Protein AF-A0AB36JAT1-F1 (afdb_monomer)

Secondary structure (DSSP, 8-state):
-HHHHHHHHHHHHHHHHHHHHHHHHHHHHHHTGGG-SHHHHHHHHHHHHHHHHHHHHHHHHHHHHHHTTT---TTHHHHTTS--S--S---THHHHHHHHHHHHHHHHHHHHHHHHT--S-HHHHHHHHHHHHHHHHHHHHHHHHHHSHHHHHHHHHHHHHHHHHHHHHHHHHHTTSS--TTSEEE-S-TTT-SSSEEE-GGGS-HHHHHHHHHHHHHHHHHHHHHHHH-TTSSSSTTT----PPP------------------STTSHHHHHHHHHHHTTHHHHHHHHHHTT-HHHHHHHHHHHHHHHHH-GGGHHHHHHHHHHHHHHHHHHHHHHHHTTT---HHHHHHHHHHHHHHHHHHHHHHHHHHHH--HHHHHHHHHHHHHHHHHHHHHHHHHHHHHHHSPPHHHHHHHTT-----

pLDDT: mean 73.52, std 20.2, range [22.67, 94.38]

Mean predicted aligned error: 13.23 Å

Sequence (423 aa):
MWRFKKDRSLESSIAYICGALVIAAGVGACLLRGLFFTEEMYPFLTLWFVLCCACSLYYLVGVGAWRKSGGGVGAGAVRGITGVNGVSEVSGENRALRILLSVPLIILSLYVIHWLRGPLSSQGTMNEMLRWGLYASFAILVCFCAVNRVGRRIVNVTWSMVGMFLSMSALLAVCGVVKLPFAVAYSNSAEVSATGVRLAGLMEYPNAFGAVMAVFLLERLFAVAVYYGDPKKSVNMLGARSVGLGMECTEAERRSKGAGGVEAEHGKAGSTTAALLRLLPLFPYTAALLLSESRGAWLTAACACAAALLLKRQLIAPLLAAGAAPVAAAALLYRQLARAGLAVEPVPGLLLLAGLWVGALLAGLWLCRRQRSAAGTARAAMLALAVAGWTAAGIAVLLHVRERITGPSSTVSARCSTATPGG

Radius of gyration: 26.4 Å; Cα contacts (8 Å, |Δi|>4): 409; chains: 1; bounding box: 92×69×61 Å

Foldseek 3Di:
DVVVVVVVVVLVVLLVLLLVLLLLVLVLCLQVLNCPDPVSVVVSLVVSVVSLVVSVVVVVVVVVVVVVVPDDDVVCVVCVVVVPPDPDDDDCVVVVLCCQLVVLVVVLVVLVVCCVVDHPDPVVSVVSNSVSVVSNSNSVSLVSLCVDPNSVVSNVVSLLVSLCCQLVQQLLVLLVNDVDPLQKDAAPDCQVPLLRIAGSGSNSQLQVSLLSLLVVLLVLLVVQLVLLLDLPALVCVVPPDDPDDDDDDDDDDDDDDDDDDDDDDPSVPVSVVVNLSSLLSNQSSLLNNLRSVHPVSVVVSVVVVVVVCVVPVSSPLLSLLSNLLSLLLSLVLVLVCSVVVSPHHNVVSVVSSVVSSVRSSVSSVVLSVQCSVDDDPSVVVSSVVSVVSVVVSVVSSCVSSVCNVPPDDVVVVVVVVVPDDDD

Structure (mmCIF, N/CA/C/O backbone):
data_AF-A0AB36JAT1-F1
#
_entry.id   AF-A0AB36JAT1-F1
#
loop_
_atom_site.group_PDB
_atom_site.id
_atom_site.type_symbol
_atom_site.label_atom_id
_atom_site.label_alt_id
_atom_site.label_comp_id
_atom_site.label_asym_id
_atom_site.label_entity_id
_atom_site.label_seq_id
_atom_site.pdbx_PDB_ins_code
_atom_site.Cartn_x
_atom_site.Cartn_y
_atom_site.Cartn_z
_atom_site.occupancy
_atom_site.B_iso_or_equiv
_atom_site.auth_seq_id
_atom_site.auth_comp_id
_atom_site.auth_asym_id
_atom_site.auth_atom_id
_atom_site.pdbx_PDB_model_num
ATOM 1 N N . MET A 1 1 ? 41.140 12.463 -15.738 1.00 40.47 1 MET A N 1
ATOM 2 C CA . MET A 1 1 ? 40.661 11.345 -14.887 1.00 40.47 1 MET A CA 1
ATOM 3 C C . MET A 1 1 ? 40.064 11.783 -13.536 1.00 40.47 1 MET A C 1
ATOM 5 O O . MET A 1 1 ? 39.068 11.206 -13.123 1.00 40.47 1 MET A O 1
ATOM 9 N N . TRP A 1 2 ? 40.592 12.816 -12.860 1.00 37.41 2 TRP A N 1
ATOM 10 C CA . TRP A 1 2 ? 40.088 13.290 -11.550 1.00 37.41 2 TRP A CA 1
ATOM 11 C C . TRP A 1 2 ? 38.694 13.967 -11.566 1.00 37.41 2 TRP A C 1
ATOM 13 O O . TRP A 1 2 ? 37.914 13.769 -10.639 1.00 37.41 2 TRP A O 1
ATOM 23 N N . ARG A 1 3 ? 38.333 14.707 -12.631 1.00 40.22 3 ARG A N 1
ATOM 24 C CA . ARG A 1 3 ? 37.031 15.414 -12.747 1.00 40.22 3 ARG A CA 1
ATOM 25 C C . ARG A 1 3 ? 35.820 14.464 -12.777 1.00 40.22 3 ARG A C 1
ATOM 27 O O . ARG A 1 3 ? 34.910 14.621 -11.975 1.00 40.22 3 ARG A O 1
ATOM 34 N N . PHE A 1 4 ? 35.888 13.387 -13.565 1.00 38.56 4 PHE A N 1
ATOM 35 C CA . PHE A 1 4 ? 34.826 12.367 -13.663 1.00 38.56 4 PHE A CA 1
ATOM 36 C C . PHE A 1 4 ? 34.534 11.617 -12.350 1.00 38.56 4 PHE A C 1
ATOM 38 O O . PHE A 1 4 ? 33.435 11.091 -12.160 1.00 38.56 4 PHE A O 1
ATOM 45 N N . LYS A 1 5 ? 35.519 11.515 -11.447 1.00 45.38 5 LYS A N 1
ATOM 46 C CA . LYS A 1 5 ? 35.345 10.853 -10.144 1.00 45.38 5 LYS A CA 1
ATOM 47 C C . LYS A 1 5 ? 34.576 11.751 -9.164 1.00 45.38 5 LYS A C 1
ATOM 49 O O . LYS A 1 5 ? 33.805 11.237 -8.359 1.00 45.38 5 LYS A O 1
ATOM 54 N N . LYS A 1 6 ? 34.735 13.077 -9.279 1.00 51.34 6 LYS A N 1
ATOM 55 C CA . LYS A 1 6 ? 34.056 14.082 -8.447 1.00 51.34 6 LYS A CA 1
ATOM 56 C C . LYS A 1 6 ? 32.581 14.255 -8.837 1.00 51.34 6 LYS A C 1
ATOM 58 O O . LYS A 1 6 ? 31.738 14.306 -7.947 1.00 51.34 6 LYS A O 1
ATOM 63 N N . ASP A 1 7 ? 32.268 14.216 -10.135 1.00 52.88 7 ASP A N 1
ATOM 64 C CA . ASP A 1 7 ? 30.889 14.322 -10.648 1.00 52.88 7 ASP A CA 1
ATOM 65 C C . ASP A 1 7 ? 30.003 13.153 -10.172 1.00 52.88 7 ASP A C 1
ATOM 67 O O . ASP A 1 7 ? 28.936 13.364 -9.596 1.00 52.88 7 ASP A O 1
ATOM 71 N N . ARG A 1 8 ? 30.497 11.907 -10.280 1.00 59.53 8 ARG A N 1
ATOM 72 C CA . ARG A 1 8 ? 29.795 10.722 -9.744 1.00 59.53 8 ARG A CA 1
ATOM 73 C C . ARG A 1 8 ? 29.617 10.758 -8.227 1.00 59.53 8 ARG A C 1
ATOM 75 O O . ARG A 1 8 ? 28.657 10.180 -7.718 1.00 59.53 8 ARG A O 1
ATOM 82 N N . SER A 1 9 ? 30.540 11.395 -7.507 1.00 64.62 9 SER A N 1
ATOM 83 C CA . SER A 1 9 ? 30.480 11.493 -6.048 1.00 64.62 9 SER A CA 1
ATOM 84 C C . SER A 1 9 ? 29.351 12.418 -5.600 1.00 64.62 9 SER A C 1
ATOM 86 O O . SER A 1 9 ? 28.622 12.060 -4.684 1.00 64.62 9 SER A O 1
ATOM 88 N N . LEU A 1 10 ? 29.178 13.574 -6.247 1.00 69.00 10 LEU A N 1
ATOM 89 C CA . LEU A 1 10 ? 28.195 14.582 -5.839 1.00 69.00 10 LEU A CA 1
ATOM 90 C C . LEU A 1 10 ? 26.758 14.124 -6.147 1.00 69.00 10 LEU A C 1
ATOM 92 O O . LEU A 1 10 ? 25.895 14.176 -5.272 1.00 69.00 10 LEU A O 1
ATOM 96 N N . GLU A 1 11 ? 26.516 13.567 -7.339 1.00 69.19 11 GLU A N 1
ATOM 97 C CA . GLU A 1 11 ? 25.210 12.988 -7.701 1.00 69.19 11 GLU A CA 1
ATOM 98 C C . GLU A 1 11 ? 24.819 11.801 -6.809 1.00 69.19 11 GLU A C 1
ATOM 100 O O . GLU A 1 11 ? 23.646 11.624 -6.470 1.00 69.19 11 GLU A O 1
ATOM 105 N N . SER A 1 12 ? 25.800 10.986 -6.409 1.00 73.94 12 SER A N 1
ATOM 106 C CA . SER A 1 12 ? 25.566 9.885 -5.472 1.00 73.94 12 SER A CA 1
ATOM 107 C C . SER A 1 12 ? 25.237 10.414 -4.077 1.00 73.94 12 SER A C 1
ATOM 109 O O . SER A 1 12 ? 24.268 9.951 -3.481 1.00 73.94 12 SER A O 1
ATOM 111 N N . SER A 1 13 ? 25.972 11.414 -3.578 1.00 79.12 13 SER A N 1
ATOM 112 C CA . SER A 1 13 ? 25.702 12.043 -2.278 1.00 79.12 13 SER A CA 1
ATOM 113 C C . SER A 1 13 ? 24.309 12.668 -2.210 1.00 79.12 13 SER A C 1
ATOM 115 O O . SER A 1 13 ? 23.594 12.436 -1.239 1.00 79.12 13 SER A O 1
ATOM 117 N N . ILE A 1 14 ? 23.874 13.386 -3.252 1.00 80.75 14 ILE A N 1
ATOM 118 C CA . ILE A 1 14 ? 22.512 13.944 -3.313 1.00 80.75 14 ILE A CA 1
ATOM 119 C C . ILE A 1 14 ? 21.469 12.825 -3.264 1.00 80.75 14 ILE A C 1
ATOM 121 O O . ILE A 1 14 ? 20.507 12.920 -2.509 1.00 80.75 14 ILE A O 1
ATOM 125 N N . ALA A 1 15 ? 21.665 11.737 -4.015 1.00 81.75 15 ALA A N 1
ATOM 126 C CA . ALA A 1 15 ? 20.732 10.613 -3.995 1.00 81.75 15 ALA A CA 1
ATOM 127 C C . ALA A 1 15 ? 20.638 9.939 -2.615 1.00 81.75 15 ALA A C 1
ATOM 129 O O . ALA A 1 15 ? 19.550 9.513 -2.229 1.00 81.75 15 ALA A O 1
ATOM 130 N N . TYR A 1 16 ? 21.740 9.867 -1.859 1.00 87.44 16 TYR A N 1
ATOM 131 C CA . TYR A 1 16 ? 21.716 9.385 -0.475 1.00 87.44 16 TYR A CA 1
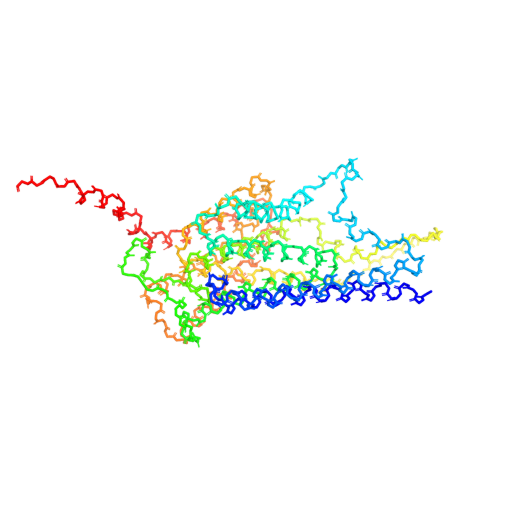ATOM 132 C C . TYR A 1 16 ? 20.976 10.344 0.457 1.00 87.44 16 TYR A C 1
ATOM 134 O O . TYR A 1 16 ? 20.167 9.885 1.256 1.00 87.44 16 TYR A O 1
ATOM 142 N N . ILE A 1 17 ? 21.198 11.655 0.331 1.00 88.50 17 ILE A N 1
ATOM 143 C CA . ILE A 1 17 ? 20.514 12.667 1.147 1.00 88.50 17 ILE A CA 1
ATOM 144 C C . ILE A 1 17 ? 19.006 12.661 0.861 1.00 88.50 17 ILE A C 1
ATOM 146 O O . ILE A 1 17 ? 18.204 12.539 1.785 1.00 88.50 17 ILE A O 1
ATOM 150 N N . CYS A 1 18 ? 18.600 12.710 -0.412 1.00 87.75 18 CYS A N 1
ATOM 151 C CA . CYS A 1 18 ? 17.190 12.608 -0.794 1.00 87.75 18 CYS A CA 1
ATOM 152 C C . CYS A 1 18 ? 16.582 11.274 -0.336 1.00 87.75 18 CYS A C 1
ATOM 154 O O . CYS A 1 18 ? 15.466 11.254 0.176 1.00 87.75 18 CYS A O 1
ATOM 156 N N . GLY A 1 19 ? 17.322 10.168 -0.468 1.00 88.81 19 GLY A N 1
ATOM 157 C CA . GLY A 1 19 ? 16.896 8.858 0.017 1.00 88.81 19 GLY A CA 1
ATOM 158 C C . GLY A 1 19 ? 16.691 8.824 1.534 1.00 88.81 19 GLY A C 1
ATOM 159 O O . GLY A 1 19 ? 15.693 8.277 1.997 1.00 88.81 19 GLY A O 1
ATOM 160 N N . ALA A 1 20 ? 17.585 9.452 2.302 1.00 90.69 20 ALA A N 1
ATOM 161 C CA . ALA A 1 20 ? 17.470 9.579 3.752 1.00 90.69 20 ALA A CA 1
ATOM 162 C C . ALA A 1 20 ? 16.241 10.404 4.156 1.00 90.69 20 ALA A C 1
ATOM 164 O O . ALA A 1 20 ? 15.519 10.004 5.066 1.00 90.69 20 ALA A O 1
ATOM 165 N N . LEU A 1 21 ? 15.941 11.494 3.439 1.00 92.12 21 LEU A N 1
ATOM 166 C CA . LEU A 1 21 ? 14.707 12.255 3.654 1.00 92.12 21 LEU A CA 1
ATOM 167 C C . LEU A 1 21 ? 13.464 11.415 3.353 1.00 92.12 21 LEU A C 1
ATOM 169 O O . LEU A 1 21 ? 12.543 11.382 4.160 1.00 92.12 21 LEU A O 1
ATOM 173 N N . VAL A 1 22 ? 13.440 10.664 2.250 1.00 91.31 22 VAL A N 1
ATOM 174 C CA . VAL A 1 22 ? 12.311 9.766 1.945 1.00 91.31 22 VAL A CA 1
ATOM 175 C C . VAL A 1 22 ? 12.127 8.703 3.036 1.00 91.31 22 VAL A C 1
ATOM 177 O O . VAL A 1 22 ? 10.993 8.407 3.410 1.00 91.31 22 VAL A O 1
ATOM 180 N N . ILE A 1 23 ? 13.219 8.157 3.586 1.00 92.56 23 ILE A N 1
ATOM 181 C CA . ILE A 1 23 ? 13.163 7.250 4.743 1.00 92.56 23 ILE A CA 1
ATOM 182 C C . ILE A 1 23 ? 12.571 7.965 5.959 1.00 92.56 23 ILE A C 1
ATOM 184 O O . ILE A 1 23 ? 11.650 7.430 6.571 1.00 92.56 23 ILE A O 1
ATOM 188 N N . ALA A 1 24 ? 13.046 9.169 6.285 1.00 91.00 24 ALA A N 1
ATOM 189 C CA . ALA A 1 24 ? 12.544 9.950 7.412 1.00 91.00 24 ALA A CA 1
ATOM 190 C C . ALA A 1 24 ? 11.042 10.255 7.281 1.00 91.00 24 ALA A C 1
ATOM 192 O O . ALA A 1 24 ? 10.313 10.125 8.260 1.00 91.00 24 ALA A O 1
ATOM 193 N N . ALA A 1 25 ? 10.556 10.570 6.074 1.00 90.38 25 ALA A N 1
ATOM 194 C CA . ALA A 1 25 ? 9.124 10.710 5.808 1.00 90.38 25 ALA A CA 1
ATOM 195 C C . ALA A 1 25 ? 8.353 9.404 5.998 1.00 90.38 25 ALA A C 1
ATOM 197 O O . ALA A 1 25 ? 7.293 9.415 6.616 1.00 90.38 25 ALA A O 1
ATOM 198 N N . GLY A 1 26 ? 8.880 8.279 5.508 1.00 88.44 26 GLY A N 1
ATOM 199 C CA . GLY A 1 26 ? 8.260 6.969 5.710 1.00 88.44 26 GLY A CA 1
ATOM 200 C C . GLY A 1 26 ? 8.153 6.598 7.191 1.00 88.44 26 GLY A C 1
ATOM 201 O O . GLY A 1 26 ? 7.095 6.164 7.641 1.00 88.44 26 GLY A O 1
ATOM 202 N N . VAL A 1 27 ? 9.221 6.823 7.960 1.00 89.19 27 VAL A N 1
ATOM 203 C CA . VAL A 1 27 ? 9.252 6.594 9.413 1.00 89.19 27 VAL A CA 1
ATOM 204 C C . VAL A 1 27 ? 8.290 7.539 10.133 1.00 89.19 27 VAL A C 1
ATOM 206 O O . VAL A 1 27 ? 7.479 7.076 10.931 1.00 89.19 27 VAL A O 1
ATOM 209 N N . GLY A 1 28 ? 8.321 8.835 9.809 1.00 86.75 28 GLY A N 1
ATOM 210 C CA . GLY A 1 28 ? 7.407 9.832 10.368 1.00 86.75 28 GLY A CA 1
ATOM 211 C C . GLY A 1 28 ? 5.945 9.472 10.117 1.00 86.75 28 GLY A C 1
ATOM 212 O O . GLY A 1 28 ? 5.152 9.459 11.050 1.00 86.75 28 GLY A O 1
ATOM 213 N N . ALA A 1 29 ? 5.598 9.063 8.894 1.00 86.00 29 ALA A N 1
ATOM 214 C CA . ALA A 1 29 ? 4.247 8.615 8.561 1.00 86.00 29 ALA A CA 1
ATOM 215 C C . ALA A 1 29 ? 3.807 7.379 9.365 1.00 86.00 29 ALA A C 1
ATOM 217 O O . ALA A 1 29 ? 2.633 7.262 9.706 1.00 86.00 29 ALA A O 1
ATOM 218 N N . CYS A 1 30 ? 4.727 6.465 9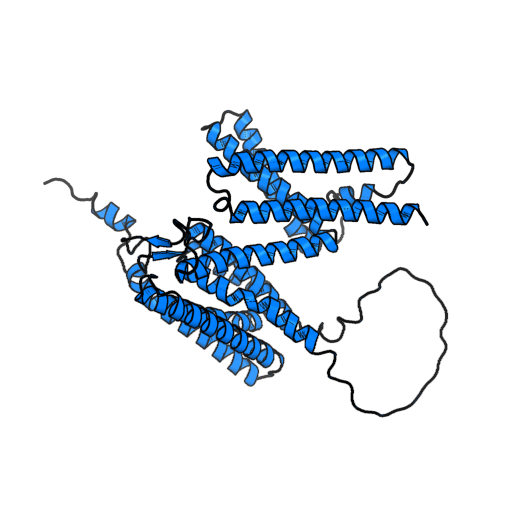.689 1.00 85.88 30 CYS A N 1
ATOM 219 C CA . CYS A 1 30 ? 4.406 5.281 10.487 1.00 85.88 30 CYS A CA 1
ATOM 220 C C . CYS A 1 30 ? 4.245 5.586 11.981 1.00 85.88 30 CYS A C 1
ATOM 222 O O . CYS A 1 30 ? 3.412 4.961 12.627 1.00 85.88 30 CYS A O 1
ATOM 224 N N . LEU A 1 31 ? 5.057 6.493 12.532 1.00 85.31 31 LEU A N 1
ATOM 225 C CA . LEU A 1 31 ? 5.087 6.776 13.972 1.00 85.31 31 LEU A CA 1
ATOM 226 C C . LEU A 1 31 ? 4.102 7.871 14.396 1.00 85.31 31 LEU A C 1
ATOM 228 O O . LEU A 1 31 ? 3.630 7.845 15.525 1.00 85.31 31 LEU A O 1
ATOM 232 N N . LEU A 1 32 ? 3.780 8.808 13.503 1.00 84.31 32 LEU A N 1
ATOM 233 C CA . LEU A 1 32 ? 2.934 9.975 13.780 1.00 84.31 32 LEU A CA 1
ATOM 234 C C . LEU A 1 32 ? 1.516 9.789 13.225 1.00 84.31 32 LEU A C 1
ATOM 236 O O . LEU A 1 32 ? 0.998 10.654 12.519 1.00 84.31 32 LEU A O 1
ATOM 240 N N . ARG A 1 33 ? 0.929 8.601 13.429 1.00 81.69 33 ARG A N 1
ATOM 241 C CA . ARG A 1 33 ? -0.466 8.266 13.067 1.00 81.69 33 ARG A CA 1
ATOM 242 C C . ARG A 1 33 ? -0.848 8.628 11.623 1.00 81.69 33 ARG A C 1
ATOM 244 O O . ARG A 1 33 ? -1.947 9.108 11.345 1.00 81.69 33 ARG A O 1
ATOM 251 N N . GLY A 1 34 ? 0.071 8.450 10.672 1.00 71.75 34 GLY A N 1
ATOM 252 C CA . GLY A 1 34 ? -0.156 8.822 9.271 1.00 71.75 34 GLY A CA 1
ATOM 253 C C . GLY A 1 34 ? -0.147 10.329 8.989 1.00 71.75 34 GLY A C 1
ATOM 254 O O . GLY A 1 34 ? -0.646 10.738 7.943 1.00 71.75 34 GLY A O 1
ATOM 255 N N . LEU A 1 35 ? 0.404 11.147 9.894 1.00 76.25 35 LEU A N 1
ATOM 256 C CA . LEU A 1 35 ? 0.429 12.616 9.850 1.00 76.25 35 LEU A CA 1
ATOM 257 C C . LEU A 1 35 ? -0.976 13.239 9.773 1.00 76.25 35 LEU A C 1
ATOM 259 O O . LEU A 1 35 ? -1.168 14.314 9.200 1.00 76.25 35 LEU A O 1
ATOM 263 N N . PHE A 1 36 ? -1.975 12.551 10.331 1.00 72.12 36 PHE A N 1
ATOM 264 C CA . PHE A 1 36 ? -3.362 13.004 10.291 1.00 72.12 36 PHE A CA 1
ATOM 265 C C . PHE A 1 36 ? -3.616 14.157 11.269 1.00 72.12 36 PHE A C 1
ATOM 267 O O . PHE A 1 36 ? -4.281 15.136 10.920 1.00 72.12 36 PHE A O 1
ATOM 274 N N . PHE A 1 37 ? -3.052 14.062 12.474 1.00 79.38 37 PHE A N 1
ATOM 275 C CA . PHE A 1 37 ? -3.252 15.032 13.546 1.00 79.38 37 PHE A CA 1
ATOM 276 C C . PHE A 1 37 ? -2.274 16.198 13.436 1.00 79.38 37 PHE A C 1
ATOM 278 O O . PHE A 1 37 ? -1.066 16.014 13.294 1.00 79.38 37 PHE A O 1
ATOM 285 N N . THR A 1 38 ? -2.798 17.418 13.529 1.00 79.12 38 THR A N 1
ATOM 286 C CA . THR A 1 38 ? -2.022 18.653 13.348 1.00 79.12 38 THR A CA 1
ATOM 287 C C . THR A 1 38 ? -0.944 18.841 14.411 1.00 79.12 38 THR A C 1
ATOM 289 O O . THR A 1 38 ? 0.125 19.355 14.094 1.00 79.12 38 THR A O 1
ATOM 292 N N . GLU A 1 39 ? -1.197 18.385 15.642 1.00 81.06 39 GLU A N 1
ATOM 293 C CA . GLU A 1 39 ? -0.252 18.471 16.765 1.00 81.06 39 GLU A CA 1
ATOM 294 C C . GLU A 1 39 ? 1.063 17.740 16.470 1.00 81.06 39 GLU A C 1
ATOM 296 O O . GLU A 1 39 ? 2.143 18.281 16.693 1.00 81.06 39 GLU A O 1
ATOM 301 N N . GLU A 1 40 ? 0.974 16.541 15.894 1.00 82.19 40 GLU A N 1
ATOM 302 C CA . GLU A 1 40 ? 2.132 15.727 15.515 1.00 82.19 40 GLU A CA 1
ATOM 303 C C . GLU A 1 40 ? 2.718 16.160 14.156 1.00 82.19 40 GLU A C 1
ATOM 305 O O . GLU A 1 40 ? 3.920 16.040 13.905 1.00 82.19 40 GLU A O 1
ATOM 310 N N . MET A 1 41 ? 1.878 16.709 13.273 1.00 85.06 41 MET A N 1
ATOM 311 C CA . MET A 1 41 ? 2.249 17.113 11.917 1.00 85.06 41 MET A CA 1
ATOM 312 C C . MET A 1 41 ? 3.166 18.348 11.892 1.00 85.06 41 MET A C 1
ATOM 314 O O . MET A 1 41 ? 4.136 18.368 11.134 1.00 85.06 41 MET A O 1
ATOM 318 N N . TYR A 1 42 ? 2.899 19.380 12.698 1.00 87.44 42 TYR A N 1
ATOM 319 C CA . TYR A 1 42 ? 3.675 20.630 12.680 1.00 87.44 42 TYR A CA 1
ATOM 320 C C . TYR A 1 42 ? 5.168 20.496 13.024 1.00 87.44 42 TYR A C 1
ATOM 322 O O . TYR A 1 42 ? 5.985 21.033 12.262 1.00 87.44 42 TYR A O 1
ATOM 330 N N . PRO A 1 43 ? 5.582 19.809 14.111 1.00 88.50 43 PRO A N 1
ATOM 331 C CA . PRO A 1 43 ? 7.005 19.662 14.413 1.00 88.50 43 PRO A CA 1
ATOM 332 C C . PRO A 1 43 ? 7.727 18.881 13.309 1.00 88.50 43 PRO A C 1
ATOM 334 O O . PRO A 1 43 ? 8.821 19.267 12.889 1.00 88.50 43 PRO A O 1
ATOM 337 N N . PHE A 1 44 ? 7.080 17.845 12.764 1.00 91.06 44 PHE A N 1
ATOM 338 C CA . PHE A 1 44 ? 7.610 17.079 11.640 1.00 91.06 44 PHE A CA 1
ATOM 339 C C . PHE A 1 44 ? 7.780 17.943 10.383 1.00 91.06 44 PHE A C 1
ATOM 341 O O . PHE A 1 44 ? 8.855 17.950 9.786 1.00 91.06 44 PHE A O 1
ATOM 348 N N . LEU A 1 45 ? 6.755 18.709 9.998 1.00 90.25 45 LEU A N 1
ATOM 349 C CA . LEU A 1 45 ? 6.794 19.599 8.833 1.00 90.25 45 LEU A CA 1
ATOM 350 C C . LEU A 1 45 ? 7.874 20.673 8.956 1.00 90.25 45 LEU A C 1
ATOM 352 O O . LEU A 1 45 ? 8.549 20.980 7.977 1.00 90.25 45 LEU A O 1
ATOM 356 N N . THR A 1 46 ? 8.052 21.234 10.152 1.00 89.19 46 THR A N 1
ATOM 357 C CA . THR A 1 46 ? 9.073 22.258 10.394 1.00 89.19 46 THR A CA 1
ATOM 358 C C . THR A 1 46 ? 10.460 21.696 10.102 1.00 89.19 46 THR A C 1
ATOM 360 O O . THR A 1 46 ? 11.204 22.258 9.297 1.00 89.19 46 THR A O 1
ATOM 363 N N . LEU A 1 47 ? 10.783 20.534 10.679 1.00 91.56 47 LEU A N 1
ATOM 364 C CA . LEU A 1 47 ? 12.043 19.845 10.409 1.00 91.56 47 LEU A CA 1
ATOM 365 C C . LEU A 1 47 ? 12.163 19.453 8.929 1.00 91.56 47 LEU A C 1
ATOM 367 O O . LEU A 1 47 ? 13.212 19.652 8.317 1.00 91.56 47 LEU A O 1
ATOM 371 N N . TRP A 1 48 ? 11.084 18.941 8.336 1.00 93.50 48 TRP A N 1
ATOM 372 C CA . TRP A 1 48 ? 11.029 18.534 6.935 1.00 93.50 48 TRP A CA 1
ATOM 373 C C . TRP A 1 48 ? 11.390 19.673 5.981 1.00 93.50 48 TRP A C 1
ATOM 375 O O . TRP A 1 48 ? 12.272 19.514 5.134 1.00 93.50 48 TRP A O 1
ATOM 385 N N . PHE A 1 49 ? 10.743 20.832 6.119 1.00 92.50 49 PHE A N 1
ATOM 386 C CA . PHE A 1 49 ? 10.992 21.972 5.243 1.00 92.50 49 PHE A CA 1
ATOM 387 C C . PHE A 1 49 ? 12.376 22.578 5.475 1.00 92.50 49 PHE A C 1
ATOM 389 O O . PHE A 1 49 ? 13.043 22.907 4.498 1.00 92.50 49 PHE A O 1
ATOM 396 N N . VAL A 1 50 ? 12.862 22.643 6.722 1.00 92.31 50 VAL A N 1
ATOM 397 C CA . VAL A 1 50 ? 14.241 23.076 7.015 1.00 92.31 50 VAL A CA 1
ATOM 398 C C . VAL A 1 50 ? 15.255 22.171 6.314 1.00 92.31 50 VAL A C 1
ATOM 400 O O . VAL A 1 50 ? 16.160 22.664 5.637 1.00 92.31 50 VAL A O 1
ATOM 403 N N . LEU A 1 51 ? 15.079 20.850 6.400 1.00 90.50 51 LEU A N 1
ATOM 404 C CA . LEU A 1 51 ? 15.951 19.890 5.728 1.00 90.50 51 LEU A CA 1
ATOM 405 C C . LEU A 1 51 ? 15.855 19.992 4.199 1.00 90.50 51 LEU A C 1
ATOM 407 O O . LEU A 1 51 ? 16.883 19.971 3.522 1.00 90.50 51 LEU A O 1
ATOM 411 N N . CYS A 1 52 ? 14.653 20.159 3.641 1.00 90.06 52 CYS A N 1
ATOM 412 C CA . CYS A 1 52 ? 14.462 20.365 2.202 1.00 90.06 52 CYS A CA 1
ATOM 413 C C . CYS A 1 52 ? 15.138 21.656 1.713 1.00 90.06 52 CYS A C 1
ATOM 415 O O . CYS A 1 52 ? 15.786 21.653 0.662 1.00 90.06 52 CYS A O 1
ATOM 417 N N . CYS A 1 53 ? 15.035 22.743 2.481 1.00 88.12 53 CYS A N 1
ATOM 418 C CA . CYS A 1 53 ? 15.704 24.011 2.202 1.00 88.12 53 CYS A CA 1
ATOM 419 C C . CYS A 1 53 ? 17.226 23.861 2.259 1.00 88.12 53 CYS A C 1
ATOM 421 O O . CYS A 1 53 ? 17.909 24.279 1.325 1.00 88.12 53 CYS A O 1
ATOM 423 N N . ALA A 1 54 ? 17.763 23.200 3.289 1.00 88.25 54 ALA A N 1
ATOM 424 C CA . ALA A 1 54 ? 19.194 22.926 3.407 1.00 88.25 54 ALA A CA 1
ATOM 425 C C . ALA A 1 54 ? 19.716 22.081 2.231 1.00 88.25 54 ALA A C 1
ATOM 427 O O . ALA A 1 54 ? 20.758 22.393 1.655 1.00 88.25 54 ALA A O 1
ATOM 428 N N . CYS A 1 55 ? 18.963 21.059 1.812 1.00 85.94 55 CYS A N 1
ATOM 429 C CA . CYS A 1 55 ? 19.304 20.235 0.649 1.00 85.94 55 CYS A CA 1
ATOM 430 C C . CYS A 1 55 ? 19.270 21.033 -0.659 1.00 85.94 55 CYS A C 1
ATOM 432 O O . CYS A 1 55 ? 20.166 20.898 -1.493 1.00 85.94 55 CYS A O 1
ATOM 434 N N . SER A 1 56 ? 18.262 21.889 -0.829 1.00 83.31 56 SER A N 1
ATOM 435 C CA . SER A 1 56 ? 18.133 22.758 -2.003 1.00 83.31 56 SER A CA 1
ATOM 436 C C . SER A 1 56 ? 19.265 23.786 -2.059 1.00 83.31 56 SER A C 1
ATOM 438 O O . SER A 1 56 ? 19.846 24.008 -3.118 1.00 83.31 56 SER A O 1
ATOM 440 N N . LEU A 1 57 ? 19.643 24.364 -0.915 1.00 84.75 57 LEU A N 1
ATOM 441 C CA . LEU A 1 57 ? 20.772 25.285 -0.807 1.00 84.75 57 LEU A CA 1
ATOM 442 C C . LEU A 1 57 ? 22.101 24.580 -1.103 1.00 84.75 57 LEU A C 1
ATOM 444 O O . LEU A 1 57 ? 22.899 25.095 -1.882 1.00 84.75 57 LEU A O 1
ATOM 448 N N . TYR A 1 58 ? 22.318 23.381 -0.553 1.00 82.88 58 TYR A N 1
ATOM 449 C CA . TYR A 1 58 ? 23.488 22.554 -0.859 1.00 82.88 58 TYR A CA 1
ATOM 450 C C . TYR A 1 58 ? 23.598 22.269 -2.363 1.00 82.88 58 TYR A C 1
ATOM 452 O O . TYR A 1 58 ? 24.676 22.403 -2.945 1.00 82.88 58 TYR A O 1
ATOM 460 N N . TYR A 1 59 ? 22.473 21.948 -3.009 1.00 78.88 59 TYR A N 1
ATOM 461 C CA . TYR A 1 59 ? 22.411 21.756 -4.454 1.00 78.88 59 TYR A CA 1
ATOM 462 C C . TYR A 1 59 ? 22.782 23.034 -5.220 1.00 78.88 59 TYR A C 1
ATOM 464 O O . TYR A 1 59 ? 23.652 23.002 -6.089 1.00 78.88 59 TYR A O 1
ATOM 472 N N . LEU A 1 60 ? 22.176 24.174 -4.873 1.00 78.81 60 LEU A N 1
ATOM 473 C CA . LEU A 1 60 ? 22.424 25.456 -5.537 1.00 78.81 60 LEU A CA 1
ATOM 474 C C . LEU A 1 60 ? 23.874 25.932 -5.372 1.00 78.81 60 LEU A C 1
ATOM 476 O O . LEU A 1 60 ? 24.482 26.372 -6.347 1.00 78.81 60 LEU A O 1
ATOM 480 N N . VAL A 1 61 ? 24.454 25.806 -4.176 1.00 78.69 61 VAL A N 1
ATOM 481 C CA . VAL A 1 61 ? 25.857 26.165 -3.906 1.00 78.69 61 VAL A CA 1
ATOM 482 C C . VAL A 1 61 ? 26.810 25.212 -4.629 1.00 78.69 61 VAL A C 1
ATOM 484 O O . VAL A 1 61 ? 27.777 25.665 -5.245 1.00 78.69 61 VAL A O 1
ATOM 487 N N . GLY A 1 62 ? 26.516 23.907 -4.631 1.00 67.19 62 GLY A N 1
ATOM 488 C CA . GLY A 1 62 ? 27.290 22.906 -5.368 1.00 67.19 62 GLY A CA 1
ATOM 489 C C . GLY A 1 62 ? 27.309 23.168 -6.878 1.00 67.19 62 GLY A C 1
ATOM 490 O O . GLY A 1 62 ? 28.369 23.124 -7.503 1.00 67.19 62 GLY A O 1
ATOM 491 N N . VAL A 1 63 ? 26.158 23.526 -7.458 1.00 63.16 63 VAL A N 1
ATOM 492 C CA . VAL A 1 63 ? 26.027 23.895 -8.878 1.00 63.16 63 VAL A CA 1
ATOM 493 C C . VAL A 1 63 ? 26.663 25.261 -9.171 1.00 63.16 63 VAL A C 1
ATOM 495 O O . VAL A 1 63 ? 27.318 25.424 -10.201 1.00 63.16 63 VAL A O 1
ATOM 498 N N . GLY A 1 64 ? 26.530 26.240 -8.272 1.00 57.47 64 GLY A N 1
ATOM 499 C CA . GLY A 1 64 ? 27.115 27.578 -8.410 1.00 57.47 64 GLY A CA 1
ATOM 500 C C . GLY A 1 64 ? 28.647 27.577 -8.382 1.00 57.47 64 GLY A C 1
ATOM 501 O O . GLY A 1 64 ? 29.284 28.236 -9.207 1.00 57.47 64 GLY A O 1
ATOM 502 N N . ALA A 1 65 ? 29.250 26.773 -7.502 1.00 56.22 65 ALA A N 1
ATOM 503 C CA . ALA A 1 65 ? 30.695 26.548 -7.467 1.00 56.22 65 ALA A CA 1
ATOM 504 C C . ALA A 1 65 ? 31.194 25.819 -8.729 1.00 56.22 65 ALA A C 1
ATOM 506 O O . ALA A 1 65 ? 32.272 26.115 -9.245 1.00 56.22 65 ALA A O 1
ATOM 507 N N . TRP A 1 66 ? 30.385 24.905 -9.269 1.00 48.97 66 TRP A N 1
ATOM 508 C CA . TRP A 1 66 ? 30.690 24.161 -10.489 1.00 48.97 66 TRP A CA 1
ATOM 509 C C . TRP A 1 66 ? 30.585 25.033 -11.758 1.00 48.97 66 TRP A C 1
ATOM 511 O O . TRP A 1 66 ? 31.460 24.955 -12.624 1.00 48.97 66 TRP A O 1
ATOM 521 N N . ARG A 1 67 ? 29.613 25.959 -11.830 1.00 49.41 67 ARG A N 1
ATOM 522 C CA . ARG A 1 67 ? 29.470 26.934 -12.933 1.00 49.41 67 ARG A CA 1
ATOM 523 C C . ARG A 1 67 ? 30.649 27.913 -13.010 1.00 49.41 67 ARG A C 1
ATOM 525 O O . ARG A 1 67 ? 31.055 28.281 -14.107 1.00 49.41 67 ARG A O 1
ATOM 532 N N . LYS A 1 68 ? 31.250 28.277 -11.868 1.00 51.25 68 LYS A N 1
ATOM 533 C CA . LYS A 1 68 ? 32.501 29.063 -11.810 1.00 51.25 68 LYS A CA 1
ATOM 534 C C . LYS A 1 68 ? 33.743 28.287 -12.278 1.00 51.25 68 LYS A C 1
ATOM 536 O O . LYS A 1 68 ? 34.745 28.909 -12.600 1.00 51.25 68 LYS A O 1
ATOM 541 N N . SER A 1 69 ? 33.689 26.953 -12.350 1.00 47.31 69 SER A N 1
ATOM 542 C CA . SER A 1 69 ? 34.827 26.089 -12.711 1.00 47.31 69 SER A CA 1
ATOM 543 C C . SER A 1 69 ? 34.814 25.623 -14.184 1.00 47.31 69 SER A C 1
ATOM 545 O O . SER A 1 69 ? 35.527 24.691 -14.556 1.00 47.31 69 SER A O 1
ATOM 547 N N . GLY A 1 70 ? 34.013 26.259 -15.051 1.00 43.22 70 GLY A N 1
ATOM 548 C CA . GLY A 1 70 ? 34.088 26.074 -16.510 1.00 43.22 70 GLY A CA 1
ATOM 549 C C . GLY A 1 70 ? 33.634 24.704 -17.041 1.00 43.22 70 GLY A C 1
ATOM 550 O O . GLY A 1 70 ? 33.988 24.326 -18.155 1.00 43.22 70 GLY A O 1
ATOM 551 N N . GLY A 1 71 ? 32.873 23.921 -16.271 1.00 43.62 71 GLY A N 1
ATOM 552 C CA . GLY A 1 71 ? 32.188 22.722 -16.771 1.00 43.62 71 GLY A CA 1
ATOM 553 C C . GLY A 1 71 ? 30.787 23.084 -17.259 1.00 43.62 71 GLY A C 1
ATOM 554 O O . GLY A 1 71 ? 30.038 23.701 -16.519 1.00 43.62 71 GLY A O 1
ATOM 555 N N . GLY A 1 72 ? 30.422 22.728 -18.492 1.00 42.09 72 GLY A N 1
ATOM 556 C CA . GLY A 1 72 ? 29.158 23.114 -19.142 1.00 42.09 72 GLY A CA 1
ATOM 557 C C . GLY A 1 72 ? 28.174 21.966 -19.418 1.00 42.09 72 GLY A C 1
ATOM 558 O O . GLY A 1 72 ? 27.457 22.029 -20.405 1.00 42.09 72 GLY A O 1
ATOM 559 N N . VAL A 1 73 ? 28.134 20.908 -18.595 1.00 44.22 73 VAL A N 1
ATOM 560 C CA . VAL A 1 73 ? 27.267 19.719 -18.797 1.00 44.22 73 VAL A CA 1
ATOM 561 C C . VAL A 1 73 ? 26.206 19.449 -17.690 1.00 44.22 73 VAL A C 1
ATOM 563 O O . VAL A 1 73 ? 25.172 18.846 -17.952 1.00 44.22 73 VAL A O 1
ATOM 566 N N . GLY A 1 74 ? 26.365 19.956 -16.465 1.00 39.28 74 GLY A N 1
ATOM 567 C CA . GLY A 1 74 ? 25.473 19.780 -15.300 1.00 39.28 74 GLY A CA 1
ATOM 568 C C . GLY A 1 74 ? 24.105 20.478 -15.351 1.00 39.28 74 GLY A C 1
ATOM 569 O O . GLY A 1 74 ? 23.268 20.253 -14.480 1.00 39.28 74 GLY A O 1
ATOM 570 N N . ALA A 1 75 ? 23.817 21.257 -16.398 1.00 39.12 75 ALA A N 1
ATOM 571 C CA . ALA A 1 75 ? 22.464 21.756 -16.663 1.00 39.12 75 ALA A CA 1
ATOM 572 C C . ALA A 1 75 ? 21.484 20.634 -17.079 1.00 39.12 75 ALA A C 1
ATOM 574 O O . ALA A 1 75 ? 20.291 20.887 -17.191 1.00 39.12 75 ALA A O 1
ATOM 575 N N . GLY A 1 76 ? 21.952 19.398 -17.301 1.00 38.44 76 GLY A N 1
ATOM 576 C CA . GLY A 1 76 ? 21.117 18.265 -17.713 1.00 38.44 76 GLY A CA 1
ATOM 577 C C . GLY A 1 76 ? 20.164 17.729 -16.637 1.00 38.44 76 GLY A C 1
ATOM 578 O O . GLY A 1 76 ? 19.060 17.313 -16.972 1.00 38.44 76 GLY A O 1
ATOM 579 N N . ALA A 1 77 ? 20.528 17.784 -15.350 1.00 41.28 77 ALA A N 1
ATOM 580 C CA . ALA A 1 77 ? 19.698 17.215 -14.279 1.00 41.28 77 ALA A CA 1
ATOM 581 C C . ALA A 1 77 ? 18.440 18.056 -13.986 1.00 41.28 77 ALA A C 1
ATOM 583 O O . ALA A 1 77 ? 17.371 17.500 -13.751 1.00 41.28 77 ALA A O 1
ATOM 584 N N . VAL A 1 78 ? 18.543 19.389 -14.075 1.00 39.62 78 VAL A N 1
ATOM 585 C CA . VAL A 1 78 ? 17.389 20.304 -13.962 1.00 39.62 78 VAL A CA 1
ATOM 586 C C . VAL A 1 78 ? 16.620 20.383 -15.285 1.00 39.62 78 VAL A C 1
ATOM 588 O O . VAL A 1 78 ? 15.393 20.364 -15.284 1.00 39.62 78 VAL A O 1
ATOM 591 N N . ARG A 1 79 ? 17.317 20.392 -16.432 1.00 37.12 79 ARG A N 1
ATOM 592 C CA . ARG A 1 79 ? 16.688 20.447 -17.766 1.00 37.12 79 ARG A CA 1
ATOM 593 C C . ARG A 1 79 ? 15.976 19.145 -18.151 1.00 37.12 79 ARG A C 1
ATOM 595 O O . ARG A 1 79 ? 15.052 19.185 -18.954 1.00 37.12 79 ARG A O 1
ATOM 602 N N . GLY A 1 80 ? 16.339 18.013 -17.543 1.00 39.75 80 GLY A N 1
ATOM 603 C CA . GLY A 1 80 ? 15.592 16.754 -17.641 1.00 39.75 80 GLY A CA 1
ATOM 604 C C . GLY A 1 80 ? 14.238 16.781 -16.920 1.00 39.75 80 GLY A C 1
ATOM 605 O O . GLY A 1 80 ? 13.347 16.018 -17.278 1.00 39.75 80 GLY A O 1
ATOM 606 N N . ILE A 1 81 ? 14.057 17.686 -15.951 1.00 46.06 81 ILE A N 1
ATOM 607 C CA . ILE A 1 81 ? 12.793 17.883 -15.222 1.00 46.06 81 ILE A CA 1
ATOM 608 C C . ILE A 1 81 ? 11.898 18.908 -15.952 1.00 46.06 81 ILE A C 1
ATOM 610 O O . ILE A 1 81 ? 10.675 18.820 -15.875 1.00 46.06 81 ILE A O 1
ATOM 614 N N . THR A 1 82 ? 12.486 19.837 -16.720 1.00 37.25 82 THR A N 1
ATOM 615 C CA . THR A 1 82 ? 11.788 20.935 -17.424 1.00 37.25 82 THR A CA 1
ATOM 616 C C . THR A 1 82 ? 11.858 20.874 -18.957 1.00 37.25 82 THR A C 1
ATOM 618 O O . THR A 1 82 ? 11.662 21.892 -19.619 1.00 37.25 82 THR A O 1
ATOM 621 N N . GLY A 1 83 ? 12.117 19.707 -19.557 1.00 34.72 83 GLY A N 1
ATOM 622 C CA . GLY A 1 83 ? 12.194 19.523 -21.014 1.00 34.72 83 GLY A CA 1
ATOM 623 C C . GLY A 1 83 ? 10.870 19.800 -21.741 1.00 34.72 83 GLY A C 1
ATOM 624 O O . GLY A 1 83 ? 10.147 18.873 -22.091 1.00 34.72 83 GLY A O 1
ATOM 625 N N . VAL A 1 84 ? 10.558 21.080 -21.967 1.00 38.00 84 VAL A N 1
ATOM 626 C CA . VAL A 1 84 ? 9.414 21.575 -22.754 1.00 38.00 84 VAL A CA 1
ATOM 627 C C . VAL A 1 84 ? 9.751 21.716 -24.242 1.00 38.00 84 VAL A C 1
ATOM 629 O O . VAL A 1 84 ? 8.843 21.817 -25.054 1.00 38.00 84 VAL A O 1
ATOM 632 N N . ASN A 1 85 ? 11.014 21.608 -24.660 1.00 32.75 85 ASN A N 1
ATOM 633 C CA . ASN A 1 85 ? 11.362 21.751 -26.078 1.00 32.75 85 ASN A CA 1
ATOM 634 C C . ASN A 1 85 ? 11.880 20.433 -26.654 1.00 32.75 85 ASN A C 1
ATOM 636 O O . ASN A 1 85 ? 13.067 20.128 -26.576 1.00 32.75 85 ASN A O 1
ATOM 640 N N . GLY A 1 86 ? 10.952 19.660 -27.214 1.00 29.47 86 GLY A N 1
ATOM 641 C CA . GLY A 1 86 ? 11.220 18.411 -27.917 1.00 29.47 86 GLY A CA 1
ATOM 642 C C . GLY A 1 86 ? 9.923 17.674 -28.220 1.00 29.47 86 GLY A C 1
ATOM 643 O O . GLY A 1 86 ? 9.588 16.697 -27.557 1.00 29.47 86 GLY A O 1
ATOM 644 N N . VAL A 1 87 ? 9.165 18.173 -29.197 1.00 42.53 87 VAL A N 1
ATOM 645 C CA . VAL A 1 87 ? 8.115 17.394 -29.860 1.00 42.53 87 VAL A CA 1
ATOM 646 C C . VAL A 1 87 ? 8.800 16.201 -30.528 1.00 42.53 87 VAL A C 1
ATOM 648 O O . VAL A 1 87 ? 9.454 16.378 -31.547 1.00 42.53 87 VAL A O 1
ATOM 651 N N . SER A 1 88 ? 8.725 15.024 -29.903 1.00 33.31 88 SER A N 1
ATOM 652 C CA . SER A 1 88 ? 8.593 13.725 -30.578 1.00 33.31 88 SER A CA 1
ATOM 653 C C . SER A 1 88 ? 8.516 12.581 -29.561 1.00 33.31 88 SER A C 1
ATOM 655 O O . SER A 1 88 ? 9.389 12.416 -28.715 1.00 33.31 88 SER A O 1
ATOM 657 N N . GLU A 1 89 ? 7.417 11.830 -29.662 1.00 36.81 89 GLU A N 1
ATOM 658 C CA . GLU A 1 89 ? 7.135 10.509 -29.074 1.00 36.81 89 GLU A CA 1
ATOM 659 C C . GLU A 1 89 ? 7.269 10.349 -27.549 1.00 36.81 89 GLU A C 1
ATOM 661 O O . GLU A 1 89 ? 8.186 9.740 -26.998 1.00 36.81 89 GLU A O 1
ATOM 666 N N . VAL A 1 90 ? 6.255 10.835 -26.829 1.00 37.16 90 VAL A N 1
ATOM 667 C CA . VAL A 1 90 ? 6.144 10.653 -25.379 1.00 37.16 90 VAL A CA 1
ATOM 668 C C . VAL A 1 90 ? 5.490 9.307 -25.044 1.00 37.16 90 VAL A C 1
ATOM 670 O O . VAL A 1 90 ? 4.267 9.173 -25.041 1.00 37.16 90 VAL A O 1
ATOM 673 N N . SER A 1 91 ? 6.329 8.335 -24.678 1.00 45.62 91 SER A N 1
ATOM 674 C CA . SER A 1 91 ? 5.959 7.131 -23.920 1.00 45.62 91 SER A CA 1
ATOM 675 C C . SER A 1 91 ? 5.074 7.484 -22.710 1.00 45.62 91 SER A C 1
ATOM 677 O O . SER A 1 91 ? 5.375 8.416 -21.958 1.00 45.62 91 SER A O 1
ATOM 679 N N . GLY A 1 92 ? 3.978 6.743 -22.501 1.00 50.81 92 GLY A N 1
ATOM 680 C CA . GLY A 1 92 ? 2.937 7.034 -21.500 1.00 50.81 92 GLY A CA 1
ATOM 681 C C . GLY A 1 92 ? 3.422 7.201 -20.049 1.00 50.81 92 GLY A C 1
ATOM 682 O O . GLY A 1 92 ? 2.744 7.854 -19.254 1.00 50.81 92 GLY A O 1
ATOM 683 N N . GLU A 1 93 ? 4.614 6.702 -19.712 1.00 57.41 93 GLU A N 1
ATOM 684 C CA . GLU A 1 93 ? 5.254 6.864 -18.395 1.00 57.41 93 GLU A CA 1
ATOM 685 C C . GLU A 1 93 ? 5.551 8.338 -18.054 1.00 57.41 93 GLU A C 1
ATOM 687 O O . GLU A 1 93 ? 5.340 8.776 -16.921 1.00 57.41 93 GLU A O 1
ATOM 692 N N . ASN A 1 94 ? 5.913 9.153 -19.048 1.00 66.56 94 ASN A N 1
ATOM 693 C CA . ASN A 1 94 ? 6.199 10.579 -18.853 1.00 66.56 94 ASN A CA 1
ATOM 694 C C . ASN A 1 94 ? 4.927 11.411 -18.610 1.00 66.56 94 ASN A C 1
ATOM 696 O O . ASN A 1 94 ? 4.989 12.512 -18.060 1.00 66.56 94 ASN A O 1
ATOM 700 N N . ARG A 1 95 ? 3.746 10.919 -19.012 1.00 72.38 95 ARG A N 1
ATOM 701 C CA . ARG A 1 95 ? 2.469 11.609 -18.755 1.00 72.38 95 ARG A CA 1
ATOM 702 C C . ARG A 1 95 ? 2.039 11.444 -17.300 1.00 72.38 95 ARG A C 1
ATOM 704 O O . ARG A 1 95 ? 1.678 12.435 -16.676 1.00 72.38 95 ARG A O 1
ATOM 711 N N . ALA A 1 96 ? 2.132 10.229 -16.760 1.00 73.69 96 ALA A N 1
ATOM 712 C CA . ALA A 1 96 ? 1.794 9.950 -15.365 1.00 73.69 96 ALA A CA 1
ATOM 713 C C . ALA A 1 96 ? 2.712 10.704 -14.392 1.00 73.69 96 ALA A C 1
ATOM 715 O O . ALA A 1 96 ? 2.225 11.318 -13.448 1.00 73.69 96 ALA A O 1
ATOM 716 N N . LEU A 1 97 ? 4.021 10.732 -14.671 1.00 78.81 97 LEU A N 1
ATOM 717 C CA . LEU A 1 97 ? 4.993 11.477 -13.868 1.00 78.81 97 LEU A CA 1
ATOM 718 C C . LEU A 1 97 ? 4.693 12.983 -13.842 1.00 78.81 97 LEU A C 1
ATOM 720 O O . LEU A 1 97 ? 4.706 13.596 -12.777 1.00 78.81 97 LEU A O 1
ATOM 724 N N . ARG A 1 98 ? 4.378 13.573 -15.005 1.00 79.75 98 ARG A N 1
ATOM 725 C CA . ARG A 1 98 ? 4.014 14.994 -15.096 1.00 79.75 98 ARG A CA 1
ATOM 726 C C . ARG A 1 98 ? 2.758 15.309 -14.294 1.00 79.75 98 ARG A C 1
ATOM 728 O O . ARG A 1 98 ? 2.776 16.280 -13.552 1.00 79.75 98 ARG A O 1
ATOM 735 N N . ILE A 1 99 ? 1.723 14.472 -14.393 1.00 83.44 99 ILE A N 1
ATOM 736 C CA . ILE A 1 99 ? 0.485 14.635 -13.617 1.00 83.44 99 ILE A CA 1
ATOM 737 C C . ILE A 1 99 ? 0.775 14.536 -12.113 1.00 83.44 99 ILE A C 1
ATOM 739 O O . ILE A 1 99 ? 0.330 15.386 -11.347 1.00 83.44 99 ILE A O 1
ATOM 743 N N . LEU A 1 100 ? 1.554 13.534 -11.693 1.00 82.88 100 LEU A N 1
ATOM 744 C CA . LEU A 1 100 ? 1.893 13.314 -10.286 1.00 82.88 100 LEU A CA 1
ATOM 745 C C . LEU A 1 100 ? 2.629 14.511 -9.670 1.00 82.88 100 LEU A C 1
ATOM 747 O O . LEU A 1 100 ? 2.379 14.846 -8.518 1.00 82.88 100 LEU A O 1
ATOM 751 N N . LEU A 1 101 ? 3.517 15.157 -10.430 1.00 85.88 101 LEU A N 1
ATOM 752 C CA . LEU A 1 101 ? 4.263 16.323 -9.963 1.00 85.88 101 LEU A CA 1
ATOM 753 C C . LEU A 1 101 ? 3.433 17.612 -10.035 1.00 85.88 101 LEU A C 1
ATOM 755 O O . LEU A 1 101 ? 3.515 18.454 -9.144 1.00 85.88 101 LEU A O 1
ATOM 759 N N . SER A 1 102 ? 2.627 17.774 -11.089 1.00 86.69 102 SER A N 1
ATOM 760 C CA . SER A 1 102 ? 1.865 19.000 -11.317 1.00 86.69 102 SER A CA 1
ATOM 761 C C . SER A 1 102 ? 0.676 19.133 -10.376 1.00 86.69 102 SER A C 1
ATOM 763 O O . SER A 1 102 ? 0.391 20.235 -9.927 1.00 86.69 102 SER A O 1
ATOM 765 N N . VAL A 1 103 ? -0.028 18.040 -10.067 1.00 91.00 103 VAL A N 1
ATOM 766 C CA . VAL A 1 103 ? -1.274 18.099 -9.285 1.00 91.00 103 VAL A CA 1
ATOM 767 C C . VAL A 1 103 ? -1.052 18.674 -7.878 1.00 91.00 103 VAL A C 1
ATOM 769 O O . VAL A 1 103 ? -1.735 19.646 -7.550 1.00 91.00 103 VAL A O 1
ATOM 772 N N . PRO A 1 104 ? -0.089 18.190 -7.066 1.00 91.44 104 PRO A N 1
ATOM 773 C CA . PRO A 1 104 ? 0.168 18.771 -5.750 1.00 91.44 104 PRO A CA 1
ATOM 774 C C . PRO A 1 104 ? 0.573 20.247 -5.816 1.00 91.44 104 PRO A C 1
ATOM 776 O O . PRO A 1 104 ? 0.147 21.034 -4.978 1.00 91.44 104 PRO A O 1
ATOM 779 N N . LEU A 1 105 ? 1.349 20.641 -6.834 1.00 90.25 105 LEU A N 1
ATOM 780 C CA . LEU A 1 105 ? 1.775 22.030 -7.029 1.00 90.25 105 LEU A CA 1
ATOM 781 C C . LEU A 1 105 ? 0.617 22.948 -7.435 1.00 90.25 105 LEU A C 1
ATOM 783 O O . LEU A 1 105 ? 0.536 24.081 -6.960 1.00 90.25 105 LEU A O 1
ATOM 787 N N . ILE A 1 106 ? -0.286 22.465 -8.291 1.00 92.62 106 ILE A N 1
ATOM 788 C CA . ILE A 1 106 ? -1.492 23.195 -8.694 1.00 92.62 106 ILE A CA 1
ATOM 789 C C . ILE A 1 106 ? -2.391 23.397 -7.477 1.00 92.62 106 ILE A C 1
ATOM 791 O O . ILE A 1 106 ? -2.802 24.522 -7.216 1.00 92.62 106 ILE A O 1
ATOM 795 N N . ILE A 1 107 ? -2.654 22.343 -6.700 1.00 92.62 107 ILE A N 1
ATOM 796 C CA . ILE A 1 107 ? -3.510 22.442 -5.511 1.00 92.62 107 ILE A CA 1
ATOM 797 C C . ILE A 1 107 ? -2.883 23.369 -4.463 1.00 92.62 107 ILE A C 1
ATOM 799 O O . ILE A 1 107 ? -3.568 24.245 -3.940 1.00 92.62 107 ILE A O 1
ATOM 803 N N . LEU A 1 108 ? -1.572 23.263 -4.223 1.00 92.69 108 LEU A N 1
ATOM 804 C CA . LEU A 1 108 ? -0.848 24.197 -3.359 1.00 92.69 108 LEU A CA 1
ATOM 805 C C . LEU A 1 108 ? -1.013 25.651 -3.830 1.00 92.69 108 LEU A C 1
ATOM 807 O O . LEU A 1 108 ? -1.311 26.530 -3.025 1.00 92.69 108 LEU A O 1
ATOM 811 N N . SER A 1 109 ? -0.870 25.897 -5.134 1.00 90.69 109 SER A N 1
ATOM 812 C CA . SER A 1 109 ? -1.037 27.230 -5.726 1.00 90.69 109 SER A CA 1
ATOM 813 C C . SER A 1 109 ? -2.463 27.757 -5.547 1.00 90.69 109 SER A C 1
ATOM 815 O O . SER A 1 109 ? -2.647 28.932 -5.240 1.00 90.69 109 SER A O 1
ATOM 817 N N . LEU A 1 110 ? -3.476 26.893 -5.678 1.00 92.81 110 LEU A N 1
ATOM 818 C CA . LEU A 1 110 ? -4.874 27.253 -5.425 1.00 92.81 110 LEU A CA 1
ATOM 819 C C . LEU A 1 110 ? -5.096 27.669 -3.968 1.00 92.81 110 LEU A C 1
ATOM 821 O O . LEU A 1 110 ? -5.761 28.674 -3.731 1.00 92.81 110 LEU A O 1
ATOM 825 N N . TYR A 1 111 ? -4.504 26.960 -3.004 1.00 91.00 111 TYR A N 1
ATOM 826 C CA . TYR A 1 111 ? -4.593 27.345 -1.594 1.00 91.00 111 TYR A CA 1
ATOM 827 C C . TYR A 1 111 ? -3.840 28.644 -1.280 1.00 91.00 111 TYR A C 1
ATOM 829 O O . TYR A 1 111 ? -4.343 29.451 -0.503 1.00 91.00 111 TYR A O 1
ATOM 837 N N . VAL A 1 112 ? -2.698 28.904 -1.927 1.00 90.75 112 VAL A N 1
ATOM 838 C CA . VAL A 1 112 ? -1.999 30.200 -1.826 1.00 90.75 112 VAL A CA 1
ATOM 839 C C . VAL A 1 112 ? -2.881 31.332 -2.359 1.00 90.75 112 VAL A C 1
ATOM 841 O O . VAL A 1 112 ? -3.036 32.359 -1.704 1.00 90.75 112 VAL A O 1
ATOM 844 N N . ILE A 1 113 ? -3.511 31.146 -3.522 1.00 91.25 113 ILE A N 1
ATOM 845 C CA . ILE A 1 113 ? -4.439 32.136 -4.088 1.00 91.25 113 ILE A CA 1
ATOM 846 C C . ILE A 1 113 ? -5.650 32.329 -3.165 1.00 91.25 113 ILE A C 1
ATOM 848 O O . ILE A 1 113 ? -6.084 33.461 -2.961 1.00 91.25 113 ILE A O 1
ATOM 852 N N . HIS A 1 114 ? -6.187 31.249 -2.589 1.00 90.62 114 HIS A N 1
ATOM 853 C CA . HIS A 1 114 ? -7.308 31.314 -1.650 1.00 90.62 114 HIS A CA 1
ATOM 854 C C . HIS A 1 114 ? -6.942 32.079 -0.371 1.00 90.62 114 HIS A C 1
ATOM 856 O O . HIS A 1 114 ? -7.715 32.923 0.073 1.00 90.62 114 HIS A O 1
ATOM 862 N N . TRP A 1 115 ? -5.738 31.861 0.166 1.00 89.38 115 TRP A N 1
ATOM 863 C CA . TRP A 1 115 ? -5.203 32.617 1.298 1.00 89.38 115 TRP A CA 1
ATOM 864 C C . TRP A 1 115 ? -5.132 34.122 1.007 1.00 89.38 115 TRP A C 1
ATOM 866 O O . TRP A 1 115 ? -5.540 34.936 1.830 1.00 89.38 115 TRP A O 1
ATOM 876 N N . LEU A 1 116 ? -4.667 34.500 -0.188 1.00 89.81 116 LEU A N 1
ATOM 877 C CA . LEU A 1 116 ? -4.554 35.903 -0.603 1.00 89.81 116 LEU A CA 1
ATOM 878 C C . LEU A 1 116 ? -5.912 36.576 -0.869 1.00 89.81 116 LEU A C 1
ATOM 880 O O . LEU A 1 116 ? -6.000 37.799 -0.818 1.00 89.81 116 LEU A O 1
ATOM 884 N N . ARG A 1 117 ? -6.966 35.803 -1.163 1.00 90.19 117 ARG A N 1
ATOM 885 C CA . ARG A 1 117 ? -8.317 36.310 -1.473 1.00 90.19 117 ARG A CA 1
ATOM 886 C C . ARG A 1 117 ? -9.254 36.397 -0.264 1.00 90.19 117 ARG A C 1
ATOM 888 O O . ARG A 1 117 ? -10.402 36.795 -0.438 1.00 90.19 117 ARG A O 1
ATOM 895 N N . GLY A 1 118 ? -8.775 36.053 0.931 1.00 84.44 118 GLY A N 1
ATOM 896 C CA . GLY A 1 118 ? -9.584 36.001 2.149 1.00 84.44 118 GLY A CA 1
ATOM 897 C C . GLY A 1 118 ? -10.146 34.594 2.393 1.00 84.44 118 GLY A C 1
ATOM 898 O O . GLY A 1 118 ? -11.176 34.242 1.815 1.00 84.44 118 GLY A O 1
ATOM 899 N N . PRO A 1 119 ? -9.487 33.769 3.227 1.00 87.25 119 PRO A N 1
ATOM 900 C CA . PRO A 1 119 ? -9.928 32.407 3.500 1.00 87.25 119 PRO A CA 1
ATOM 901 C C . PRO A 1 119 ? -11.107 32.364 4.482 1.00 87.25 119 PRO A C 1
ATOM 903 O O . PRO A 1 119 ? -11.190 33.170 5.405 1.00 87.25 119 PRO A O 1
ATOM 906 N N . LEU A 1 120 ? -11.964 31.346 4.345 1.00 83.94 120 LEU A N 1
ATOM 907 C CA . LEU A 1 120 ? -13.055 31.065 5.297 1.00 83.94 120 LEU A CA 1
ATOM 908 C C . LEU A 1 120 ? -12.530 30.703 6.697 1.00 83.94 120 LEU A C 1
ATOM 910 O O . LEU A 1 120 ? -13.135 31.033 7.710 1.00 83.94 120 LEU A O 1
ATOM 914 N N . SER A 1 121 ? -11.389 30.014 6.744 1.00 89.00 121 SER A N 1
ATOM 915 C CA . SER A 1 121 ? -10.628 29.742 7.960 1.00 89.00 121 SER A CA 1
ATOM 916 C C . SER A 1 121 ? -9.147 29.859 7.632 1.00 89.00 121 SER A C 1
ATOM 918 O O . SER A 1 121 ? -8.630 29.115 6.790 1.00 89.00 121 SER A O 1
ATOM 920 N N . SER A 1 122 ? -8.458 30.785 8.299 1.00 86.25 122 SER A N 1
ATOM 921 C CA . SER A 1 122 ? -7.007 30.927 8.184 1.00 86.25 122 SER A CA 1
ATOM 922 C C . SER A 1 122 ? -6.321 29.631 8.630 1.00 86.25 122 SER A C 1
ATOM 924 O O . SER A 1 122 ? -5.607 29.003 7.856 1.00 86.25 122 SER A O 1
ATOM 926 N N . GLN A 1 123 ? -6.628 29.122 9.820 1.00 86.31 123 GLN A N 1
ATOM 927 C CA . GLN A 1 123 ? -6.009 27.891 10.318 1.00 86.31 123 GLN A CA 1
ATOM 928 C C . GLN A 1 123 ? -6.244 26.679 9.393 1.00 86.31 123 GLN A C 1
ATOM 930 O O . GLN A 1 123 ? -5.306 25.933 9.111 1.00 86.31 123 GLN A O 1
ATOM 935 N N . GLY A 1 124 ? -7.461 26.506 8.863 1.00 85.81 124 GLY A N 1
ATOM 936 C CA . GLY A 1 124 ? -7.769 25.424 7.921 1.00 85.81 124 GLY A CA 1
ATOM 937 C C . GLY A 1 124 ? -7.000 25.539 6.601 1.00 85.81 124 GLY A C 1
ATOM 938 O O . GLY A 1 124 ? -6.427 24.561 6.127 1.00 85.81 124 GLY A O 1
ATOM 939 N N . THR A 1 125 ? -6.920 26.748 6.040 1.00 88.44 125 THR A N 1
ATOM 940 C CA . THR A 1 125 ? -6.192 27.003 4.785 1.00 88.44 125 THR A CA 1
ATOM 941 C C . THR A 1 125 ? -4.692 26.772 4.956 1.00 88.44 125 THR A C 1
ATOM 943 O O . THR A 1 125 ? -4.071 26.133 4.110 1.00 88.44 125 THR A O 1
ATOM 946 N N . MET A 1 126 ? -4.115 27.218 6.077 1.00 87.94 126 MET A N 1
ATOM 947 C CA . MET A 1 126 ? -2.701 26.998 6.394 1.00 87.94 126 MET A CA 1
ATOM 948 C C . MET A 1 126 ? -2.369 25.503 6.509 1.00 87.94 126 MET A C 1
ATOM 950 O O . MET A 1 126 ? -1.372 25.046 5.952 1.00 87.94 126 MET A O 1
ATOM 954 N N . ASN A 1 127 ? -3.223 24.722 7.178 1.00 89.38 127 ASN A N 1
ATOM 955 C CA . ASN A 1 127 ? -3.044 23.274 7.301 1.00 89.38 127 ASN A CA 1
ATOM 956 C C . ASN A 1 127 ? -2.987 22.571 5.946 1.00 89.38 127 ASN A C 1
ATOM 958 O O . ASN A 1 127 ? -2.103 21.746 5.708 1.00 89.38 127 ASN A O 1
ATOM 962 N N . GLU A 1 128 ? -3.901 22.918 5.045 1.00 90.31 128 GLU A N 1
ATOM 963 C CA . GLU A 1 128 ? -3.922 22.328 3.712 1.00 90.31 128 GLU A CA 1
ATOM 964 C C . GLU A 1 128 ? -2.723 22.788 2.871 1.00 90.31 128 GLU A C 1
ATOM 966 O O . GLU A 1 128 ? -2.082 21.957 2.229 1.00 90.31 128 GLU A O 1
ATOM 971 N N . MET A 1 129 ? -2.318 24.061 2.947 1.00 90.50 129 MET A N 1
ATOM 972 C CA . MET A 1 129 ? -1.083 24.536 2.301 1.00 90.50 129 MET A CA 1
ATOM 973 C C . MET A 1 129 ? 0.142 23.727 2.741 1.00 90.50 129 MET A C 1
ATOM 975 O O . MET A 1 129 ? 0.940 23.301 1.906 1.00 90.50 129 MET A O 1
ATOM 979 N N . LEU A 1 130 ? 0.281 23.471 4.042 1.00 90.44 130 LEU A N 1
ATOM 980 C CA . LEU A 1 130 ? 1.394 22.696 4.582 1.00 90.44 130 LEU A CA 1
ATOM 981 C C . LEU A 1 130 ? 1.369 21.233 4.112 1.00 90.44 130 LEU A C 1
ATOM 983 O O . LEU A 1 130 ? 2.410 20.701 3.720 1.00 90.44 130 LEU A O 1
ATOM 987 N N . ARG A 1 131 ? 0.192 20.595 4.084 1.00 90.31 131 ARG A N 1
ATOM 988 C CA . ARG A 1 131 ? 0.020 19.215 3.591 1.00 90.31 131 ARG A CA 1
ATOM 989 C C . ARG A 1 131 ? 0.350 19.092 2.108 1.00 90.31 131 ARG A C 1
ATOM 991 O O . ARG A 1 131 ? 1.147 18.238 1.723 1.00 90.31 131 ARG A O 1
ATOM 998 N N . TRP A 1 132 ? -0.194 19.974 1.273 1.00 92.31 132 TRP A N 1
ATOM 999 C CA . TRP A 1 132 ? 0.090 19.967 -0.164 1.00 92.31 132 TRP A CA 1
ATOM 1000 C C . TRP A 1 132 ? 1.543 20.352 -0.470 1.00 92.31 132 TRP A C 1
ATOM 1002 O O . TRP A 1 132 ? 2.139 19.790 -1.392 1.00 92.31 132 TRP A O 1
ATOM 1012 N N . GLY A 1 133 ? 2.157 21.215 0.346 1.00 91.75 133 GLY A N 1
ATOM 1013 C CA . GLY A 1 133 ? 3.593 21.503 0.307 1.00 91.75 133 GLY A CA 1
ATOM 1014 C C . GLY A 1 133 ? 4.458 20.285 0.649 1.00 91.75 133 GLY A C 1
ATOM 1015 O O . GLY A 1 133 ? 5.445 20.008 -0.042 1.00 91.75 133 GLY A O 1
ATOM 1016 N N . LEU A 1 134 ? 4.069 19.504 1.661 1.00 91.56 134 LEU A N 1
ATOM 1017 C CA . LEU A 1 134 ? 4.705 18.226 1.987 1.00 91.56 134 LEU A CA 1
ATOM 1018 C C . LEU A 1 134 ? 4.580 17.237 0.824 1.00 91.56 134 LEU A C 1
ATOM 1020 O O . LEU A 1 134 ? 5.584 16.669 0.403 1.00 91.56 134 LEU A O 1
ATOM 1024 N N . TYR A 1 135 ? 3.385 17.065 0.254 1.00 91.56 135 TYR A N 1
ATOM 1025 C CA . TYR A 1 135 ? 3.173 16.144 -0.868 1.00 91.56 135 TYR A CA 1
ATOM 1026 C C . TYR A 1 135 ? 3.978 16.544 -2.108 1.00 91.56 135 TYR A C 1
ATOM 1028 O O . TYR A 1 135 ? 4.599 15.686 -2.737 1.00 91.56 135 TYR A O 1
ATOM 1036 N N . ALA A 1 136 ? 4.026 17.838 -2.435 1.00 91.25 136 ALA A N 1
ATOM 1037 C CA . ALA A 1 136 ? 4.810 18.350 -3.554 1.00 91.25 136 ALA A CA 1
ATOM 1038 C C . ALA A 1 136 ? 6.319 18.137 -3.346 1.00 91.25 136 ALA A C 1
ATOM 1040 O O . ALA A 1 136 ? 6.992 17.580 -4.214 1.00 91.25 136 ALA A O 1
ATOM 1041 N N . SER A 1 137 ? 6.852 18.531 -2.185 1.00 92.00 137 SER A N 1
ATOM 1042 C CA . SER A 1 137 ? 8.277 18.359 -1.865 1.00 92.00 137 SER A CA 1
ATOM 1043 C C . SER A 1 137 ? 8.681 16.882 -1.789 1.00 92.00 137 SER A C 1
ATOM 1045 O O . SER A 1 137 ? 9.716 16.500 -2.337 1.00 92.00 137 SER A O 1
ATOM 1047 N N . PHE A 1 138 ? 7.837 16.024 -1.212 1.00 91.81 138 PHE A N 1
ATOM 1048 C CA . PHE A 1 138 ? 8.033 14.575 -1.204 1.00 91.81 138 PHE A CA 1
ATOM 1049 C C . PHE A 1 138 ? 8.058 13.991 -2.623 1.00 91.81 138 PHE A C 1
ATOM 1051 O O . PHE A 1 138 ? 8.978 13.245 -2.961 1.00 91.81 138 PHE A O 1
ATOM 1058 N N . ALA A 1 139 ? 7.104 14.366 -3.484 1.00 90.06 139 ALA A N 1
ATOM 1059 C CA . ALA A 1 139 ? 7.067 13.912 -4.873 1.00 90.06 139 ALA A CA 1
ATOM 1060 C C . ALA A 1 139 ? 8.335 14.319 -5.640 1.00 90.06 139 ALA A C 1
ATOM 1062 O O . ALA A 1 139 ? 8.915 13.493 -6.349 1.00 90.06 139 ALA A O 1
ATOM 1063 N N . ILE A 1 140 ? 8.814 15.554 -5.450 1.00 87.62 140 ILE A N 1
ATOM 1064 C CA . ILE A 1 140 ? 10.069 16.048 -6.035 1.00 87.62 140 ILE A CA 1
ATOM 1065 C C . ILE A 1 140 ? 11.262 15.197 -5.569 1.00 87.62 140 ILE A C 1
ATOM 1067 O O . ILE A 1 140 ? 12.042 14.727 -6.400 1.00 87.62 140 ILE A O 1
ATOM 1071 N N . LEU A 1 141 ? 11.395 14.941 -4.262 1.00 89.25 141 LEU A N 1
ATOM 1072 C CA . LEU A 1 141 ? 12.486 14.127 -3.709 1.00 89.25 141 LEU A CA 1
ATOM 1073 C C . LEU A 1 141 ? 12.466 12.686 -4.232 1.00 89.25 141 LEU A C 1
ATOM 1075 O O . LEU A 1 141 ? 13.516 12.139 -4.583 1.00 89.25 141 LEU A O 1
ATOM 1079 N N . VAL A 1 142 ? 11.283 12.074 -4.334 1.00 89.06 142 VAL A N 1
ATOM 1080 C CA . VAL A 1 142 ? 11.123 10.736 -4.919 1.00 89.06 142 VAL A CA 1
ATOM 1081 C C . VAL A 1 142 ? 11.502 10.740 -6.400 1.00 89.06 142 VAL A C 1
ATOM 1083 O O . VAL A 1 142 ? 12.183 9.816 -6.844 1.00 89.06 142 VAL A O 1
ATOM 1086 N N . CYS A 1 143 ? 11.145 11.783 -7.157 1.00 84.75 143 CYS A N 1
ATOM 1087 C CA . CYS A 1 143 ? 11.563 11.930 -8.553 1.00 84.75 143 CYS A CA 1
ATOM 1088 C C . CYS A 1 143 ? 13.091 11.998 -8.677 1.00 84.75 143 CYS A C 1
ATOM 1090 O O . CYS A 1 143 ? 13.669 11.251 -9.468 1.00 84.75 143 CYS A O 1
ATOM 1092 N N . PHE A 1 144 ? 13.762 12.808 -7.850 1.00 83.06 144 PHE A N 1
ATOM 1093 C CA . PHE A 1 144 ? 15.229 12.852 -7.805 1.00 83.06 144 PHE A CA 1
ATOM 1094 C C . PHE A 1 144 ? 15.837 11.485 -7.470 1.00 83.06 144 PHE A C 1
ATOM 1096 O O . PHE A 1 144 ? 16.791 11.046 -8.119 1.00 83.06 144 PHE A O 1
ATOM 1103 N N . CYS A 1 145 ? 15.252 10.764 -6.511 1.00 84.38 145 CYS A N 1
ATOM 1104 C CA . CYS A 1 145 ? 15.682 9.408 -6.186 1.00 84.38 145 CYS A CA 1
ATOM 1105 C C . CYS A 1 145 ? 15.474 8.439 -7.358 1.00 84.38 145 CYS A C 1
ATOM 1107 O O . CYS A 1 145 ? 16.336 7.601 -7.605 1.00 84.38 145 CYS A O 1
ATOM 1109 N N . ALA A 1 146 ? 14.367 8.548 -8.096 1.00 82.62 146 ALA A N 1
ATOM 1110 C CA . ALA A 1 146 ? 14.019 7.643 -9.190 1.00 82.62 146 ALA A CA 1
ATOM 1111 C C . ALA A 1 146 ? 14.973 7.751 -10.394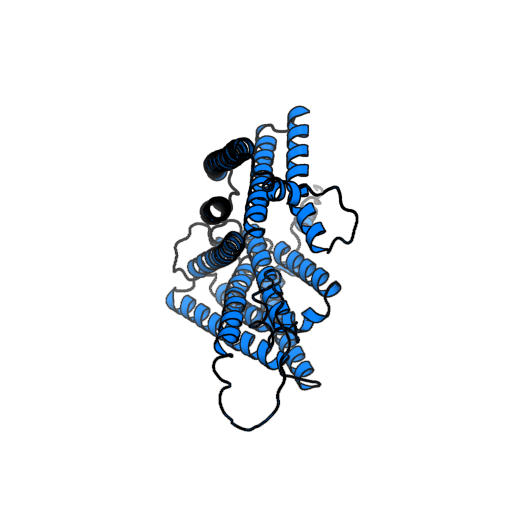 1.00 82.62 146 ALA A C 1
ATOM 1113 O O . ALA A 1 146 ? 15.204 6.744 -11.083 1.00 82.62 146 ALA A O 1
ATOM 1114 N N . VAL A 1 147 ? 15.552 8.937 -10.621 1.00 80.50 147 VAL A N 1
ATOM 1115 C CA . VAL A 1 147 ? 16.564 9.182 -11.663 1.00 80.50 147 VAL A CA 1
ATOM 1116 C C . VAL A 1 147 ? 17.860 8.419 -11.363 1.00 80.50 147 VAL A C 1
ATOM 1118 O O . VAL A 1 147 ? 18.462 7.846 -12.271 1.00 80.50 147 VAL A O 1
ATOM 1121 N N . ASN A 1 148 ? 18.266 8.322 -10.093 1.00 79.56 148 ASN A N 1
ATOM 1122 C CA . ASN A 1 148 ? 19.476 7.602 -9.697 1.00 79.56 148 ASN A CA 1
ATOM 1123 C C . ASN A 1 148 ? 19.188 6.113 -9.404 1.00 79.56 148 ASN A C 1
ATOM 1125 O O . ASN A 1 148 ? 18.206 5.750 -8.761 1.00 79.56 148 ASN A O 1
ATOM 1129 N N . ARG A 1 149 ? 20.083 5.207 -9.821 1.00 83.56 149 ARG A N 1
ATOM 1130 C CA . ARG A 1 149 ? 19.963 3.767 -9.515 1.00 83.56 149 ARG A CA 1
ATOM 1131 C C . ARG A 1 149 ? 19.983 3.479 -8.013 1.00 83.56 149 ARG A C 1
ATOM 1133 O O . ARG A 1 149 ? 19.275 2.575 -7.573 1.00 83.56 149 ARG A O 1
ATOM 1140 N N . VAL A 1 150 ? 20.801 4.206 -7.250 1.00 85.06 150 VAL A N 1
ATOM 1141 C CA . VAL A 1 150 ? 20.901 4.044 -5.792 1.00 85.06 150 VAL A CA 1
ATOM 1142 C C . VAL A 1 150 ? 19.633 4.566 -5.123 1.00 85.06 150 VAL A C 1
ATOM 1144 O O . VAL A 1 150 ? 18.990 3.820 -4.390 1.00 85.06 150 VAL A O 1
ATOM 1147 N N . GLY A 1 151 ? 19.216 5.791 -5.461 1.00 82.31 151 GLY A N 1
ATOM 1148 C CA . GLY A 1 151 ? 17.984 6.395 -4.949 1.00 82.31 151 GLY A CA 1
ATOM 1149 C C . GLY A 1 151 ? 16.753 5.530 -5.227 1.00 82.31 151 GLY A C 1
ATOM 1150 O O . GLY A 1 151 ? 15.970 5.263 -4.322 1.00 82.31 151 GLY A O 1
ATOM 1151 N N . ARG A 1 152 ? 16.627 4.976 -6.438 1.00 86.81 152 ARG A N 1
ATOM 1152 C CA . ARG A 1 152 ? 15.531 4.065 -6.796 1.00 86.81 152 ARG A CA 1
ATOM 1153 C C . ARG A 1 152 ? 15.506 2.809 -5.930 1.00 86.81 152 ARG A C 1
ATOM 1155 O O . ARG A 1 152 ? 14.432 2.360 -5.541 1.00 86.81 152 ARG A O 1
ATOM 1162 N N . ARG A 1 153 ? 16.672 2.223 -5.627 1.00 88.25 153 ARG A N 1
ATOM 1163 C CA . ARG A 1 153 ? 16.743 1.077 -4.707 1.00 88.25 153 ARG A CA 1
ATOM 1164 C C . ARG A 1 153 ? 16.307 1.474 -3.307 1.00 88.25 153 ARG A C 1
ATOM 1166 O O . ARG A 1 153 ? 15.519 0.738 -2.727 1.00 88.25 153 ARG A O 1
ATOM 1173 N N . ILE A 1 154 ? 16.784 2.615 -2.807 1.00 89.56 154 ILE A N 1
ATOM 1174 C CA . ILE A 1 154 ? 16.392 3.135 -1.494 1.00 89.56 154 ILE A CA 1
ATOM 1175 C C . ILE A 1 154 ? 14.873 3.288 -1.442 1.00 89.56 154 ILE A C 1
ATOM 1177 O O . ILE A 1 154 ? 14.246 2.648 -0.612 1.00 89.56 154 ILE A O 1
ATOM 1181 N N . VAL A 1 155 ? 14.266 4.015 -2.384 1.00 90.44 155 VAL A N 1
ATOM 1182 C CA . VAL A 1 155 ? 12.807 4.213 -2.439 1.00 90.44 155 VAL A CA 1
ATOM 1183 C C . VAL A 1 155 ? 12.056 2.882 -2.484 1.00 90.44 155 VAL A C 1
ATOM 1185 O O . VAL A 1 155 ? 11.127 2.688 -1.709 1.00 90.44 155 VAL A O 1
ATOM 1188 N N . ASN A 1 156 ? 12.469 1.936 -3.333 1.00 88.94 156 ASN A N 1
ATOM 1189 C CA . ASN A 1 156 ? 11.796 0.639 -3.444 1.00 88.94 156 ASN A CA 1
ATOM 1190 C C . ASN A 1 156 ? 11.877 -0.185 -2.151 1.00 88.94 156 ASN A C 1
ATOM 1192 O O . ASN A 1 156 ? 10.896 -0.827 -1.764 1.00 88.94 156 ASN A O 1
ATOM 1196 N N . VAL A 1 157 ? 13.040 -0.192 -1.495 1.00 89.56 157 VAL A N 1
ATOM 1197 C CA . VAL A 1 157 ? 13.235 -0.890 -0.219 1.00 89.56 157 VAL A CA 1
ATOM 1198 C C . VAL A 1 157 ? 12.412 -0.205 0.862 1.00 89.56 157 VAL A C 1
ATOM 1200 O O . VAL A 1 157 ? 11.588 -0.866 1.484 1.00 89.56 157 VAL A O 1
ATOM 1203 N N . THR A 1 158 ? 12.550 1.112 1.018 1.00 91.19 158 THR A N 1
ATOM 1204 C CA . THR A 1 158 ? 11.806 1.915 1.994 1.00 91.19 158 THR A CA 1
ATOM 1205 C C . THR A 1 158 ? 10.302 1.736 1.837 1.00 91.19 158 THR A C 1
ATOM 1207 O O . THR A 1 158 ? 9.626 1.438 2.813 1.00 91.19 158 THR A O 1
ATOM 1210 N N . TRP A 1 159 ? 9.772 1.831 0.615 1.00 91.25 159 TRP A N 1
ATOM 1211 C CA . TRP A 1 159 ? 8.345 1.649 0.344 1.00 91.25 159 TRP A CA 1
ATOM 1212 C C . TRP A 1 159 ? 7.854 0.259 0.764 1.00 91.25 159 TRP A C 1
ATOM 1214 O O . TRP A 1 159 ? 6.847 0.128 1.454 1.00 91.25 159 TRP A O 1
ATOM 1224 N N . SER A 1 160 ? 8.611 -0.788 0.419 1.00 90.88 160 SER A N 1
ATOM 1225 C CA . SER A 1 160 ? 8.284 -2.166 0.810 1.00 90.88 160 SER A CA 1
ATOM 1226 C C . SER A 1 160 ? 8.337 -2.360 2.332 1.00 90.88 160 SER A C 1
ATOM 1228 O O . SER A 1 160 ? 7.476 -3.030 2.902 1.00 90.88 160 SER A O 1
ATOM 1230 N N . MET A 1 161 ? 9.336 -1.761 2.987 1.00 91.12 161 MET A N 1
ATOM 1231 C CA . MET A 1 161 ? 9.515 -1.812 4.439 1.00 91.12 161 MET A CA 1
ATOM 1232 C C . MET A 1 161 ? 8.382 -1.092 5.169 1.00 91.12 161 MET A C 1
ATOM 1234 O O . MET A 1 161 ? 7.855 -1.647 6.125 1.00 91.12 161 MET A O 1
ATOM 1238 N N . VAL A 1 162 ? 7.955 0.083 4.694 1.00 93.00 162 VAL A N 1
ATOM 1239 C CA . VAL A 1 162 ? 6.828 0.842 5.263 1.00 93.00 162 VAL A CA 1
ATOM 1240 C C . VAL A 1 162 ? 5.541 0.018 5.222 1.00 93.00 162 VAL A C 1
ATOM 1242 O O . VAL A 1 162 ? 4.895 -0.155 6.252 1.00 93.00 162 VAL A O 1
ATOM 1245 N N . GLY A 1 163 ? 5.191 -0.563 4.069 1.00 91.94 163 GLY A N 1
ATOM 1246 C CA . GLY A 1 163 ? 3.986 -1.391 3.961 1.00 91.94 163 GLY A CA 1
ATOM 1247 C C . GLY A 1 163 ? 4.035 -2.625 4.870 1.00 91.94 163 GLY A C 1
ATOM 1248 O O . GLY A 1 163 ? 3.063 -2.945 5.559 1.00 91.94 163 GLY A O 1
ATOM 1249 N N . MET A 1 164 ? 5.180 -3.320 4.911 1.00 92.62 164 MET A N 1
ATOM 1250 C CA . MET A 1 164 ? 5.370 -4.471 5.804 1.00 92.62 164 MET A CA 1
ATOM 1251 C C . MET A 1 164 ? 5.298 -4.079 7.278 1.00 92.62 164 MET A C 1
ATOM 1253 O O . MET A 1 164 ? 4.650 -4.776 8.050 1.00 92.62 164 MET A O 1
ATOM 1257 N N . PHE A 1 165 ? 5.910 -2.962 7.663 1.00 93.19 165 PHE A N 1
ATOM 1258 C CA . PHE A 1 165 ? 5.879 -2.469 9.033 1.00 93.19 165 PHE A CA 1
ATOM 1259 C C . PHE A 1 165 ? 4.451 -2.142 9.476 1.00 93.19 165 PHE A C 1
ATOM 1261 O O . PHE A 1 165 ? 4.012 -2.656 10.499 1.00 93.19 165 PHE A O 1
ATOM 1268 N N . LEU A 1 166 ? 3.702 -1.381 8.669 1.00 92.50 166 LEU A N 1
ATOM 1269 C CA . LEU A 1 166 ? 2.316 -0.999 8.965 1.00 92.50 166 LEU A CA 1
ATOM 1270 C C . LEU A 1 166 ? 1.369 -2.202 9.077 1.00 92.50 166 LEU A C 1
ATOM 1272 O O . LEU A 1 166 ? 0.504 -2.232 9.949 1.00 92.50 166 LEU A O 1
ATOM 1276 N N . SER A 1 167 ? 1.507 -3.191 8.191 1.00 93.19 167 SER A N 1
ATOM 1277 C CA . SER A 1 167 ? 0.654 -4.388 8.219 1.00 93.19 167 SER A CA 1
ATOM 1278 C C . SER A 1 167 ? 1.015 -5.333 9.364 1.00 93.19 167 SER A C 1
ATOM 1280 O O . SER A 1 167 ? 0.126 -5.801 10.073 1.00 93.19 167 SER A O 1
ATOM 1282 N N . MET A 1 168 ? 2.307 -5.590 9.589 1.00 91.94 168 MET A N 1
ATOM 1283 C CA . MET A 1 168 ? 2.756 -6.479 10.660 1.00 91.94 168 MET A CA 1
ATOM 1284 C C . MET A 1 168 ? 2.509 -5.886 12.041 1.00 91.94 168 MET A C 1
ATOM 1286 O O . MET A 1 168 ? 2.078 -6.621 12.923 1.00 91.94 168 MET A O 1
ATOM 1290 N N . SER A 1 169 ? 2.721 -4.582 12.242 1.00 90.88 169 SER A N 1
ATOM 1291 C CA . SER A 1 169 ? 2.423 -3.942 13.528 1.00 90.88 169 SER A CA 1
ATOM 1292 C C . SER A 1 169 ? 0.942 -4.082 13.890 1.00 90.88 169 SER A C 1
ATOM 1294 O O . SER A 1 169 ? 0.613 -4.377 15.036 1.00 90.88 169 SER A O 1
ATOM 1296 N N . ALA A 1 170 ? 0.052 -3.950 12.903 1.00 89.38 170 ALA A N 1
ATOM 1297 C CA . ALA A 1 170 ? -1.383 -4.091 13.087 1.00 89.38 170 ALA A CA 1
ATOM 1298 C C . ALA A 1 170 ? -1.790 -5.549 13.380 1.00 89.38 170 ALA A C 1
ATOM 1300 O O . ALA A 1 170 ? -2.531 -5.804 14.326 1.00 89.38 170 ALA A O 1
ATOM 1301 N N . LEU A 1 171 ? -1.272 -6.519 12.618 1.00 88.88 171 LEU A N 1
ATOM 1302 C CA . LEU A 1 171 ? -1.571 -7.943 12.827 1.00 88.88 171 LEU A CA 1
ATOM 1303 C C . LEU A 1 171 ? -1.015 -8.465 14.159 1.00 88.88 171 LEU A C 1
ATOM 1305 O O . LEU A 1 171 ? -1.699 -9.205 14.860 1.00 88.88 171 LEU A O 1
ATOM 1309 N N . LEU A 1 172 ? 0.192 -8.048 14.546 1.00 87.81 172 LEU A N 1
ATOM 1310 C CA . LEU A 1 172 ? 0.778 -8.401 15.841 1.00 87.81 172 LEU A CA 1
ATOM 1311 C C . LEU A 1 172 ? 0.019 -7.769 17.014 1.00 87.81 172 LEU A C 1
ATOM 1313 O O . LEU A 1 172 ? -0.071 -8.390 18.073 1.00 87.81 172 LEU A O 1
ATOM 1317 N N . ALA A 1 173 ? -0.543 -6.570 16.834 1.00 86.19 173 ALA A N 1
ATOM 1318 C CA . ALA A 1 173 ? -1.402 -5.954 17.841 1.00 86.19 173 ALA A CA 1
ATOM 1319 C C . ALA A 1 173 ? -2.712 -6.729 18.032 1.00 86.19 173 ALA A C 1
ATOM 1321 O O . ALA A 1 173 ? -3.135 -6.955 19.162 1.00 86.19 173 ALA A O 1
ATOM 1322 N N . VAL A 1 174 ? -3.307 -7.214 16.940 1.00 82.94 174 VAL A N 1
ATOM 1323 C CA . VAL A 1 174 ? -4.492 -8.087 16.977 1.00 82.94 174 VAL A CA 1
ATOM 1324 C C . VAL A 1 174 ? -4.206 -9.428 17.647 1.00 82.94 174 VAL A C 1
ATOM 1326 O O . VAL A 1 174 ? -5.039 -9.938 18.387 1.00 82.94 174 VAL A O 1
ATOM 1329 N N . CYS A 1 175 ? -3.026 -10.003 17.421 1.00 80.75 175 CYS A N 1
ATOM 1330 C CA . CYS A 1 175 ? -2.598 -11.215 18.115 1.00 80.75 175 CYS A CA 1
ATOM 1331 C C . CYS A 1 175 ? -2.132 -10.946 19.560 1.00 80.75 175 CYS A C 1
ATOM 1333 O O . CYS A 1 175 ? -1.491 -11.807 20.143 1.00 80.75 175 CYS A O 1
ATOM 1335 N N . GLY A 1 176 ? -2.355 -9.759 20.136 1.00 76.88 176 GLY A N 1
ATOM 1336 C CA . GLY A 1 176 ? -1.999 -9.461 21.529 1.00 76.88 176 GLY A CA 1
ATOM 1337 C C . GLY A 1 176 ? -0.494 -9.419 21.835 1.00 76.88 176 GLY A C 1
ATOM 1338 O O . GLY A 1 176 ? -0.112 -9.355 23.001 1.00 76.88 176 GLY A O 1
ATOM 1339 N N . VAL A 1 177 ? 0.371 -9.441 20.815 1.00 82.81 177 VAL A N 1
ATOM 1340 C CA . VAL A 1 177 ? 1.838 -9.440 20.974 1.00 82.81 177 VAL A CA 1
ATOM 1341 C C . VAL A 1 177 ? 2.354 -8.036 21.256 1.00 82.81 177 VAL A C 1
ATOM 1343 O O . VAL A 1 177 ? 3.229 -7.843 22.097 1.00 82.81 177 VAL A O 1
ATOM 1346 N N . VAL A 1 178 ? 1.814 -7.045 20.544 1.00 83.12 178 VAL A N 1
ATOM 1347 C CA . VAL A 1 178 ? 2.200 -5.639 20.687 1.00 83.12 178 VAL A CA 1
ATOM 1348 C C . VAL A 1 178 ? 1.022 -4.862 21.254 1.00 83.12 178 VAL A C 1
ATOM 1350 O O . VAL A 1 178 ? -0.056 -4.828 20.668 1.00 83.12 178 VAL A O 1
ATOM 1353 N N . LYS A 1 179 ? 1.234 -4.189 22.384 1.00 80.00 179 LYS A N 1
ATOM 1354 C CA . LYS A 1 179 ? 0.230 -3.299 22.971 1.00 80.00 179 LYS A CA 1
ATOM 1355 C C . LYS A 1 179 ? 0.266 -1.954 22.249 1.00 80.00 179 LYS A C 1
ATOM 1357 O O . LYS A 1 179 ? 1.030 -1.072 22.625 1.00 80.00 179 LYS A O 1
ATOM 1362 N N . LEU A 1 180 ? -0.538 -1.819 21.196 1.00 78.62 180 LEU A N 1
ATOM 1363 C CA . LEU A 1 180 ? -0.770 -0.541 20.524 1.00 78.62 180 LEU A CA 1
ATOM 1364 C C . LEU A 1 180 ? -2.125 0.032 20.966 1.00 78.62 180 LEU A C 1
ATOM 1366 O O . LEU A 1 180 ? -3.156 -0.583 20.674 1.00 78.62 180 LEU A O 1
ATOM 1370 N N . PRO A 1 181 ? -2.155 1.184 21.662 1.00 75.81 181 PRO A N 1
ATOM 1371 C CA . PRO A 1 181 ? -3.413 1.840 21.996 1.00 75.81 181 PRO A CA 1
ATOM 1372 C C . PRO A 1 181 ? -4.130 2.255 20.704 1.00 75.81 181 PRO A C 1
ATOM 1374 O O . PRO A 1 181 ? -3.484 2.617 19.726 1.00 75.81 181 PRO A O 1
ATOM 1377 N N . PHE A 1 182 ? -5.461 2.150 20.677 1.00 79.12 182 PHE A N 1
ATOM 1378 C CA . PHE A 1 182 ? -6.314 2.530 19.534 1.00 79.12 182 PHE A CA 1
ATOM 1379 C C . PHE A 1 182 ? -6.051 1.799 18.200 1.00 79.12 182 PHE A C 1
ATOM 1381 O O . PHE A 1 182 ? -6.718 2.081 17.206 1.00 79.12 182 PHE A O 1
ATOM 1388 N N . ALA A 1 183 ? -5.155 0.804 18.162 1.00 79.56 183 ALA A N 1
ATOM 1389 C CA . ALA A 1 183 ? -4.929 -0.004 16.961 1.00 79.56 183 ALA A CA 1
ATOM 1390 C C . ALA A 1 183 ? -6.151 -0.846 16.571 1.00 79.56 183 ALA A C 1
ATOM 1392 O O . ALA A 1 183 ? -6.293 -1.231 15.408 1.00 79.56 183 ALA A O 1
ATOM 1393 N N . VAL A 1 184 ? -7.026 -1.119 17.537 1.00 82.19 184 VAL A N 1
ATOM 1394 C CA . VAL A 1 184 ? -8.279 -1.845 17.366 1.00 82.19 184 VAL A CA 1
ATOM 1395 C C . VAL A 1 184 ? -9.424 -0.922 17.774 1.00 82.19 184 VAL A C 1
ATOM 1397 O O . VAL A 1 184 ? -9.513 -0.501 18.926 1.00 82.19 184 VAL A O 1
ATOM 1400 N N . ALA A 1 185 ? -10.286 -0.591 16.816 1.00 80.88 185 ALA A N 1
ATOM 1401 C CA . ALA A 1 185 ? -11.454 0.251 17.024 1.00 80.88 185 ALA A CA 1
ATOM 1402 C C . ALA A 1 185 ? -12.691 -0.624 17.255 1.00 80.88 185 ALA A C 1
ATOM 1404 O O . ALA A 1 185 ? -13.091 -1.379 16.368 1.00 80.88 185 ALA A O 1
ATOM 1405 N N . TYR A 1 186 ? -13.303 -0.501 18.430 1.00 79.50 186 TYR A N 1
ATOM 1406 C CA . TYR A 1 186 ? -14.527 -1.214 18.795 1.00 79.50 186 TYR A CA 1
ATOM 1407 C C . TYR A 1 186 ? -15.754 -0.351 18.493 1.00 79.50 186 TYR A C 1
ATOM 1409 O O . TYR A 1 186 ? -15.746 0.860 18.711 1.00 79.50 186 TYR A O 1
ATOM 1417 N N . SER A 1 187 ? -16.809 -0.961 17.965 1.00 76.06 187 SER A N 1
ATOM 1418 C CA . SER A 1 187 ? -18.056 -0.286 17.623 1.00 76.06 187 SER A CA 1
ATOM 1419 C C . SER A 1 187 ? -19.237 -1.225 17.817 1.00 76.06 187 SER A C 1
ATOM 1421 O O . SER A 1 187 ? -19.255 -2.323 17.276 1.00 76.06 187 SER A O 1
ATOM 1423 N N . ASN A 1 188 ? -20.252 -0.767 18.547 1.00 66.69 188 ASN A N 1
ATOM 1424 C CA . ASN A 1 188 ? -21.467 -1.548 18.799 1.00 66.69 188 ASN A CA 1
ATOM 1425 C C . ASN A 1 188 ? -22.512 -1.400 17.680 1.00 66.69 188 ASN A C 1
ATOM 1427 O O . ASN A 1 188 ? -23.560 -2.038 17.727 1.00 66.69 188 ASN A O 1
ATOM 1431 N N . SER A 1 189 ? -22.261 -0.544 16.684 1.00 66.44 189 SER A N 1
ATOM 1432 C CA . SER A 1 189 ? -23.167 -0.329 15.562 1.00 66.44 189 SER A CA 1
ATOM 1433 C C . SER A 1 189 ? -22.748 -1.170 14.359 1.00 66.44 189 SER A C 1
ATOM 1435 O O . SER A 1 189 ? -21.707 -0.935 13.737 1.00 66.44 189 SER A O 1
ATOM 1437 N N . ALA A 1 190 ? -23.622 -2.109 13.981 1.00 63.41 190 ALA A N 1
ATOM 1438 C CA . ALA A 1 190 ? -23.430 -2.971 12.816 1.00 63.41 190 ALA A CA 1
ATOM 1439 C C . ALA A 1 190 ? -23.163 -2.157 11.536 1.00 63.41 190 ALA A C 1
ATOM 1441 O O . ALA A 1 190 ? -22.372 -2.564 10.692 1.00 63.41 190 ALA A O 1
ATOM 1442 N N . GLU A 1 191 ? -23.741 -0.955 11.410 1.00 62.66 191 GLU A N 1
ATOM 1443 C CA . GLU A 1 191 ? -23.515 -0.050 10.276 1.00 62.66 191 GLU A CA 1
ATOM 1444 C C . GLU A 1 191 ? -22.046 0.358 10.091 1.00 62.66 191 GLU A C 1
ATOM 1446 O O . GLU A 1 191 ? -21.557 0.483 8.958 1.00 62.66 191 GLU A O 1
ATOM 1451 N N . VAL A 1 192 ? -21.317 0.547 11.190 1.00 66.00 192 VAL A N 1
ATOM 1452 C CA . VAL A 1 192 ? -19.932 1.029 11.182 1.00 66.00 192 VAL A CA 1
ATOM 1453 C C . VAL A 1 192 ? -18.948 -0.136 11.111 1.00 66.00 192 VAL A C 1
ATOM 1455 O O . VAL A 1 192 ? -17.956 -0.027 10.383 1.00 66.00 192 VAL A O 1
ATOM 1458 N N . SER A 1 193 ? -19.244 -1.248 11.790 1.00 69.19 193 SER A N 1
ATOM 1459 C CA . SER A 1 193 ? -18.429 -2.466 11.809 1.00 69.19 193 SER A CA 1
ATOM 1460 C C . SER A 1 193 ? -19.305 -3.717 11.751 1.00 69.19 193 SER A C 1
ATOM 1462 O O . SER A 1 193 ? -20.194 -3.875 12.578 1.00 69.19 193 SER A O 1
ATOM 1464 N N . ALA A 1 194 ? -19.043 -4.622 10.805 1.00 63.19 194 ALA A N 1
ATOM 1465 C CA . ALA A 1 194 ? -19.772 -5.887 10.681 1.00 63.19 194 ALA A CA 1
ATOM 1466 C C . ALA A 1 194 ? -19.430 -6.859 11.818 1.00 63.19 194 ALA A C 1
ATOM 1468 O O . ALA A 1 194 ? -20.281 -7.611 12.273 1.00 63.19 194 ALA A O 1
ATOM 1469 N N . THR A 1 195 ? -18.184 -6.830 12.286 1.00 65.81 195 THR A N 1
ATOM 1470 C CA . THR A 1 195 ? -17.695 -7.691 13.376 1.00 65.81 195 THR A CA 1
ATOM 1471 C C . THR A 1 195 ? -17.690 -6.991 14.730 1.00 65.81 195 THR A C 1
ATOM 1473 O O . THR A 1 195 ? -17.233 -7.551 15.721 1.00 65.81 195 THR A O 1
ATOM 1476 N N . GLY A 1 196 ? -18.143 -5.736 14.775 1.00 68.44 196 GLY A N 1
ATOM 1477 C CA . GLY A 1 196 ? -18.034 -4.874 15.947 1.00 68.44 196 GLY A CA 1
ATOM 1478 C C . GLY A 1 196 ? -16.609 -4.392 16.239 1.00 68.44 196 GLY A C 1
ATOM 1479 O O . GLY A 1 196 ? -16.399 -3.599 17.152 1.00 68.44 196 GLY A O 1
ATOM 1480 N N . VAL A 1 197 ? -15.614 -4.807 15.445 1.00 75.44 197 VAL A N 1
ATOM 1481 C CA . VAL A 1 197 ? -14.204 -4.500 15.692 1.00 75.44 197 VAL A CA 1
ATOM 1482 C C . VAL A 1 197 ? -13.453 -4.256 14.381 1.00 75.44 197 VAL A C 1
ATOM 1484 O O . VAL A 1 197 ? -13.632 -4.977 13.409 1.00 75.44 197 VAL A O 1
ATOM 1487 N N . ARG A 1 198 ? -12.613 -3.220 14.320 1.00 85.06 198 ARG A N 1
ATOM 1488 C CA . ARG A 1 198 ? -11.924 -2.809 13.088 1.00 85.06 198 ARG A CA 1
ATOM 1489 C C . ARG A 1 198 ? -10.455 -2.543 13.332 1.00 85.06 198 ARG A C 1
ATOM 1491 O O . ARG A 1 198 ? -10.083 -1.874 14.293 1.00 85.06 198 ARG A O 1
ATOM 1498 N N . LEU A 1 199 ? -9.621 -3.011 12.412 1.00 86.50 199 LEU A N 1
ATOM 1499 C CA . LEU A 1 199 ? -8.184 -2.799 12.480 1.00 86.50 199 LEU A CA 1
ATOM 1500 C C . LEU A 1 199 ? -7.803 -1.419 11.941 1.00 86.50 199 LEU A C 1
ATOM 1502 O O . LEU A 1 199 ? -8.066 -1.093 10.783 1.00 86.50 199 LEU A O 1
ATOM 1506 N N . ALA A 1 200 ? -7.155 -0.631 12.789 1.00 85.75 200 ALA A N 1
ATOM 1507 C CA . ALA A 1 200 ? -6.601 0.677 12.468 1.00 85.75 200 ALA A CA 1
ATOM 1508 C C . ALA A 1 200 ? -5.066 0.688 12.436 1.00 85.75 200 ALA A C 1
ATOM 1510 O O . ALA A 1 200 ? -4.460 1.515 11.749 1.00 85.75 200 ALA A O 1
ATOM 1511 N N . GLY A 1 201 ? -4.435 -0.233 13.171 1.00 87.50 201 GLY A N 1
ATOM 1512 C CA . GLY A 1 201 ? -2.982 -0.293 13.295 1.00 87.50 201 GLY A CA 1
ATOM 1513 C C . GLY A 1 201 ? -2.399 1.014 13.836 1.00 87.50 201 GLY A C 1
ATOM 1514 O O . GLY A 1 201 ? -3.044 1.730 14.596 1.00 87.50 201 GLY A O 1
ATOM 1515 N N . LEU A 1 202 ? -1.187 1.352 13.396 1.00 87.88 202 LEU A N 1
ATOM 1516 C CA . LEU A 1 202 ? -0.494 2.582 13.806 1.00 87.88 202 LEU A CA 1
ATOM 1517 C C . LEU A 1 202 ? -1.176 3.873 13.332 1.00 87.88 202 LEU A C 1
ATOM 1519 O O . LEU A 1 202 ? -0.839 4.945 13.815 1.00 87.88 202 LEU A O 1
ATOM 1523 N N . MET A 1 203 ? -2.102 3.795 12.372 1.00 85.50 203 MET A N 1
ATOM 1524 C CA . MET A 1 203 ? -2.778 4.979 11.839 1.00 85.50 203 MET A CA 1
ATOM 1525 C C . MET A 1 203 ? -3.991 5.400 12.672 1.00 85.50 203 MET A C 1
ATOM 1527 O O . MET A 1 203 ? -4.549 6.454 12.388 1.00 85.50 203 MET A O 1
ATOM 1531 N N . GLU A 1 204 ? -4.443 4.573 13.626 1.00 87.88 204 GLU A N 1
ATOM 1532 C CA . GLU A 1 204 ? -5.608 4.799 14.512 1.00 87.88 204 GLU A CA 1
ATOM 1533 C C . GLU A 1 204 ? -6.963 5.030 13.808 1.00 87.88 204 GLU A C 1
ATOM 1535 O O . GLU A 1 204 ? -8.021 4.979 14.431 1.00 87.88 204 GLU A O 1
ATOM 1540 N N . TYR A 1 205 ? -6.965 5.169 12.480 1.00 86.81 205 TYR A N 1
ATOM 1541 C CA . TYR A 1 205 ? -8.146 5.357 11.656 1.00 86.81 205 TYR A CA 1
ATOM 1542 C C . TYR A 1 205 ? -8.339 4.189 10.668 1.00 86.81 205 TYR A C 1
ATOM 1544 O O . TYR A 1 205 ? -7.657 4.132 9.635 1.00 86.81 205 TYR A O 1
ATOM 1552 N N . PRO A 1 206 ? -9.302 3.271 10.910 1.00 87.50 206 PRO A N 1
ATOM 1553 C CA . PRO A 1 206 ? -9.482 2.058 10.105 1.00 87.50 206 PRO A CA 1
ATOM 1554 C C . PRO A 1 206 ? -9.670 2.302 8.603 1.00 87.50 206 PRO A C 1
ATOM 1556 O O . PRO A 1 206 ? -9.153 1.556 7.775 1.00 87.50 206 PRO A O 1
ATOM 1559 N N . ASN A 1 207 ? -10.391 3.360 8.216 1.00 88.50 207 ASN A N 1
ATOM 1560 C CA . ASN A 1 207 ? -10.634 3.647 6.798 1.00 88.50 207 ASN A CA 1
ATOM 1561 C C . ASN A 1 207 ? -9.353 4.075 6.066 1.00 88.50 207 ASN A C 1
ATOM 1563 O O . ASN A 1 207 ? -9.128 3.619 4.943 1.00 88.50 207 ASN A O 1
ATOM 1567 N N . ALA A 1 208 ? -8.526 4.924 6.691 1.00 88.00 208 ALA A N 1
ATOM 1568 C CA . ALA A 1 208 ? -7.257 5.375 6.114 1.00 88.00 208 ALA A CA 1
ATOM 1569 C C . ALA A 1 208 ? -6.248 4.230 6.077 1.00 88.00 208 ALA A C 1
ATOM 1571 O O . ALA A 1 208 ? -5.620 4.006 5.045 1.00 88.00 208 ALA A O 1
ATOM 1572 N N . PHE A 1 209 ? -6.171 3.451 7.158 1.00 90.62 209 PHE A N 1
ATOM 1573 C CA . PHE A 1 209 ? -5.364 2.240 7.201 1.00 90.62 209 PHE A CA 1
ATOM 1574 C C . PHE A 1 209 ? -5.731 1.277 6.065 1.00 90.62 209 PHE A C 1
ATOM 1576 O O . PHE A 1 209 ? -4.862 0.864 5.299 1.00 90.62 209 PHE A O 1
ATOM 1583 N N . GLY A 1 210 ? -7.026 1.005 5.874 1.00 90.19 210 GLY A N 1
ATOM 1584 C CA . GLY A 1 210 ? -7.515 0.205 4.753 1.00 90.19 210 GLY A CA 1
ATOM 1585 C C . GLY A 1 210 ? -7.124 0.784 3.389 1.00 90.19 210 GLY A C 1
ATOM 1586 O O . GLY A 1 210 ? -6.650 0.050 2.528 1.00 90.19 210 GLY A O 1
ATOM 1587 N N . ALA A 1 211 ? -7.248 2.098 3.182 1.00 92.00 211 ALA A N 1
ATOM 1588 C CA . ALA A 1 211 ? -6.844 2.732 1.923 1.00 92.00 211 ALA A CA 1
ATOM 1589 C C . ALA A 1 211 ? -5.341 2.555 1.638 1.00 92.00 211 ALA A C 1
ATOM 1591 O O . ALA A 1 211 ? -4.958 2.203 0.522 1.00 92.00 211 ALA A O 1
ATOM 1592 N N . VAL A 1 212 ? -4.491 2.723 2.653 1.00 92.44 212 VAL A N 1
ATOM 1593 C CA . VAL A 1 212 ? -3.041 2.515 2.538 1.00 92.44 212 VAL A CA 1
ATOM 1594 C C . VAL A 1 212 ? -2.718 1.046 2.244 1.00 92.44 212 VAL A C 1
ATOM 1596 O O . VAL A 1 212 ? -1.945 0.761 1.327 1.00 92.44 212 VAL A O 1
ATOM 1599 N N . MET A 1 213 ? -3.354 0.100 2.944 1.00 94.38 213 MET A N 1
ATOM 1600 C CA . MET A 1 213 ? -3.182 -1.336 2.686 1.00 94.38 213 MET A CA 1
ATOM 1601 C C . MET A 1 213 ? -3.635 -1.734 1.277 1.00 94.38 213 MET A C 1
ATOM 1603 O O . MET A 1 213 ? -2.978 -2.555 0.640 1.00 94.38 213 MET A O 1
ATOM 1607 N N . ALA A 1 214 ? -4.699 -1.122 0.750 1.00 93.19 214 ALA A N 1
ATOM 1608 C CA . ALA A 1 214 ? -5.145 -1.344 -0.622 1.00 93.19 214 ALA A CA 1
ATOM 1609 C C . ALA A 1 214 ? -4.099 -0.891 -1.653 1.00 93.19 214 ALA 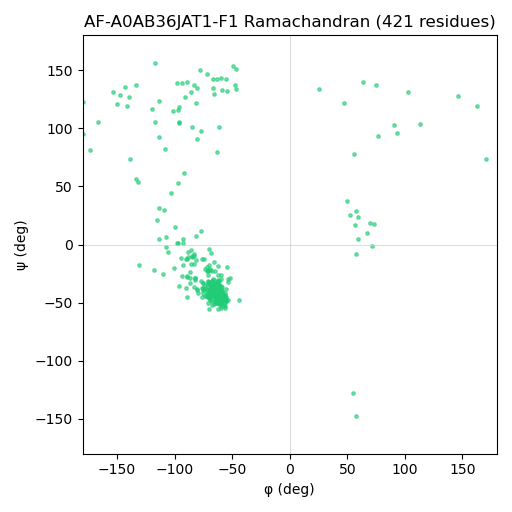A C 1
ATOM 1611 O O . ALA A 1 214 ? -3.816 -1.633 -2.592 1.00 93.19 214 ALA A O 1
ATOM 1612 N N . VAL A 1 215 ? -3.476 0.279 -1.468 1.00 93.81 215 VAL A N 1
ATOM 1613 C CA . VAL A 1 215 ? -2.404 0.760 -2.360 1.00 93.81 215 VAL A CA 1
ATOM 1614 C C . VAL A 1 215 ? -1.216 -0.205 -2.357 1.00 93.81 215 VAL A C 1
ATOM 1616 O O . VAL A 1 215 ? -0.742 -0.597 -3.425 1.00 93.81 215 VAL A O 1
ATOM 1619 N N . PHE A 1 216 ? -0.766 -0.637 -1.175 1.00 94.31 216 PHE A N 1
ATOM 1620 C CA . PHE A 1 216 ? 0.328 -1.602 -1.049 1.00 94.31 216 PHE A CA 1
ATOM 1621 C C . PHE A 1 216 ? -0.021 -2.971 -1.648 1.00 94.31 216 PHE A C 1
ATOM 1623 O O . PHE A 1 216 ? 0.803 -3.567 -2.347 1.00 94.31 216 PHE A O 1
ATOM 1630 N N . LEU A 1 217 ? -1.245 -3.458 -1.425 1.00 93.00 217 LEU A N 1
ATOM 1631 C CA . LEU A 1 217 ? -1.734 -4.708 -2.002 1.00 93.00 217 LEU A CA 1
ATOM 1632 C C . LEU A 1 217 ? -1.738 -4.649 -3.530 1.00 93.00 217 LEU A C 1
ATOM 1634 O O . LEU A 1 217 ? -1.186 -5.542 -4.167 1.00 93.00 217 LEU A O 1
ATOM 1638 N N . LEU A 1 218 ? -2.322 -3.602 -4.117 1.00 91.69 218 LEU A N 1
ATOM 1639 C CA . LEU A 1 218 ? -2.389 -3.429 -5.568 1.00 91.69 218 LEU A CA 1
ATOM 1640 C C . LEU A 1 218 ? -0.997 -3.344 -6.185 1.00 91.69 218 LEU A C 1
ATOM 1642 O O . LEU A 1 218 ? -0.722 -4.033 -7.164 1.00 91.69 218 LEU A O 1
ATOM 1646 N N . GLU A 1 219 ? -0.107 -2.537 -5.605 1.00 91.88 219 GLU A N 1
ATOM 1647 C CA . GLU A 1 219 ? 1.262 -2.388 -6.100 1.00 91.88 219 GLU A CA 1
ATOM 1648 C C . GLU A 1 219 ? 1.985 -3.740 -6.135 1.00 91.88 219 GLU A C 1
ATOM 1650 O O . GLU A 1 219 ? 2.523 -4.123 -7.178 1.00 91.88 219 GLU A O 1
ATOM 1655 N N . ARG A 1 220 ? 1.905 -4.524 -5.050 1.00 91.56 220 ARG A N 1
ATOM 1656 C CA . ARG A 1 220 ? 2.497 -5.870 -5.011 1.00 91.56 220 ARG A CA 1
ATOM 1657 C C . ARG A 1 220 ? 1.819 -6.841 -5.967 1.00 91.56 220 ARG A C 1
ATOM 1659 O O . ARG A 1 220 ? 2.512 -7.595 -6.650 1.00 91.56 220 ARG A O 1
ATOM 1666 N N . LEU A 1 221 ? 0.492 -6.823 -6.048 1.00 89.94 221 LEU A N 1
ATOM 1667 C CA . LEU A 1 221 ? -0.279 -7.708 -6.917 1.00 89.94 221 LEU A CA 1
ATOM 1668 C C . LEU A 1 221 ? 0.077 -7.469 -8.390 1.00 89.94 221 LEU A C 1
ATOM 1670 O O . LEU A 1 221 ? 0.345 -8.424 -9.120 1.00 89.94 221 LEU A O 1
ATOM 1674 N N . PHE A 1 222 ? 0.179 -6.207 -8.816 1.00 89.50 222 PHE A N 1
ATOM 1675 C CA . PHE A 1 222 ? 0.634 -5.857 -10.160 1.00 89.50 222 PHE A CA 1
ATOM 1676 C C . PHE A 1 222 ? 2.108 -6.200 -10.382 1.00 89.50 222 PHE A C 1
ATOM 1678 O O . PHE A 1 222 ? 2.448 -6.719 -11.446 1.00 89.50 222 PHE A O 1
ATOM 1685 N N . ALA A 1 223 ? 2.983 -5.987 -9.395 1.00 88.12 223 ALA A N 1
ATOM 1686 C CA . ALA A 1 223 ? 4.391 -6.367 -9.500 1.00 88.12 223 ALA A CA 1
ATOM 1687 C C . ALA A 1 223 ? 4.570 -7.885 -9.702 1.00 88.12 223 ALA A C 1
ATOM 1689 O O . ALA A 1 223 ? 5.411 -8.310 -10.500 1.00 88.12 223 ALA A O 1
ATOM 1690 N N . VAL A 1 224 ? 3.767 -8.708 -9.018 1.00 87.38 224 VAL A N 1
ATOM 1691 C CA . VAL A 1 224 ? 3.726 -10.166 -9.218 1.00 87.38 224 VAL A CA 1
ATOM 1692 C C . VAL A 1 224 ? 3.124 -10.510 -10.579 1.00 87.38 224 VAL A C 1
ATOM 1694 O O . VAL A 1 224 ? 3.698 -11.319 -11.311 1.00 87.38 224 VAL A O 1
ATOM 1697 N N . ALA A 1 225 ? 2.008 -9.877 -10.950 1.00 86.75 225 ALA A N 1
ATOM 1698 C CA . ALA A 1 225 ? 1.326 -10.149 -12.210 1.00 86.75 225 ALA A CA 1
ATOM 1699 C C . ALA A 1 225 ? 2.222 -9.863 -13.423 1.00 86.75 225 ALA A C 1
ATOM 1701 O O . ALA A 1 225 ? 2.281 -10.666 -14.349 1.00 86.75 225 ALA A O 1
ATOM 1702 N N . VAL A 1 226 ? 2.977 -8.761 -13.396 1.00 86.50 226 VAL A N 1
ATOM 1703 C CA . VAL A 1 226 ? 3.954 -8.414 -14.439 1.00 86.50 226 VAL A CA 1
ATOM 1704 C C . VAL A 1 226 ? 5.120 -9.407 -14.462 1.00 86.50 226 VAL A C 1
ATOM 1706 O O . VAL A 1 226 ? 5.554 -9.806 -15.540 1.00 86.50 226 VAL A O 1
ATOM 1709 N N . TYR A 1 227 ? 5.604 -9.860 -13.300 1.00 85.25 227 TYR A N 1
ATOM 1710 C CA . TYR A 1 227 ? 6.699 -10.834 -13.218 1.00 85.25 227 TYR A CA 1
ATOM 1711 C C . TYR A 1 227 ? 6.349 -12.193 -13.853 1.00 85.25 227 TYR A C 1
ATOM 1713 O O . TYR A 1 227 ? 7.199 -12.812 -14.495 1.00 85.25 227 TYR A O 1
ATOM 1721 N N . TYR A 1 228 ? 5.106 -12.658 -13.686 1.00 78.81 228 TYR A N 1
ATOM 1722 C CA . TYR A 1 228 ? 4.629 -13.924 -14.260 1.00 78.81 228 TYR A CA 1
ATOM 1723 C C . TYR A 1 228 ? 3.951 -13.777 -15.631 1.00 78.81 228 TYR A C 1
ATOM 1725 O O . TYR A 1 228 ? 3.817 -14.771 -16.343 1.00 78.81 228 TYR A O 1
ATOM 1733 N N . GLY A 1 229 ? 3.537 -12.564 -16.004 1.00 72.38 229 GLY A N 1
ATOM 1734 C CA . GLY A 1 229 ? 2.840 -12.267 -17.255 1.00 72.38 229 GLY A CA 1
ATOM 1735 C C . GLY A 1 229 ? 3.743 -12.067 -18.473 1.00 72.38 229 GLY A C 1
ATOM 1736 O O . GLY A 1 229 ? 3.235 -12.140 -19.586 1.00 72.38 229 GLY A O 1
ATOM 1737 N N . ASP A 1 230 ? 5.050 -11.837 -18.297 1.00 66.06 230 ASP A N 1
ATOM 1738 C CA . ASP A 1 230 ? 5.989 -11.624 -19.408 1.00 66.06 230 ASP A CA 1
ATOM 1739 C C . ASP A 1 230 ? 6.732 -12.929 -19.789 1.00 66.06 230 ASP A C 1
ATOM 1741 O O . ASP A 1 230 ? 7.645 -13.365 -19.073 1.00 66.06 230 ASP A O 1
ATOM 1745 N N . PRO A 1 231 ? 6.371 -13.592 -20.908 1.00 51.97 231 PRO A N 1
ATOM 1746 C CA . PRO A 1 231 ? 6.981 -14.854 -21.316 1.00 51.97 231 PRO A CA 1
ATOM 1747 C C . PRO A 1 231 ? 8.401 -14.704 -21.890 1.00 51.97 231 PRO A C 1
ATOM 1749 O O . PRO A 1 231 ? 9.084 -15.716 -22.037 1.00 51.97 231 PRO A O 1
ATOM 1752 N N . LYS A 1 232 ? 8.884 -13.488 -22.208 1.00 45.72 232 LYS A N 1
ATOM 1753 C CA . LYS A 1 232 ? 10.097 -13.303 -23.038 1.00 45.72 232 LYS A CA 1
ATOM 1754 C C . LYS A 1 232 ? 11.366 -12.826 -22.322 1.00 45.72 232 LYS A C 1
ATOM 1756 O O . LYS A 1 232 ? 12.410 -12.740 -22.962 1.00 45.72 232 LYS A O 1
ATOM 1761 N N . LYS A 1 233 ? 11.344 -12.550 -21.013 1.00 42.66 233 LYS A N 1
ATOM 1762 C CA . LYS A 1 233 ? 12.477 -11.868 -20.343 1.00 42.66 233 LYS A CA 1
ATOM 1763 C C . LYS A 1 233 ? 13.260 -12.674 -19.306 1.00 42.66 233 LYS A C 1
ATOM 1765 O O . LYS A 1 233 ? 14.166 -12.121 -18.691 1.00 42.66 233 LYS A O 1
ATOM 1770 N N . SER A 1 234 ? 12.972 -13.964 -19.113 1.00 40.81 234 SER A N 1
ATOM 1771 C CA . SER A 1 234 ? 13.706 -14.786 -18.132 1.00 40.81 234 SER A CA 1
ATOM 1772 C C . SER A 1 234 ? 14.957 -15.480 -18.674 1.00 40.81 234 SER A C 1
ATOM 1774 O O . SER A 1 234 ? 15.745 -15.955 -17.867 1.00 40.81 234 SER A O 1
ATOM 1776 N N . VAL A 1 235 ? 15.170 -15.522 -19.996 1.00 40.56 235 VAL A N 1
ATOM 1777 C CA . VAL A 1 235 ? 16.385 -16.121 -20.591 1.00 40.56 235 VAL A CA 1
ATOM 1778 C C . VAL A 1 235 ? 17.479 -15.072 -20.848 1.00 40.56 235 VAL A C 1
ATOM 1780 O O . VAL A 1 235 ? 18.655 -15.380 -20.717 1.00 40.56 235 VAL A O 1
ATOM 1783 N N . ASN A 1 236 ? 17.124 -13.797 -21.066 1.00 32.62 236 ASN A N 1
ATOM 1784 C CA . ASN A 1 236 ? 18.100 -12.749 -21.423 1.00 32.62 236 ASN A CA 1
ATOM 1785 C C . ASN A 1 236 ? 18.403 -11.724 -20.309 1.00 32.62 236 ASN A C 1
ATOM 1787 O O . ASN A 1 236 ? 19.137 -10.762 -20.536 1.00 32.62 236 ASN A O 1
ATOM 1791 N N . MET A 1 237 ? 17.886 -11.901 -19.086 1.00 34.75 237 MET A N 1
ATOM 1792 C CA . MET A 1 237 ? 18.096 -10.936 -17.988 1.00 34.75 237 MET A CA 1
ATOM 1793 C C . MET A 1 237 ? 19.435 -11.058 -17.238 1.00 34.75 237 MET A C 1
ATOM 1795 O O . MET A 1 237 ? 19.636 -10.337 -16.263 1.00 34.75 237 MET A O 1
ATOM 1799 N N . LEU A 1 238 ? 20.367 -11.898 -17.705 1.00 39.09 238 LEU A N 1
ATOM 1800 C CA . LEU A 1 238 ? 21.777 -11.843 -17.286 1.00 39.09 238 LEU A CA 1
ATOM 1801 C C . LEU A 1 238 ? 22.727 -11.250 -18.346 1.00 39.09 238 LEU A C 1
ATOM 1803 O O . LEU A 1 238 ? 23.879 -10.993 -18.021 1.00 39.09 238 LEU A O 1
ATOM 1807 N N . GLY A 1 239 ? 22.257 -10.957 -19.568 1.00 29.70 239 GLY A N 1
ATOM 1808 C CA . GLY A 1 239 ? 23.098 -10.411 -20.649 1.00 29.70 239 GLY A CA 1
ATOM 1809 C C . GLY A 1 239 ? 22.988 -8.899 -20.881 1.00 29.70 239 GLY A C 1
ATOM 1810 O O . GLY A 1 239 ? 23.895 -8.288 -21.432 1.00 29.70 239 GLY A O 1
ATOM 1811 N N . ALA A 1 240 ? 21.916 -8.237 -20.439 1.00 32.62 240 ALA A N 1
ATOM 1812 C CA . ALA A 1 240 ? 21.726 -6.804 -20.692 1.00 32.62 240 ALA A CA 1
ATOM 1813 C C . ALA A 1 240 ? 22.303 -5.932 -19.560 1.00 32.62 240 ALA A C 1
ATOM 1815 O O . ALA A 1 240 ? 21.583 -5.193 -18.884 1.00 32.62 240 ALA A O 1
ATOM 1816 N N . ARG A 1 241 ? 23.619 -6.026 -19.335 1.00 41.16 241 ARG A N 1
ATOM 1817 C CA . ARG A 1 241 ? 24.366 -5.125 -18.444 1.00 41.16 241 ARG A CA 1
ATOM 1818 C C . ARG A 1 241 ? 25.658 -4.619 -19.089 1.00 41.16 241 ARG A C 1
ATOM 1820 O O . ARG A 1 241 ? 26.705 -4.726 -18.479 1.00 41.16 241 ARG A O 1
ATOM 1827 N N . SER A 1 242 ? 25.569 -3.990 -20.258 1.00 35.59 242 SER A N 1
ATOM 1828 C CA . SER A 1 242 ? 26.554 -3.004 -20.739 1.00 35.59 242 SER A CA 1
ATOM 1829 C C . SER A 1 242 ? 26.129 -2.475 -22.107 1.00 35.59 242 SER A C 1
ATOM 1831 O O . SER A 1 242 ? 26.440 -3.068 -23.130 1.00 35.59 242 SER A O 1
ATOM 1833 N N . VAL A 1 243 ? 25.442 -1.337 -22.139 1.00 30.19 243 VAL A N 1
ATOM 1834 C CA . VAL A 1 243 ? 25.572 -0.430 -23.286 1.00 30.19 243 VAL A CA 1
ATOM 1835 C C . VAL A 1 243 ? 26.362 0.755 -22.757 1.00 30.19 243 VAL A C 1
ATOM 1837 O O . VAL A 1 243 ? 25.815 1.726 -22.240 1.00 30.19 243 VAL A O 1
ATOM 1840 N N . GLY A 1 244 ? 27.677 0.550 -22.729 1.00 27.08 244 GLY A N 1
ATOM 1841 C CA . GLY A 1 244 ? 28.672 1.608 -22.758 1.00 27.08 244 GLY A CA 1
ATOM 1842 C C . GLY A 1 244 ? 29.140 1.730 -24.204 1.00 27.08 244 GLY A C 1
ATOM 1843 O O . GLY A 1 244 ? 29.257 0.723 -24.894 1.00 27.08 244 GLY A O 1
ATOM 1844 N N . LEU A 1 245 ? 29.304 2.971 -24.640 1.00 26.97 245 LEU A N 1
ATOM 1845 C CA . LEU A 1 245 ? 29.675 3.406 -25.983 1.00 26.97 245 LEU A CA 1
ATOM 1846 C C . LEU A 1 245 ? 30.907 2.689 -26.567 1.00 26.97 245 LEU A C 1
ATOM 1848 O O . LEU A 1 245 ? 31.773 2.223 -25.833 1.00 26.97 245 LEU A O 1
ATOM 1852 N N . GLY A 1 246 ? 30.918 2.650 -27.902 1.00 22.67 246 GLY A N 1
ATOM 1853 C CA . GLY A 1 246 ? 31.775 1.879 -28.799 1.00 22.67 246 GLY A CA 1
ATOM 1854 C C . GLY A 1 246 ? 33.281 1.860 -28.547 1.00 22.67 246 GLY A C 1
ATOM 1855 O O . GLY A 1 246 ? 33.884 2.839 -28.114 1.00 22.67 246 GLY A O 1
ATOM 1856 N N . MET A 1 247 ? 33.877 0.743 -28.960 1.00 24.19 247 MET A N 1
ATOM 1857 C CA . MET A 1 247 ? 35.163 0.724 -29.647 1.00 24.19 247 MET A CA 1
ATOM 1858 C C . MET A 1 247 ? 35.174 -0.491 -30.583 1.00 24.19 247 MET A C 1
ATOM 1860 O O . MET A 1 247 ? 34.938 -1.615 -30.141 1.00 24.19 247 MET A O 1
ATOM 1864 N N . GLU A 1 248 ? 35.350 -0.236 -31.878 1.00 26.12 248 GLU A N 1
ATOM 1865 C CA . GLU A 1 248 ? 35.587 -1.248 -32.908 1.00 26.12 248 GLU A CA 1
ATOM 1866 C C . GLU A 1 248 ? 36.865 -2.036 -32.607 1.00 26.12 248 GLU A C 1
ATOM 1868 O O . GLU A 1 248 ? 37.853 -1.455 -32.164 1.00 26.12 248 GLU A O 1
ATOM 1873 N N . CYS A 1 249 ? 36.841 -3.339 -32.898 1.00 23.98 249 CYS A N 1
ATOM 1874 C CA . CYS A 1 249 ? 37.960 -4.060 -33.507 1.00 23.98 249 CYS A CA 1
ATOM 1875 C C . CYS A 1 249 ? 37.478 -5.433 -34.009 1.00 23.98 249 CYS A C 1
ATOM 1877 O O . CYS A 1 249 ? 37.211 -6.336 -33.222 1.00 23.98 249 CYS A O 1
ATOM 1879 N N . THR A 1 250 ? 37.351 -5.513 -35.337 1.00 27.42 250 THR A N 1
ATOM 1880 C CA . THR A 1 250 ? 37.646 -6.636 -36.252 1.00 27.42 250 THR A CA 1
ATOM 1881 C C . THR A 1 250 ? 37.168 -8.059 -35.935 1.00 27.42 250 THR A C 1
ATOM 1883 O O . THR A 1 250 ? 37.589 -8.703 -34.977 1.00 27.42 250 THR A O 1
ATOM 1886 N N . GLU A 1 251 ? 36.387 -8.573 -36.888 1.00 27.39 251 GLU A N 1
ATOM 1887 C CA . GLU A 1 251 ? 36.116 -9.983 -37.168 1.00 27.39 251 GLU A CA 1
ATOM 1888 C C . GLU A 1 251 ? 37.381 -10.856 -37.213 1.00 27.39 251 GLU A C 1
ATOM 1890 O O . GLU A 1 251 ? 38.361 -10.511 -37.871 1.00 27.39 251 GLU A O 1
ATOM 1895 N N . ALA A 1 252 ? 37.303 -12.047 -36.611 1.00 28.00 252 ALA A N 1
ATOM 1896 C CA . ALA A 1 252 ? 37.983 -13.234 -37.118 1.00 28.00 252 ALA A CA 1
ATOM 1897 C C . ALA A 1 252 ? 37.243 -14.516 -36.693 1.00 28.00 252 ALA A C 1
ATOM 1899 O O . ALA A 1 252 ? 36.863 -14.731 -35.545 1.00 28.00 252 ALA A O 1
ATOM 1900 N N . GLU A 1 253 ? 37.039 -15.342 -37.702 1.00 28.69 253 GLU A N 1
ATOM 1901 C CA . GLU A 1 253 ? 36.296 -16.587 -37.840 1.00 28.69 253 GLU A CA 1
ATOM 1902 C C . GLU A 1 253 ? 36.949 -17.806 -37.141 1.00 28.69 253 GLU A C 1
ATOM 1904 O O . GLU A 1 253 ? 38.172 -17.927 -37.164 1.00 28.69 253 GLU A O 1
ATOM 1909 N N . ARG A 1 254 ? 36.148 -18.762 -36.612 1.00 28.19 254 ARG A N 1
ATOM 1910 C CA . ARG A 1 254 ? 36.165 -20.219 -36.958 1.00 28.19 254 ARG A CA 1
ATOM 1911 C C . ARG A 1 254 ? 35.470 -21.158 -35.942 1.00 28.19 254 ARG A C 1
ATOM 1913 O O . ARG A 1 254 ? 35.890 -21.322 -34.807 1.00 28.19 254 ARG A O 1
ATOM 1920 N N . ARG A 1 255 ? 34.438 -21.839 -36.465 1.00 29.28 255 ARG A N 1
ATOM 1921 C CA . ARG A 1 255 ? 34.035 -23.269 -36.371 1.00 29.28 255 ARG A CA 1
ATOM 1922 C C . ARG A 1 255 ? 34.439 -24.175 -35.173 1.00 29.28 255 ARG A C 1
ATOM 1924 O O . ARG A 1 255 ? 35.609 -24.480 -34.992 1.00 29.28 255 ARG A O 1
ATOM 1931 N N . SER A 1 256 ? 33.401 -24.893 -34.694 1.00 27.50 256 SER A N 1
ATOM 1932 C CA . SER A 1 256 ? 33.257 -26.379 -34.633 1.00 27.50 256 SER A CA 1
ATOM 1933 C C . SER A 1 256 ? 33.455 -27.150 -33.303 1.00 27.50 256 SER A C 1
ATOM 1935 O O . SER A 1 256 ? 34.532 -27.119 -32.724 1.00 27.50 256 SER A O 1
ATOM 1937 N N . LYS A 1 257 ? 32.459 -28.033 -33.030 1.00 29.30 257 LYS A N 1
ATOM 1938 C CA . LYS A 1 257 ? 32.353 -29.177 -32.072 1.00 29.30 257 LYS A CA 1
ATOM 1939 C C . LYS A 1 257 ? 32.170 -28.794 -30.592 1.00 29.30 257 LYS A C 1
ATOM 1941 O O . LYS A 1 257 ? 32.828 -27.892 -30.117 1.00 29.30 257 LYS A O 1
ATOM 1946 N N . GLY A 1 258 ? 31.322 -29.413 -29.769 1.00 24.47 258 GLY A N 1
ATOM 1947 C CA . GLY A 1 258 ? 30.483 -30.611 -29.858 1.00 24.47 258 GLY A CA 1
ATOM 1948 C C . GLY A 1 258 ? 30.417 -31.265 -28.461 1.00 24.47 258 GLY A C 1
ATOM 1949 O O . GLY A 1 258 ? 31.469 -31.535 -27.906 1.00 24.47 258 GLY A O 1
ATOM 1950 N N . ALA A 1 259 ? 29.202 -31.533 -27.958 1.00 31.00 259 ALA A N 1
ATOM 1951 C CA . ALA A 1 259 ? 28.826 -32.447 -26.857 1.00 31.00 259 ALA A CA 1
ATOM 1952 C C . ALA A 1 259 ? 29.317 -32.207 -25.399 1.00 31.00 259 ALA A C 1
ATOM 1954 O O . ALA A 1 259 ? 30.477 -31.925 -25.135 1.00 31.00 259 ALA A O 1
ATOM 1955 N N . GLY A 1 260 ? 28.391 -32.444 -24.453 1.00 24.31 260 GLY A N 1
ATOM 1956 C CA . GLY A 1 260 ? 28.555 -32.403 -22.987 1.00 24.31 260 GLY A CA 1
ATOM 1957 C C . GLY A 1 260 ? 27.744 -31.245 -22.388 1.00 24.31 260 GLY A C 1
ATOM 1958 O O . GLY A 1 260 ? 28.081 -30.094 -22.604 1.00 24.31 260 GLY A O 1
ATOM 1959 N N . GLY A 1 261 ? 26.584 -31.412 -21.750 1.00 29.59 261 GLY A N 1
ATOM 1960 C CA . GLY A 1 261 ? 26.250 -32.421 -20.753 1.00 29.59 261 GLY A CA 1
ATOM 1961 C C . GLY A 1 261 ? 26.586 -31.863 -19.370 1.00 29.59 261 GLY A C 1
ATOM 1962 O O . GLY A 1 261 ? 27.744 -31.884 -18.990 1.00 29.59 261 GLY A O 1
ATOM 1963 N N . VAL A 1 262 ? 25.550 -31.426 -18.640 1.00 34.16 262 VAL A N 1
ATOM 1964 C CA . VAL A 1 262 ? 25.562 -30.994 -17.225 1.00 34.16 262 VAL A CA 1
ATOM 1965 C C . VAL A 1 262 ? 26.132 -29.594 -16.963 1.00 34.16 262 VAL A C 1
ATOM 1967 O O . VAL A 1 262 ? 27.314 -29.439 -16.727 1.00 34.16 262 VAL A O 1
ATOM 1970 N N . GLU A 1 263 ? 25.252 -28.586 -16.925 1.00 30.55 263 GLU A N 1
ATOM 1971 C CA . GLU A 1 263 ? 25.305 -27.478 -15.948 1.00 30.55 263 GLU A CA 1
ATOM 1972 C C . GLU A 1 263 ? 24.057 -26.589 -16.103 1.00 30.55 263 GLU A C 1
ATOM 1974 O O . GLU A 1 263 ? 24.039 -25.555 -16.766 1.00 30.55 263 GLU A O 1
ATOM 1979 N N . ALA A 1 264 ? 22.946 -27.029 -15.507 1.00 34.31 264 ALA A N 1
ATOM 1980 C CA . ALA A 1 264 ? 21.687 -26.287 -15.486 1.00 34.31 264 ALA A CA 1
ATOM 1981 C C . ALA A 1 264 ? 21.100 -26.236 -14.070 1.00 34.31 264 ALA A C 1
ATOM 1983 O O . ALA A 1 264 ? 19.945 -26.598 -13.861 1.00 34.31 264 ALA A O 1
ATOM 1984 N N . GLU A 1 265 ? 21.876 -25.773 -13.085 1.00 30.94 265 GLU A N 1
ATOM 1985 C CA . GLU A 1 265 ? 21.337 -25.553 -11.731 1.00 30.94 265 GLU A CA 1
ATOM 1986 C C . GLU A 1 265 ? 21.647 -24.197 -11.088 1.00 30.94 265 GLU A C 1
ATOM 1988 O O . GLU A 1 265 ? 20.884 -23.756 -10.230 1.00 30.94 265 GLU A O 1
ATOM 1993 N N . HIS A 1 266 ? 22.634 -23.433 -11.561 1.00 28.33 266 HIS A N 1
ATOM 1994 C CA . HIS A 1 266 ? 22.981 -22.154 -10.921 1.00 28.33 266 HIS A CA 1
ATOM 1995 C C . HIS A 1 266 ? 22.117 -20.943 -11.344 1.00 28.33 266 HIS A C 1
ATOM 1997 O O . HIS A 1 266 ? 22.174 -19.887 -10.717 1.00 28.33 266 HIS A O 1
ATOM 2003 N N . GLY A 1 267 ? 21.241 -21.085 -12.350 1.00 29.67 267 GLY A N 1
ATOM 2004 C CA . GLY A 1 267 ? 20.336 -20.014 -12.812 1.00 29.67 267 GLY A CA 1
ATOM 2005 C C . GLY A 1 267 ? 18.959 -19.958 -12.126 1.00 29.67 267 GLY A C 1
ATOM 2006 O O . GLY A 1 267 ? 18.227 -18.980 -12.287 1.00 29.67 267 GLY A O 1
ATOM 2007 N N . LYS A 1 268 ? 18.569 -20.991 -11.361 1.00 39.47 268 LYS A N 1
ATOM 2008 C CA . LYS A 1 268 ? 17.215 -21.108 -10.775 1.00 39.47 268 LYS A CA 1
ATOM 2009 C C . LYS A 1 268 ? 17.041 -20.336 -9.462 1.00 39.47 268 LYS A C 1
ATOM 2011 O O . LYS A 1 268 ? 15.975 -19.755 -9.250 1.00 39.47 268 LYS A O 1
ATOM 2016 N N . ALA A 1 269 ? 18.065 -20.278 -8.608 1.00 34.56 269 ALA A N 1
ATOM 2017 C CA . ALA A 1 269 ? 17.972 -19.709 -7.255 1.00 34.56 269 ALA A CA 1
ATOM 2018 C C . ALA A 1 269 ? 17.615 -18.205 -7.228 1.00 34.56 269 ALA A C 1
ATOM 2020 O O . ALA A 1 269 ? 16.904 -17.734 -6.336 1.00 34.56 269 ALA A O 1
ATOM 2021 N N . GLY A 1 270 ? 18.029 -17.443 -8.247 1.00 46.50 270 GLY A N 1
ATOM 2022 C CA . GLY A 1 270 ? 17.679 -16.024 -8.376 1.00 46.50 270 GLY A CA 1
ATOM 2023 C C . GLY A 1 270 ? 16.205 -15.772 -8.732 1.00 46.50 270 GLY A C 1
ATOM 2024 O O . GLY A 1 270 ? 15.616 -14.789 -8.283 1.00 46.50 270 GLY A O 1
ATOM 2025 N N . SER A 1 271 ? 15.569 -16.670 -9.498 1.00 68.75 271 SER A N 1
ATOM 2026 C CA . SER A 1 271 ? 14.164 -16.521 -9.913 1.00 68.75 271 SER A CA 1
ATOM 2027 C C . SER A 1 271 ? 13.192 -16.834 -8.775 1.00 68.75 271 SER A C 1
ATOM 2029 O O . SER A 1 271 ? 12.181 -16.151 -8.613 1.00 68.75 271 SER A O 1
ATOM 2031 N N . THR A 1 272 ? 13.507 -17.835 -7.953 1.00 73.12 272 THR A N 1
ATOM 2032 C CA . THR A 1 272 ? 12.649 -18.264 -6.842 1.00 73.12 272 THR A CA 1
ATOM 2033 C C . THR A 1 272 ? 12.623 -17.229 -5.719 1.00 73.12 272 THR A C 1
ATOM 2035 O O . THR A 1 272 ? 11.545 -16.846 -5.266 1.00 73.12 272 THR A O 1
ATOM 2038 N N . THR A 1 273 ? 13.789 -16.702 -5.348 1.00 80.12 273 THR A N 1
ATOM 2039 C CA . THR A 1 273 ? 13.947 -15.679 -4.304 1.00 80.12 273 THR A CA 1
ATOM 2040 C C . THR A 1 273 ? 13.245 -14.377 -4.690 1.00 80.12 273 THR A C 1
ATOM 2042 O O . THR A 1 273 ? 12.516 -13.784 -3.899 1.00 80.12 273 THR A O 1
ATOM 2045 N N . ALA A 1 274 ? 13.381 -13.957 -5.950 1.00 79.88 274 ALA A N 1
ATOM 2046 C CA . ALA A 1 274 ? 12.728 -12.756 -6.455 1.00 79.88 274 ALA A CA 1
ATOM 2047 C C . ALA A 1 274 ? 11.194 -12.893 -6.533 1.00 79.88 274 ALA A C 1
ATOM 2049 O O . ALA A 1 274 ? 10.482 -11.898 -6.383 1.00 79.88 274 ALA A O 1
ATOM 2050 N N . ALA A 1 275 ? 10.672 -14.097 -6.779 1.00 81.25 275 ALA A N 1
ATOM 2051 C CA . ALA A 1 275 ? 9.237 -14.368 -6.725 1.00 81.25 275 ALA A CA 1
ATOM 2052 C C . ALA A 1 275 ? 8.712 -14.360 -5.282 1.00 81.25 275 ALA A C 1
ATOM 2054 O O . ALA A 1 275 ? 7.689 -13.734 -5.007 1.00 81.25 275 ALA A O 1
ATOM 2055 N N . LEU A 1 276 ? 9.444 -14.998 -4.364 1.00 84.50 276 LEU A N 1
ATOM 2056 C CA . LEU A 1 276 ? 9.141 -15.017 -2.933 1.00 84.50 276 LEU A CA 1
ATOM 2057 C C . LEU A 1 276 ? 9.038 -13.604 -2.361 1.00 84.50 276 LEU A C 1
ATOM 2059 O O . LEU A 1 276 ? 8.023 -13.273 -1.764 1.00 84.50 276 LEU A O 1
ATOM 2063 N N . LEU A 1 277 ? 10.024 -12.742 -2.622 1.00 85.38 277 LEU A N 1
ATOM 2064 C CA . LEU A 1 277 ? 10.033 -11.358 -2.127 1.00 85.38 277 LEU A CA 1
ATOM 2065 C C . LEU A 1 277 ? 8.835 -10.522 -2.604 1.00 85.38 277 LEU A C 1
ATOM 2067 O O . LEU A 1 277 ? 8.450 -9.562 -1.939 1.00 85.38 277 LEU A O 1
ATOM 2071 N N . ARG A 1 278 ? 8.241 -10.864 -3.753 1.00 86.88 278 ARG A N 1
ATOM 2072 C CA . ARG A 1 278 ? 7.057 -10.171 -4.281 1.00 86.88 278 ARG A CA 1
ATOM 2073 C C . ARG A 1 278 ? 5.746 -10.727 -3.725 1.00 86.88 278 ARG A C 1
ATOM 2075 O O . ARG A 1 278 ? 4.804 -9.964 -3.556 1.00 86.88 278 ARG A O 1
ATOM 2082 N N . LEU A 1 279 ? 5.693 -12.030 -3.446 1.00 87.44 279 LEU A N 1
ATOM 2083 C CA . LEU A 1 279 ? 4.520 -12.702 -2.879 1.00 87.44 279 LEU A CA 1
ATOM 2084 C C . LEU A 1 279 ? 4.431 -12.542 -1.354 1.00 87.44 279 LEU A C 1
ATOM 2086 O O . LEU A 1 279 ? 3.323 -12.489 -0.826 1.00 87.44 279 LEU A O 1
ATOM 2090 N N . LEU A 1 280 ? 5.578 -12.429 -0.669 1.00 91.12 280 LEU A N 1
ATOM 2091 C CA . LEU A 1 280 ? 5.706 -12.311 0.790 1.00 91.12 280 LEU A CA 1
ATOM 2092 C C . LEU A 1 280 ? 4.698 -11.327 1.409 1.00 91.12 280 LEU A C 1
ATOM 2094 O O . LEU A 1 280 ? 4.010 -11.722 2.352 1.00 91.12 280 LEU A O 1
ATOM 2098 N N . PRO A 1 281 ? 4.528 -10.103 0.872 1.00 91.00 281 PRO A N 1
ATOM 2099 C CA . PRO A 1 281 ? 3.668 -9.101 1.496 1.00 91.00 281 PRO A CA 1
ATOM 2100 C C . PRO A 1 281 ? 2.177 -9.237 1.153 1.00 91.00 281 PRO A C 1
ATOM 2102 O O . PRO A 1 281 ? 1.350 -8.568 1.765 1.00 91.00 281 PRO A O 1
ATOM 2105 N N . LEU A 1 282 ? 1.793 -10.086 0.190 1.00 89.94 282 LEU A N 1
ATOM 2106 C CA . LEU A 1 282 ? 0.404 -10.138 -0.288 1.00 89.94 282 LEU A CA 1
ATOM 2107 C C . LEU A 1 282 ? -0.574 -10.573 0.803 1.00 89.94 282 LEU A C 1
ATOM 2109 O O . LEU A 1 282 ? -1.635 -9.968 0.952 1.00 89.94 282 LEU A O 1
ATOM 2113 N N . PHE A 1 283 ? -0.225 -11.609 1.566 1.00 92.19 283 PHE A N 1
ATOM 2114 C CA . PHE A 1 283 ? -1.059 -12.086 2.666 1.00 92.19 283 PHE A CA 1
ATOM 2115 C C . PHE A 1 283 ? -1.249 -11.029 3.764 1.00 92.19 283 PHE A C 1
ATOM 2117 O O . PHE A 1 283 ? -2.406 -10.687 4.016 1.00 92.19 283 PHE A O 1
ATOM 2124 N N . PRO A 1 284 ? -0.189 -10.458 4.379 1.00 92.44 284 PRO A N 1
ATOM 2125 C CA . PRO A 1 284 ? -0.378 -9.487 5.453 1.00 92.44 284 PRO A CA 1
ATOM 2126 C C . PRO A 1 284 ? -1.134 -8.236 4.986 1.00 92.44 284 PRO A C 1
ATOM 2128 O O . PRO A 1 284 ? -1.976 -7.736 5.726 1.00 92.44 284 PRO A O 1
ATOM 2131 N N . TYR A 1 285 ? -0.931 -7.773 3.745 1.00 93.88 285 TYR A N 1
ATOM 2132 C CA . TYR A 1 285 ? -1.681 -6.628 3.208 1.00 93.88 285 TYR A CA 1
ATOM 2133 C C . TYR A 1 285 ? -3.162 -6.953 3.006 1.00 93.88 285 TYR A C 1
ATOM 2135 O O . TYR A 1 285 ? -4.024 -6.146 3.346 1.00 93.88 285 TYR A O 1
ATOM 2143 N N . THR A 1 286 ? -3.471 -8.149 2.500 1.00 91.19 286 THR A N 1
ATOM 2144 C CA . THR A 1 286 ? -4.860 -8.585 2.293 1.00 91.19 286 THR A CA 1
ATOM 2145 C C . THR A 1 286 ? -5.583 -8.806 3.620 1.00 91.19 286 THR A C 1
ATOM 2147 O O . THR A 1 286 ? -6.728 -8.383 3.774 1.00 91.19 286 THR A O 1
ATOM 2150 N N . ALA A 1 287 ? -4.913 -9.426 4.595 1.00 90.44 287 ALA A N 1
ATOM 2151 C CA . ALA A 1 287 ? -5.434 -9.627 5.943 1.00 90.44 287 ALA A CA 1
ATOM 2152 C C . ALA A 1 287 ? -5.727 -8.291 6.634 1.00 90.44 287 ALA A C 1
ATOM 2154 O O . ALA A 1 287 ? -6.837 -8.079 7.119 1.00 90.44 287 ALA A O 1
ATOM 2155 N N . ALA A 1 288 ? -4.766 -7.366 6.611 1.00 91.50 288 ALA A N 1
ATOM 2156 C CA . ALA A 1 288 ? -4.928 -6.036 7.182 1.00 91.50 288 ALA A CA 1
ATOM 2157 C C . ALA A 1 288 ? -6.069 -5.248 6.508 1.00 91.50 288 ALA A C 1
ATOM 2159 O O . ALA A 1 288 ? -6.883 -4.624 7.189 1.00 91.50 288 ALA A O 1
ATOM 2160 N N . LEU A 1 289 ? -6.177 -5.326 5.176 1.00 91.06 289 LEU A N 1
ATOM 2161 C CA . LEU A 1 289 ? -7.253 -4.694 4.414 1.00 91.06 289 LEU A CA 1
ATOM 2162 C C . LEU A 1 289 ? -8.637 -5.269 4.761 1.00 91.06 289 LEU A C 1
ATOM 2164 O O . LEU A 1 289 ? -9.571 -4.491 4.963 1.00 91.06 289 LEU A O 1
ATOM 2168 N N . LEU A 1 290 ? -8.783 -6.597 4.858 1.00 87.88 290 LEU A N 1
ATOM 2169 C CA . LEU A 1 290 ? -10.038 -7.239 5.281 1.00 87.88 290 LEU A CA 1
ATOM 2170 C C . LEU A 1 290 ? -10.432 -6.818 6.701 1.00 87.88 290 LEU A C 1
ATOM 2172 O O . LEU A 1 290 ? -11.562 -6.388 6.910 1.00 87.88 290 LEU A O 1
ATOM 2176 N N . LEU A 1 291 ? -9.492 -6.868 7.649 1.00 87.94 291 LEU A N 1
ATOM 2177 C CA . LEU A 1 291 ? -9.739 -6.530 9.055 1.00 87.94 291 LEU A CA 1
ATOM 2178 C C . LEU A 1 291 ? -10.038 -5.036 9.281 1.00 87.94 291 LEU A C 1
ATOM 2180 O O . LEU A 1 291 ? -10.673 -4.679 10.269 1.00 87.94 291 LEU A O 1
ATOM 2184 N N . SER A 1 292 ? -9.621 -4.146 8.373 1.00 88.38 292 SER A N 1
ATOM 2185 C CA . SER A 1 292 ? -9.994 -2.721 8.421 1.00 88.38 292 SER A CA 1
ATOM 2186 C C . SER A 1 292 ? -11.484 -2.465 8.127 1.00 88.38 292 SER A C 1
ATOM 2188 O O . SER A 1 292 ? -12.027 -1.400 8.453 1.00 88.38 292 SER A O 1
ATOM 2190 N N . GLU A 1 293 ? -12.142 -3.421 7.458 1.00 85.69 293 GLU A N 1
ATOM 2191 C CA . GLU A 1 293 ? -13.518 -3.340 6.953 1.00 85.69 293 GLU A CA 1
ATOM 2192 C C . GLU A 1 293 ? -13.820 -2.090 6.089 1.00 85.69 293 GLU A C 1
ATOM 2194 O O . GLU A 1 293 ? -14.966 -1.630 5.985 1.00 85.69 293 GLU A O 1
ATOM 2199 N N . SER A 1 294 ? -12.794 -1.512 5.452 1.00 87.31 294 SER A N 1
ATOM 2200 C CA . SER A 1 294 ? -12.914 -0.289 4.649 1.00 87.31 294 SER A CA 1
ATOM 2201 C C . SER A 1 294 ? -13.540 -0.558 3.271 1.00 87.31 294 SER A C 1
ATOM 2203 O O . SER A 1 294 ? -12.862 -0.939 2.315 1.00 87.31 294 SER A O 1
ATOM 2205 N N . ARG A 1 295 ? -14.854 -0.315 3.140 1.00 81.25 295 ARG A N 1
ATOM 2206 C CA . ARG A 1 295 ? -15.605 -0.457 1.870 1.00 81.25 295 ARG A CA 1
ATOM 2207 C C 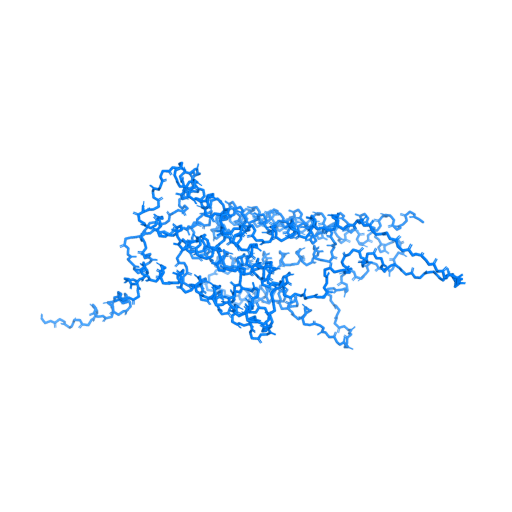. ARG A 1 295 ? -15.016 0.396 0.748 1.00 81.25 295 ARG A C 1
ATOM 2209 O O . ARG A 1 295 ? -14.853 -0.079 -0.371 1.00 81.25 295 ARG A O 1
ATOM 2216 N N . GLY A 1 296 ? -14.675 1.646 1.065 1.00 82.75 296 GLY A N 1
ATOM 2217 C CA . GLY A 1 296 ? -14.084 2.578 0.106 1.00 82.75 296 GLY A CA 1
ATOM 2218 C C . GLY A 1 296 ? -12.749 2.074 -0.440 1.00 82.75 296 GLY A C 1
ATOM 2219 O O . GLY A 1 296 ? -12.504 2.180 -1.640 1.00 82.75 296 GLY A O 1
ATOM 2220 N N . ALA A 1 297 ? -11.921 1.446 0.400 1.00 88.12 297 ALA A N 1
ATOM 2221 C CA . ALA A 1 297 ? -10.648 0.874 -0.033 1.00 88.12 297 ALA A CA 1
ATOM 2222 C C . ALA A 1 297 ? -10.845 -0.333 -0.967 1.00 88.12 297 ALA A C 1
ATOM 2224 O O . ALA A 1 297 ? -10.194 -0.421 -2.004 1.00 88.12 297 ALA A O 1
ATOM 2225 N N . TRP A 1 298 ? -11.794 -1.225 -0.663 1.00 86.06 298 TRP A N 1
ATOM 2226 C CA . TRP A 1 298 ? -12.122 -2.353 -1.544 1.00 86.06 298 TRP A CA 1
ATOM 2227 C C . TRP A 1 298 ? -12.713 -1.911 -2.884 1.00 86.06 298 TRP A C 1
ATOM 2229 O O . TRP A 1 298 ? -12.315 -2.432 -3.924 1.00 86.06 298 TRP A O 1
ATOM 2239 N N . LEU A 1 299 ? -13.620 -0.929 -2.880 1.00 85.88 299 LEU A N 1
ATOM 2240 C CA . LEU A 1 299 ? -14.214 -0.388 -4.105 1.00 85.88 299 LEU A CA 1
ATOM 2241 C C . LEU A 1 299 ? -13.172 0.313 -4.976 1.00 85.88 299 LEU A C 1
ATOM 2243 O O . LEU A 1 299 ? -13.096 0.055 -6.173 1.00 85.88 299 LEU A O 1
ATOM 2247 N N . THR A 1 300 ? -12.332 1.160 -4.383 1.00 88.25 300 THR A N 1
ATOM 2248 C CA . THR A 1 300 ? -11.261 1.838 -5.128 1.00 88.25 300 THR A CA 1
ATOM 2249 C C . THR A 1 300 ? -10.238 0.843 -5.666 1.00 88.25 300 THR A C 1
ATOM 2251 O O . THR A 1 300 ? -9.836 0.967 -6.823 1.00 88.25 300 THR A O 1
ATOM 2254 N N . ALA A 1 301 ? -9.886 -0.196 -4.901 1.00 88.88 301 ALA A N 1
ATOM 2255 C CA . ALA A 1 301 ? -9.022 -1.268 -5.379 1.00 88.88 301 ALA A CA 1
ATOM 2256 C C . ALA A 1 301 ? -9.648 -2.071 -6.523 1.00 88.88 301 ALA A C 1
ATOM 2258 O O . ALA A 1 301 ? -8.974 -2.343 -7.516 1.00 88.88 301 ALA A O 1
ATOM 2259 N N . ALA A 1 302 ? -10.938 -2.398 -6.431 1.00 87.00 302 ALA A N 1
ATOM 2260 C CA . ALA A 1 302 ? -11.666 -3.070 -7.500 1.00 87.00 302 ALA A CA 1
ATOM 2261 C C . ALA A 1 302 ? -11.721 -2.211 -8.773 1.00 87.00 302 ALA A C 1
ATOM 2263 O O . ALA A 1 302 ? -11.424 -2.714 -9.855 1.00 87.00 302 ALA A O 1
ATOM 2264 N N . CYS A 1 303 ? -12.010 -0.911 -8.653 1.00 87.94 303 CYS A N 1
ATOM 2265 C CA . CYS A 1 303 ? -12.000 0.030 -9.774 1.00 87.94 303 CYS A CA 1
ATOM 2266 C C . CYS A 1 303 ? -10.605 0.168 -10.401 1.00 87.94 303 CYS A C 1
ATOM 2268 O O . CYS A 1 303 ? -10.478 0.148 -11.625 1.00 87.94 303 CYS A O 1
ATOM 2270 N N . ALA A 1 304 ? -9.550 0.259 -9.586 1.00 87.81 304 ALA A N 1
ATOM 2271 C CA . ALA A 1 304 ? -8.170 0.326 -10.063 1.00 87.81 304 ALA A CA 1
ATOM 2272 C C . ALA A 1 304 ? -7.756 -0.964 -10.791 1.00 87.81 304 ALA A C 1
ATOM 2274 O O . ALA A 1 304 ? -7.169 -0.905 -11.873 1.00 87.81 304 ALA A O 1
ATOM 2275 N N . CYS A 1 305 ? -8.118 -2.128 -10.243 1.00 85.81 305 CYS A N 1
ATOM 2276 C CA . CYS A 1 305 ? -7.962 -3.418 -10.909 1.00 85.81 305 CYS A CA 1
ATOM 2277 C C . CYS A 1 305 ? -8.717 -3.451 -12.238 1.00 85.81 305 CYS A C 1
ATOM 2279 O O . CYS A 1 305 ? -8.114 -3.763 -13.260 1.00 85.81 305 CYS A O 1
ATOM 2281 N N . ALA A 1 306 ? -9.997 -3.079 -12.263 1.00 86.06 306 ALA A N 1
ATOM 2282 C CA . ALA A 1 306 ? -10.799 -3.056 -13.482 1.00 86.06 306 ALA A CA 1
ATOM 2283 C C . ALA A 1 306 ? -10.167 -2.158 -14.558 1.00 86.06 306 ALA A C 1
ATOM 2285 O O . ALA A 1 306 ? -9.958 -2.607 -15.684 1.00 86.06 306 ALA A O 1
ATOM 2286 N N . ALA A 1 307 ? -9.765 -0.936 -14.199 1.00 86.38 307 ALA A N 1
ATOM 2287 C CA . ALA A 1 307 ? -9.085 -0.016 -15.107 1.00 86.38 307 ALA A CA 1
ATOM 2288 C C . ALA A 1 307 ? -7.774 -0.607 -15.656 1.00 86.38 307 ALA A C 1
ATOM 2290 O O . ALA A 1 307 ? -7.522 -0.565 -16.861 1.00 86.38 307 ALA A O 1
ATOM 2291 N N . ALA A 1 308 ? -6.953 -1.222 -14.800 1.00 82.56 308 ALA A N 1
ATOM 2292 C CA . ALA A 1 308 ? -5.702 -1.848 -15.219 1.00 82.56 308 ALA A CA 1
ATOM 2293 C C . ALA A 1 308 ? -5.921 -3.067 -16.132 1.00 82.56 308 ALA A C 1
ATOM 2295 O O . ALA A 1 308 ? -5.177 -3.255 -17.096 1.00 82.56 308 ALA A O 1
ATOM 2296 N N . LEU A 1 309 ? -6.942 -3.885 -15.863 1.00 82.75 309 LEU A N 1
ATOM 2297 C CA . LEU A 1 309 ? -7.274 -5.063 -16.668 1.00 82.75 309 LEU A CA 1
ATOM 2298 C C . LEU A 1 309 ? -7.861 -4.685 -18.034 1.00 82.75 309 LEU A C 1
ATOM 2300 O O . LEU A 1 309 ? -7.569 -5.363 -19.021 1.00 82.75 309 LEU A O 1
ATOM 2304 N N . LEU A 1 310 ? -8.616 -3.584 -18.116 1.00 85.06 310 LEU A N 1
ATOM 2305 C CA . LEU A 1 310 ? -9.068 -3.018 -19.391 1.00 85.06 310 LEU A CA 1
ATOM 2306 C C . LEU A 1 310 ? -7.881 -2.590 -20.261 1.00 85.06 310 LEU A C 1
ATOM 2308 O O . LEU A 1 310 ? -7.871 -2.866 -21.459 1.00 85.06 310 LEU A O 1
ATOM 2312 N N . LEU A 1 311 ? -6.855 -1.989 -19.650 1.00 81.62 311 LEU A N 1
ATOM 2313 C CA . LEU A 1 311 ? -5.636 -1.563 -20.344 1.00 81.62 311 LEU A CA 1
ATOM 2314 C C . LEU A 1 311 ? -4.701 -2.733 -20.690 1.00 81.62 311 LEU A C 1
ATOM 2316 O O . LEU A 1 311 ? -4.006 -2.693 -21.704 1.00 81.62 311 LEU A O 1
ATOM 2320 N N . LYS A 1 312 ? -4.645 -3.775 -19.851 1.00 83.44 312 LYS A N 1
ATOM 2321 C CA . LYS A 1 312 ? -3.709 -4.902 -19.988 1.00 83.44 312 LYS A CA 1
ATOM 2322 C C . LYS A 1 312 ? -4.380 -6.242 -19.680 1.00 83.44 312 LYS A C 1
ATOM 2324 O O . LYS A 1 312 ? -4.067 -6.896 -18.686 1.00 83.44 312 LYS A O 1
ATOM 2329 N N . ARG A 1 313 ? -5.228 -6.715 -20.600 1.00 80.25 313 ARG A N 1
ATOM 2330 C CA . ARG A 1 313 ? -5.967 -7.997 -20.489 1.00 80.25 313 ARG A CA 1
ATOM 2331 C C . ARG A 1 313 ? -5.079 -9.219 -20.219 1.00 80.25 313 ARG A C 1
ATOM 2333 O O . ARG A 1 313 ? -5.479 -10.160 -19.545 1.00 80.25 313 ARG A O 1
ATOM 2340 N N . GLN A 1 314 ? -3.839 -9.185 -20.692 1.00 80.94 314 GLN A N 1
ATOM 2341 C CA . GLN A 1 314 ? -2.828 -10.222 -20.458 1.00 80.94 314 GLN A CA 1
ATOM 2342 C C . GLN A 1 314 ? -2.453 -10.409 -18.972 1.00 80.94 314 GLN A C 1
ATOM 2344 O O . GLN A 1 314 ? -1.967 -11.474 -18.598 1.00 80.94 314 GLN A O 1
ATOM 2349 N N . LEU A 1 315 ? -2.739 -9.428 -18.106 1.00 83.12 315 LEU A N 1
ATOM 2350 C CA . LEU A 1 315 ? -2.482 -9.513 -16.665 1.00 83.12 315 LEU A CA 1
ATOM 2351 C C . LEU A 1 315 ? -3.599 -10.209 -15.873 1.00 83.12 315 LEU A C 1
ATOM 2353 O O . LEU A 1 315 ? -3.369 -10.535 -14.714 1.00 83.12 315 LEU A O 1
ATOM 2357 N N . ILE A 1 316 ? -4.766 -10.490 -16.471 1.00 82.44 316 ILE A N 1
ATOM 2358 C CA . ILE A 1 316 ? -5.909 -11.111 -15.769 1.00 82.44 316 ILE A CA 1
ATOM 2359 C C . ILE A 1 316 ? -5.491 -12.436 -15.127 1.00 82.44 316 ILE A C 1
ATOM 2361 O O . ILE A 1 316 ? -5.670 -12.659 -13.932 1.00 82.44 316 ILE A O 1
ATOM 2365 N N . ALA A 1 317 ? -4.895 -13.309 -15.935 1.00 81.88 317 ALA A N 1
ATOM 2366 C CA . ALA A 1 317 ? -4.512 -14.648 -15.528 1.00 81.88 317 ALA A CA 1
ATOM 2367 C C . ALA A 1 317 ? -3.514 -14.657 -14.345 1.00 81.88 317 ALA A C 1
ATOM 2369 O O . ALA A 1 317 ? -3.822 -15.297 -13.334 1.00 81.88 317 ALA A O 1
ATOM 2370 N N . PRO A 1 318 ? -2.357 -13.968 -14.412 1.00 83.25 318 PRO A N 1
ATOM 2371 C CA . PRO A 1 318 ? -1.401 -13.969 -13.306 1.00 83.25 318 PRO A CA 1
ATOM 2372 C C . PRO A 1 318 ? -1.892 -13.180 -12.083 1.00 83.25 318 PRO A C 1
ATOM 2374 O O . PRO A 1 318 ? -1.512 -13.514 -10.965 1.00 83.25 318 PRO A O 1
ATOM 2377 N N . LEU A 1 319 ? -2.766 -12.183 -12.259 1.00 84.75 319 LEU A N 1
ATOM 2378 C CA . LEU A 1 319 ? -3.359 -11.432 -11.150 1.00 84.75 319 LEU A CA 1
ATOM 2379 C C . LEU A 1 319 ? -4.334 -12.292 -10.332 1.00 84.75 319 LEU A C 1
ATOM 2381 O O . LEU A 1 319 ? -4.248 -12.322 -9.104 1.00 84.75 319 LEU A O 1
ATOM 2385 N N . LEU A 1 320 ? -5.200 -13.057 -11.008 1.00 84.12 320 LEU A N 1
ATOM 2386 C CA . LEU A 1 320 ? -6.099 -14.008 -10.349 1.00 84.12 320 LEU A CA 1
ATOM 2387 C C . LEU A 1 320 ? -5.318 -15.075 -9.581 1.00 84.12 320 LEU A C 1
ATOM 2389 O O . LEU A 1 320 ? -5.649 -15.359 -8.430 1.00 84.12 320 LEU A O 1
ATOM 2393 N N . ALA A 1 321 ? -4.264 -15.624 -10.191 1.00 84.00 321 ALA A N 1
ATOM 2394 C CA . ALA A 1 321 ? -3.437 -16.642 -9.556 1.00 84.00 321 ALA A CA 1
ATOM 2395 C C . ALA A 1 321 ? -2.660 -16.098 -8.343 1.00 84.00 321 ALA A C 1
ATOM 2397 O O . ALA A 1 321 ? -2.633 -16.729 -7.289 1.00 84.00 321 ALA A O 1
ATOM 2398 N N . ALA A 1 322 ? -2.064 -14.910 -8.457 1.00 85.62 322 ALA A N 1
ATOM 2399 C CA . ALA A 1 322 ? -1.307 -14.309 -7.362 1.00 85.62 322 ALA A CA 1
ATOM 2400 C C . ALA A 1 322 ? -2.185 -13.975 -6.146 1.00 85.62 322 ALA A C 1
ATOM 2402 O O . ALA A 1 322 ? -1.736 -14.129 -5.013 1.00 85.62 322 ALA A O 1
ATOM 2403 N N . GLY A 1 323 ? -3.423 -13.526 -6.375 1.00 84.94 323 GLY A N 1
ATOM 2404 C CA . GLY A 1 323 ? -4.322 -13.098 -5.303 1.00 84.94 323 GLY A CA 1
ATOM 2405 C C . GLY A 1 323 ? -5.155 -14.209 -4.659 1.00 84.94 323 GLY A C 1
ATOM 2406 O O . GLY A 1 323 ? -5.534 -14.064 -3.501 1.00 84.94 323 GLY A O 1
ATOM 2407 N N . ALA A 1 324 ? -5.408 -15.331 -5.345 1.00 87.00 324 ALA A N 1
ATOM 2408 C CA . ALA A 1 324 ? -6.339 -16.359 -4.860 1.00 87.00 324 ALA A CA 1
ATOM 2409 C C . ALA A 1 324 ? -5.949 -16.932 -3.484 1.00 87.00 324 ALA A C 1
ATOM 2411 O O . ALA A 1 324 ? -6.770 -16.971 -2.569 1.00 87.00 324 ALA A O 1
ATOM 2412 N N . ALA A 1 325 ? -4.688 -17.346 -3.321 1.00 87.75 325 ALA A N 1
ATOM 2413 C CA . ALA A 1 325 ? -4.217 -17.941 -2.070 1.00 87.75 325 ALA A CA 1
ATOM 2414 C C . ALA A 1 325 ? -4.134 -16.926 -0.905 1.00 87.75 325 ALA A C 1
ATOM 2416 O O . ALA A 1 325 ? -4.675 -17.228 0.161 1.00 87.75 325 ALA A O 1
ATOM 2417 N N . PRO A 1 326 ? -3.548 -15.718 -1.073 1.00 88.12 326 PRO A N 1
ATOM 2418 C CA . PRO A 1 326 ? -3.575 -14.677 -0.043 1.00 88.12 326 PRO A CA 1
ATOM 2419 C C . PRO A 1 326 ? -4.983 -14.290 0.410 1.00 88.12 326 PRO A C 1
ATOM 2421 O O . PRO A 1 326 ? -5.211 -14.144 1.607 1.00 88.12 326 PRO A O 1
ATOM 2424 N N . VAL A 1 327 ? -5.932 -14.162 -0.520 1.00 87.81 327 VAL A N 1
ATOM 2425 C CA . VAL A 1 327 ? -7.311 -13.757 -0.214 1.00 87.81 327 VAL A CA 1
ATOM 2426 C C . VAL A 1 327 ? -8.072 -14.862 0.511 1.00 87.81 327 VAL A C 1
ATOM 2428 O O . VAL A 1 327 ? -8.748 -14.579 1.497 1.00 87.81 327 VAL A O 1
ATOM 2431 N N . ALA A 1 328 ? -7.913 -16.123 0.100 1.00 86.12 328 ALA A N 1
ATOM 2432 C CA . ALA A 1 328 ? -8.507 -17.256 0.807 1.00 86.12 328 ALA A CA 1
ATOM 2433 C C . ALA A 1 328 ? -7.965 -17.388 2.239 1.00 86.12 328 ALA A C 1
ATOM 2435 O O . ALA A 1 328 ? -8.740 -17.510 3.187 1.00 86.12 328 ALA A O 1
ATOM 2436 N N . ALA A 1 329 ? -6.644 -17.300 2.415 1.00 86.69 329 ALA A N 1
ATOM 2437 C CA . ALA A 1 329 ? -6.022 -17.349 3.734 1.00 86.69 329 ALA A CA 1
ATOM 2438 C C . ALA A 1 329 ? -6.455 -16.166 4.616 1.00 86.69 329 ALA A C 1
ATOM 2440 O O . ALA A 1 329 ? -6.761 -16.347 5.793 1.00 86.69 329 ALA A O 1
ATOM 2441 N N . ALA A 1 330 ? -6.538 -14.962 4.047 1.00 86.75 330 ALA A N 1
ATOM 2442 C CA . ALA A 1 330 ? -6.985 -13.774 4.762 1.00 86.75 330 ALA A CA 1
ATOM 2443 C C . ALA A 1 330 ? -8.471 -13.857 5.162 1.00 86.75 330 ALA A C 1
ATOM 2445 O O . ALA A 1 330 ? -8.825 -13.436 6.260 1.00 86.75 330 ALA A O 1
ATOM 2446 N N . ALA A 1 331 ? -9.331 -14.461 4.334 1.00 84.94 331 ALA A N 1
ATOM 2447 C CA . ALA A 1 331 ? -10.734 -14.708 4.671 1.00 84.94 331 ALA A CA 1
ATOM 2448 C C . ALA A 1 331 ? -10.893 -15.725 5.817 1.00 84.94 331 ALA A C 1
ATOM 2450 O O . ALA A 1 331 ? -11.742 -15.546 6.691 1.00 84.94 331 ALA A O 1
ATOM 2451 N N . LEU A 1 332 ? -10.056 -16.770 5.852 1.00 84.88 332 LEU A N 1
ATOM 2452 C CA . LEU A 1 332 ? -10.015 -17.711 6.976 1.00 84.88 332 LEU A CA 1
ATOM 2453 C C . LEU A 1 332 ? -9.569 -17.016 8.264 1.00 84.88 332 LEU A C 1
ATOM 2455 O O . LEU A 1 332 ? -10.219 -17.185 9.294 1.00 84.88 332 LEU A O 1
ATOM 2459 N N . LEU A 1 333 ? -8.510 -16.203 8.196 1.00 84.50 333 LEU A N 1
ATOM 2460 C CA . LEU A 1 333 ? -8.041 -15.419 9.337 1.00 84.50 333 LEU A CA 1
ATOM 2461 C C . LEU A 1 333 ? -9.137 -14.471 9.841 1.00 84.50 333 LEU A C 1
ATOM 2463 O O . LEU A 1 333 ? -9.428 -14.460 11.034 1.00 84.50 333 LEU A O 1
ATOM 2467 N N . TYR A 1 334 ? -9.787 -13.736 8.934 1.00 82.12 334 TYR A N 1
ATOM 2468 C CA . TYR A 1 334 ? -10.902 -12.843 9.253 1.00 82.12 334 TYR A CA 1
ATOM 2469 C C . TYR A 1 334 ? -12.028 -13.579 9.983 1.00 82.12 334 TYR A C 1
ATOM 2471 O O . TYR A 1 334 ? -12.467 -13.131 11.035 1.00 82.12 334 TYR A O 1
ATOM 2479 N N . ARG A 1 335 ? -12.443 -14.754 9.491 1.00 79.25 335 ARG A N 1
ATOM 2480 C CA . ARG A 1 335 ? -13.494 -15.565 10.126 1.00 79.25 335 ARG A CA 1
ATOM 2481 C C . ARG A 1 335 ? -13.122 -16.023 11.537 1.00 79.25 335 ARG A C 1
ATOM 2483 O O . ARG A 1 335 ? -13.985 -16.054 12.410 1.00 79.25 335 ARG A O 1
ATOM 2490 N N . GLN A 1 336 ? -11.869 -16.414 11.763 1.00 80.44 336 GLN A N 1
ATOM 2491 C CA . GLN A 1 336 ? -11.428 -16.850 13.091 1.00 80.44 336 GLN A CA 1
ATOM 2492 C C . GLN A 1 336 ? -11.330 -15.674 14.066 1.00 80.44 336 GLN A C 1
ATOM 2494 O O . GLN A 1 336 ? -11.797 -15.774 15.196 1.00 80.44 336 GLN A O 1
ATOM 2499 N N . LEU A 1 337 ? -10.798 -14.540 13.609 1.00 75.38 337 LEU A N 1
ATOM 2500 C CA . LEU A 1 337 ? -10.695 -13.322 14.409 1.00 75.38 337 LEU A CA 1
ATOM 2501 C C . LEU A 1 337 ? -12.067 -12.718 14.733 1.00 75.38 337 LEU A C 1
ATOM 2503 O O . LEU A 1 337 ? -12.282 -12.290 15.863 1.00 75.38 337 LEU A O 1
ATOM 2507 N N . ALA A 1 338 ? -13.006 -12.753 13.785 1.00 69.50 338 ALA A N 1
ATOM 2508 C CA . ALA A 1 338 ? -14.385 -12.311 13.981 1.00 69.50 338 ALA A CA 1
ATOM 2509 C C . ALA A 1 338 ? -15.103 -13.126 15.065 1.00 69.50 338 ALA A C 1
ATOM 2511 O O . ALA A 1 338 ? -15.768 -12.560 15.926 1.00 69.50 338 ALA A O 1
ATOM 2512 N N . ARG A 1 339 ? -14.928 -14.454 15.072 1.00 69.88 339 ARG A N 1
ATOM 2513 C CA . ARG A 1 339 ? -15.508 -15.335 16.103 1.00 69.88 339 ARG A CA 1
ATOM 2514 C C . ARG A 1 339 ? -14.933 -15.098 17.494 1.00 69.88 339 ARG A C 1
ATOM 2516 O O . ARG A 1 339 ? -15.629 -15.319 18.475 1.00 69.88 339 ARG A O 1
ATOM 2523 N N . ALA A 1 340 ? -13.674 -14.685 17.566 1.00 64.50 340 ALA A N 1
ATOM 2524 C CA . ALA A 1 340 ? -12.974 -14.430 18.817 1.00 64.50 340 ALA A CA 1
ATOM 2525 C C . ALA A 1 340 ? -13.056 -12.961 19.278 1.00 64.50 340 ALA A C 1
ATOM 2527 O O . ALA A 1 340 ? -12.381 -12.594 20.237 1.00 64.50 340 ALA A O 1
ATOM 2528 N N . GLY A 1 341 ? -13.809 -12.094 18.582 1.00 61.50 341 GLY A N 1
ATOM 2529 C CA . GLY A 1 341 ? -13.891 -10.660 18.898 1.00 61.50 341 GLY A CA 1
ATOM 2530 C C . GLY A 1 341 ? -12.541 -9.926 18.847 1.00 61.50 341 GLY A C 1
ATOM 2531 O O . GLY A 1 341 ? -12.370 -8.920 19.526 1.00 61.50 341 GLY A O 1
ATOM 2532 N N . LEU A 1 342 ? -11.567 -10.454 18.089 1.00 60.00 342 LEU A N 1
ATOM 2533 C CA . LEU A 1 342 ? -10.151 -10.039 18.067 1.00 60.00 342 LEU A CA 1
ATOM 2534 C C . LEU A 1 342 ? -9.415 -10.073 19.423 1.00 60.00 342 LEU A C 1
ATOM 2536 O O . LEU A 1 342 ? -8.313 -9.541 19.528 1.00 60.00 342 LEU A O 1
ATOM 2540 N N . ALA A 1 343 ? -9.952 -10.769 20.426 1.00 55.78 343 ALA A N 1
ATOM 2541 C CA . ALA A 1 343 ? -9.282 -11.050 21.696 1.00 55.78 343 ALA A CA 1
ATOM 2542 C C . ALA A 1 343 ? -8.645 -12.451 21.672 1.00 55.78 343 ALA A C 1
ATOM 2544 O O . ALA A 1 343 ? -8.930 -13.300 22.514 1.00 55.78 343 ALA A O 1
ATOM 2545 N N . VAL A 1 344 ? -7.829 -12.738 20.651 1.00 59.94 344 VAL A N 1
ATOM 2546 C CA . VAL A 1 344 ? -7.178 -14.052 20.535 1.00 59.94 344 VAL A CA 1
ATOM 2547 C C . VAL A 1 344 ? -5.959 -14.102 21.447 1.00 59.94 344 VAL A C 1
ATOM 2549 O O . VAL A 1 344 ? -5.141 -13.183 21.451 1.00 59.94 344 VAL A O 1
ATOM 2552 N N . GLU A 1 345 ? -5.813 -15.199 22.192 1.00 60.78 345 GLU A N 1
ATOM 2553 C CA . GLU A 1 345 ? -4.596 -15.469 22.953 1.00 60.78 345 GLU A CA 1
ATOM 2554 C C . GLU A 1 345 ? -3.356 -15.442 22.039 1.00 60.78 345 GLU A C 1
ATOM 2556 O O . GLU A 1 345 ? -3.393 -15.926 20.899 1.00 60.78 345 GLU A O 1
ATOM 2561 N N . PRO A 1 346 ? -2.223 -14.914 22.521 1.00 66.31 346 PRO A N 1
ATOM 2562 C CA . PRO A 1 346 ? -1.109 -14.566 21.650 1.00 66.31 346 PRO A CA 1
ATOM 2563 C C . PRO A 1 346 ? -0.485 -15.763 20.936 1.00 66.31 346 PRO A C 1
ATOM 2565 O O . PRO A 1 346 ? -0.127 -15.672 19.763 1.00 66.31 346 PRO A O 1
ATOM 2568 N N . VAL A 1 347 ? -0.404 -16.910 21.607 1.00 72.25 347 VAL A N 1
ATOM 2569 C CA . VAL A 1 347 ? 0.208 -18.125 21.058 1.00 72.25 347 VAL A CA 1
ATOM 2570 C C . VAL A 1 347 ? -0.633 -18.752 19.930 1.00 72.25 347 VAL A C 1
ATOM 2572 O O . VAL A 1 347 ? -0.099 -18.907 18.827 1.00 72.25 347 VAL A O 1
ATOM 2575 N N . PRO A 1 348 ? -1.929 -19.084 20.117 1.00 76.56 348 PRO A N 1
ATOM 2576 C CA . PRO A 1 348 ? -2.736 -19.659 19.037 1.00 76.56 348 PRO A CA 1
ATOM 2577 C C . PRO A 1 348 ? -2.965 -18.673 17.884 1.00 76.56 348 PRO A C 1
ATOM 2579 O O . PRO A 1 348 ? -2.965 -19.085 16.722 1.00 76.56 348 PRO A O 1
ATOM 2582 N N . GLY A 1 349 ? -3.098 -17.373 18.177 1.00 76.75 349 GLY A N 1
ATOM 2583 C CA . GLY A 1 349 ? -3.238 -16.336 17.154 1.00 76.75 349 GLY A CA 1
ATOM 2584 C C . GLY A 1 349 ? -2.008 -16.231 16.251 1.00 76.75 349 GLY A C 1
ATOM 2585 O O . GLY A 1 349 ? -2.141 -16.215 15.025 1.00 76.75 349 GLY A O 1
ATOM 2586 N N . LEU A 1 350 ? -0.808 -16.235 16.840 1.00 80.00 350 LEU A N 1
ATOM 2587 C CA . LEU A 1 350 ? 0.454 -16.212 16.098 1.00 80.00 350 LEU A CA 1
ATOM 2588 C C . LEU A 1 350 ? 0.661 -17.463 15.243 1.00 80.00 350 LEU A C 1
ATOM 2590 O O . LEU A 1 350 ? 1.084 -17.349 14.092 1.00 80.00 350 LEU A O 1
ATOM 2594 N N . LEU A 1 351 ? 0.357 -18.647 15.780 1.00 82.75 351 LEU A N 1
ATOM 2595 C CA . LEU A 1 351 ? 0.488 -19.903 15.038 1.00 82.75 351 LEU A CA 1
ATOM 2596 C C . LEU A 1 351 ? -0.470 -19.952 13.846 1.00 82.75 351 LEU A C 1
ATOM 2598 O O . LEU A 1 351 ? -0.061 -20.332 12.747 1.00 82.75 351 LEU A O 1
ATOM 2602 N N . LEU A 1 352 ? -1.717 -19.513 14.035 1.00 84.19 352 LEU A N 1
ATOM 2603 C CA . LEU A 1 352 ? -2.691 -19.400 12.953 1.00 84.19 352 LEU A CA 1
ATOM 2604 C C . LEU A 1 352 ? -2.206 -18.420 11.876 1.00 84.19 352 LEU A C 1
ATOM 2606 O O . LEU A 1 352 ? -2.250 -18.742 10.688 1.00 84.19 352 LEU A O 1
ATOM 2610 N N . LEU A 1 353 ? -1.714 -17.245 12.283 1.00 84.94 353 LEU A N 1
ATOM 2611 C CA . LEU A 1 353 ? -1.191 -16.232 11.371 1.00 84.94 353 LEU A CA 1
ATOM 2612 C C . LEU A 1 353 ? -0.001 -16.768 10.564 1.00 84.94 353 LEU A C 1
ATOM 2614 O O . LEU A 1 353 ? 0.003 -16.665 9.338 1.00 84.94 353 LEU A O 1
ATOM 2618 N N . ALA A 1 354 ? 0.982 -17.370 11.235 1.00 86.88 354 ALA A N 1
ATOM 2619 C CA . ALA A 1 354 ? 2.170 -17.930 10.601 1.00 86.88 354 ALA A CA 1
ATOM 2620 C C . ALA A 1 354 ? 1.816 -19.085 9.650 1.00 86.88 354 ALA A C 1
ATOM 2622 O O . ALA A 1 354 ? 2.291 -19.112 8.514 1.00 86.88 354 ALA A O 1
ATOM 2623 N N . GLY A 1 355 ? 0.939 -20.000 10.074 1.00 87.88 355 GLY A N 1
ATOM 2624 C CA . GLY A 1 355 ? 0.489 -21.128 9.259 1.00 87.88 355 GLY A CA 1
ATOM 2625 C C . GLY A 1 355 ? -0.256 -20.684 7.999 1.00 87.88 355 GLY A C 1
ATOM 2626 O O . GLY A 1 355 ? 0.062 -21.139 6.899 1.00 87.88 355 GLY A O 1
ATOM 2627 N N . LEU A 1 356 ? -1.198 -19.744 8.132 1.00 89.06 356 LEU A N 1
ATOM 2628 C CA . LEU A 1 356 ? -1.928 -19.179 6.993 1.00 89.06 356 LEU A CA 1
ATOM 2629 C C . LEU A 1 356 ? -1.012 -18.387 6.059 1.00 89.06 356 LEU A C 1
ATOM 2631 O O . LEU A 1 356 ? -1.171 -18.469 4.840 1.00 89.06 356 LEU A O 1
ATOM 2635 N N . TRP A 1 357 ? -0.025 -17.672 6.600 1.00 89.69 357 TRP A N 1
ATOM 2636 C CA . TRP A 1 357 ? 0.940 -16.935 5.794 1.00 89.69 357 TRP A CA 1
ATOM 2637 C C . TRP A 1 357 ? 1.821 -17.876 4.970 1.00 89.69 357 TRP A C 1
ATOM 2639 O O . TRP A 1 357 ? 1.901 -17.732 3.749 1.00 89.69 357 TRP A O 1
ATOM 2649 N N . VAL A 1 358 ? 2.431 -18.881 5.606 1.00 89.50 358 VAL A N 1
ATOM 2650 C CA . VAL A 1 358 ? 3.256 -19.887 4.919 1.00 89.50 358 VAL A CA 1
ATOM 2651 C C . VAL A 1 358 ? 2.425 -20.643 3.881 1.00 89.50 358 VAL A C 1
ATOM 2653 O O . VAL A 1 358 ? 2.857 -20.787 2.735 1.00 89.50 358 VAL A O 1
ATOM 2656 N N . GLY A 1 359 ? 1.203 -21.051 4.237 1.00 86.75 359 GLY A N 1
ATOM 2657 C CA . GLY A 1 359 ? 0.272 -21.707 3.321 1.00 86.75 359 GLY A CA 1
ATOM 2658 C C . GLY A 1 359 ? -0.063 -20.846 2.101 1.00 86.75 359 GLY A C 1
ATOM 2659 O O . GLY A 1 359 ? 0.036 -21.321 0.968 1.00 86.75 359 GLY A O 1
ATOM 2660 N N . ALA A 1 360 ? -0.379 -19.563 2.304 1.00 88.31 360 ALA A N 1
ATOM 2661 C CA . ALA A 1 360 ? -0.667 -18.624 1.222 1.00 88.31 360 ALA A CA 1
ATOM 2662 C C . ALA A 1 360 ? 0.531 -18.427 0.281 1.00 88.31 360 ALA A C 1
ATOM 2664 O O . ALA A 1 360 ? 0.354 -18.355 -0.937 1.00 88.31 360 ALA A O 1
ATOM 2665 N N . LEU A 1 361 ? 1.751 -18.377 0.825 1.00 87.56 361 LEU A N 1
ATOM 2666 C CA . LEU A 1 361 ? 2.973 -18.224 0.034 1.00 87.56 361 LEU A CA 1
ATOM 2667 C C . LEU A 1 361 ? 3.266 -19.451 -0.817 1.00 87.56 361 LEU A C 1
ATOM 2669 O O . LEU A 1 361 ? 3.525 -19.316 -2.014 1.00 87.56 361 LEU A O 1
ATOM 2673 N N . LEU A 1 362 ? 3.210 -20.642 -0.220 1.00 87.75 362 LEU A N 1
ATOM 2674 C CA . LEU A 1 362 ? 3.468 -21.894 -0.926 1.00 87.75 362 LEU A CA 1
ATOM 2675 C C . LEU A 1 362 ? 2.405 -22.150 -2.000 1.00 87.75 362 LEU A C 1
ATOM 2677 O O . LEU A 1 362 ? 2.754 -22.442 -3.146 1.00 87.75 362 LEU A O 1
ATOM 2681 N N . ALA A 1 363 ? 1.125 -21.963 -1.668 1.00 86.19 363 ALA A N 1
ATOM 2682 C CA . ALA A 1 363 ? 0.025 -22.118 -2.615 1.00 86.19 363 ALA A CA 1
ATOM 2683 C C . ALA A 1 363 ? 0.088 -21.074 -3.742 1.00 86.19 363 ALA A C 1
ATOM 2685 O O . ALA A 1 363 ? -0.055 -21.428 -4.913 1.00 86.19 363 ALA A O 1
ATOM 2686 N N . GLY A 1 364 ? 0.375 -19.806 -3.423 1.00 84.06 364 GLY A N 1
ATOM 2687 C CA . GLY A 1 364 ? 0.531 -18.740 -4.415 1.00 84.06 364 GLY 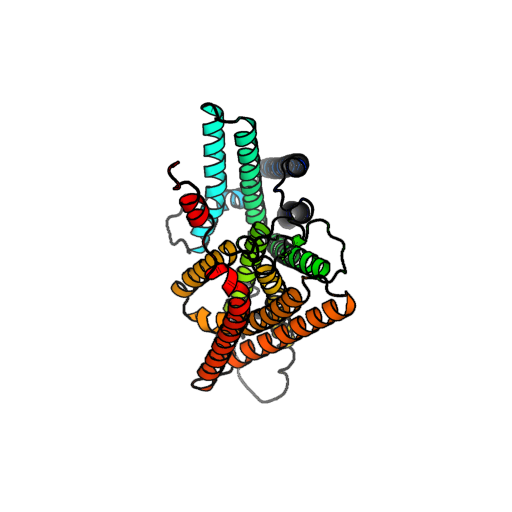A CA 1
ATOM 2688 C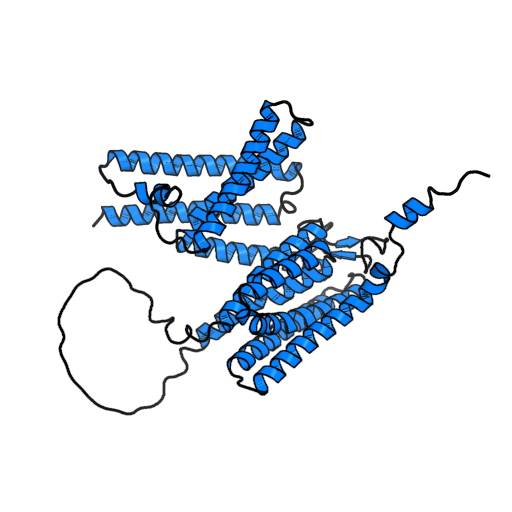 C . GLY A 1 364 ? 1.708 -18.983 -5.364 1.00 84.06 364 GLY A C 1
ATOM 2689 O O . GLY A 1 364 ? 1.559 -18.865 -6.583 1.00 84.06 364 GLY A O 1
ATOM 2690 N N . LEU A 1 365 ? 2.864 -19.401 -4.835 1.00 86.00 365 LEU A N 1
ATOM 2691 C CA . LEU A 1 365 ? 4.021 -19.804 -5.641 1.00 86.00 365 LEU A CA 1
ATOM 2692 C C . LEU A 1 365 ? 3.693 -20.974 -6.565 1.00 86.00 365 LEU A C 1
ATOM 2694 O O . LEU A 1 365 ? 4.051 -20.946 -7.745 1.00 86.00 365 LEU A O 1
ATOM 2698 N N . TRP A 1 366 ? 3.037 -22.002 -6.029 1.00 86.44 366 TRP A N 1
ATOM 2699 C CA . TRP A 1 366 ? 2.653 -23.187 -6.785 1.00 86.44 366 TRP A CA 1
ATOM 2700 C C . TRP A 1 366 ? 1.704 -22.828 -7.931 1.00 86.44 366 TRP A C 1
ATOM 2702 O O . TRP A 1 366 ? 1.959 -23.206 -9.077 1.00 86.44 366 TRP A O 1
ATOM 2712 N N . LEU A 1 367 ? 0.674 -22.024 -7.651 1.00 84.06 367 LEU A N 1
ATOM 2713 C CA . LEU A 1 367 ? -0.325 -21.608 -8.632 1.00 84.06 367 LEU A CA 1
ATOM 2714 C C . LEU A 1 367 ? 0.303 -20.751 -9.743 1.00 84.06 367 LEU A C 1
ATOM 2716 O O . LEU A 1 367 ? 0.099 -21.039 -10.923 1.00 84.06 367 LEU A O 1
ATOM 2720 N N . CYS A 1 368 ? 1.145 -19.773 -9.388 1.00 83.19 368 CYS A N 1
ATOM 2721 C CA . CYS A 1 368 ? 1.826 -18.906 -10.357 1.00 83.19 368 CYS A CA 1
ATOM 2722 C C . CYS A 1 368 ? 2.825 -19.676 -11.239 1.00 83.19 368 CYS A C 1
ATOM 2724 O O . CYS A 1 368 ? 2.886 -19.469 -12.453 1.00 83.19 368 CYS A O 1
ATOM 2726 N N . ARG A 1 369 ? 3.608 -20.595 -10.656 1.00 82.81 369 ARG A N 1
ATOM 2727 C CA . ARG A 1 369 ? 4.560 -21.423 -11.416 1.00 82.81 369 ARG A CA 1
ATOM 2728 C C . ARG A 1 369 ? 3.853 -22.362 -12.374 1.00 82.81 369 ARG A C 1
ATOM 2730 O O . ARG A 1 369 ? 4.213 -22.437 -13.545 1.00 82.81 369 ARG A O 1
ATOM 2737 N N . ARG A 1 370 ? 2.845 -23.075 -11.881 1.00 81.44 370 ARG A N 1
ATOM 2738 C CA . ARG A 1 370 ? 2.146 -24.082 -12.672 1.00 81.44 370 ARG A CA 1
ATOM 2739 C C . ARG A 1 370 ? 1.290 -23.438 -13.759 1.00 81.44 370 ARG A C 1
ATOM 2741 O O . ARG A 1 370 ? 1.223 -23.985 -14.849 1.00 81.44 370 ARG A O 1
ATOM 2748 N N . GLN A 1 371 ? 0.749 -22.242 -13.534 1.00 78.88 371 GLN A N 1
ATOM 2749 C CA . GLN A 1 371 ? 0.114 -21.448 -14.587 1.00 78.88 371 GLN A CA 1
ATOM 2750 C C . GLN A 1 371 ? 1.086 -21.053 -15.709 1.00 78.88 371 GLN A C 1
ATOM 2752 O O . GLN A 1 371 ? 0.699 -21.074 -16.875 1.00 78.88 371 GLN A O 1
ATOM 2757 N N . ARG A 1 372 ? 2.335 -20.706 -15.374 1.00 76.12 372 ARG A N 1
ATOM 2758 C CA . ARG A 1 372 ? 3.368 -20.360 -16.363 1.00 76.12 372 ARG A CA 1
ATOM 2759 C C . ARG A 1 372 ? 3.785 -21.561 -17.214 1.00 76.12 372 ARG A C 1
ATOM 2761 O O . ARG A 1 372 ? 4.054 -21.392 -18.397 1.00 76.12 372 ARG A O 1
ATOM 2768 N N . SER A 1 373 ? 3.834 -22.748 -16.613 1.00 76.38 373 SER A N 1
ATOM 2769 C CA . SER A 1 373 ? 4.201 -23.989 -17.306 1.00 76.38 373 SER A CA 1
ATOM 2770 C C . SER A 1 373 ? 3.027 -24.678 -18.012 1.00 76.38 373 SER A C 1
ATOM 2772 O O . SER A 1 373 ? 3.253 -25.550 -18.845 1.00 76.38 373 SER A O 1
ATOM 2774 N N . ALA A 1 374 ? 1.779 -24.335 -17.679 1.00 75.88 374 ALA A N 1
ATOM 2775 C CA . ALA A 1 374 ? 0.593 -24.981 -18.232 1.00 75.88 374 ALA A CA 1
ATOM 2776 C C . ALA A 1 374 ? 0.188 -24.405 -19.599 1.00 75.88 374 ALA A C 1
ATOM 2778 O O . ALA A 1 374 ? 0.112 -23.189 -19.789 1.00 75.88 374 ALA A O 1
ATOM 2779 N N . ALA A 1 375 ? -0.176 -25.298 -20.521 1.00 74.19 375 ALA A N 1
ATOM 2780 C CA . ALA A 1 375 ? -0.765 -24.973 -21.818 1.00 74.19 375 ALA A CA 1
ATOM 2781 C C . ALA A 1 375 ? -2.193 -25.538 -21.930 1.00 74.19 375 ALA A C 1
ATOM 2783 O O . ALA A 1 375 ? -2.551 -26.491 -21.236 1.00 74.19 375 ALA A O 1
ATOM 2784 N N . GLY A 1 376 ? -3.017 -24.934 -22.793 1.00 77.50 376 GLY A N 1
ATOM 2785 C CA . GLY A 1 376 ? -4.357 -25.431 -23.126 1.00 77.50 376 GLY A CA 1
ATOM 2786 C C . GLY A 1 376 ? -5.277 -25.645 -21.915 1.00 77.50 376 GLY A C 1
ATOM 2787 O O . GLY A 1 376 ? -5.451 -24.755 -21.077 1.00 77.50 376 GLY A O 1
ATOM 2788 N N . THR A 1 377 ? -5.858 -26.842 -21.819 1.00 79.06 377 THR A N 1
ATOM 2789 C CA . THR A 1 377 ? -6.847 -27.243 -20.801 1.00 79.06 377 THR A CA 1
ATOM 2790 C C . THR A 1 377 ? -6.320 -27.147 -19.369 1.00 79.06 377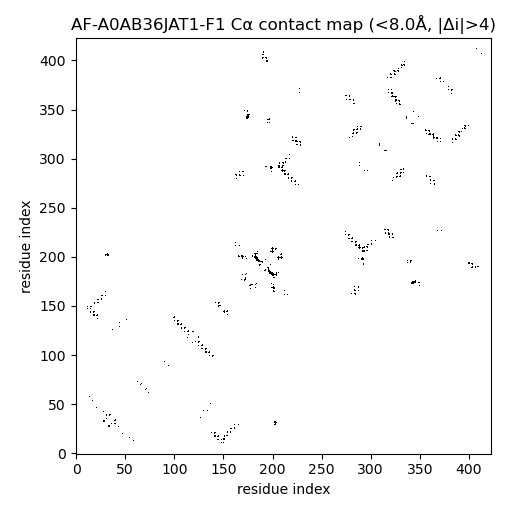 THR A C 1
ATOM 2792 O O . THR A 1 377 ? -7.043 -26.713 -18.474 1.00 79.06 377 THR A O 1
ATOM 2795 N N . ALA A 1 378 ? -5.039 -27.452 -19.142 1.00 77.75 378 ALA A N 1
ATOM 2796 C CA . ALA A 1 378 ? -4.423 -27.350 -17.821 1.00 77.75 378 ALA A CA 1
ATOM 2797 C C . ALA A 1 378 ? -4.377 -25.898 -17.318 1.00 77.75 378 ALA A C 1
ATOM 2799 O O . ALA A 1 378 ? -4.582 -25.640 -16.133 1.00 77.75 378 ALA A O 1
ATOM 2800 N N . ARG A 1 379 ? -4.162 -24.923 -18.211 1.00 77.62 379 ARG A N 1
ATOM 2801 C CA . ARG A 1 379 ? -4.189 -23.498 -17.847 1.00 77.62 379 ARG A CA 1
ATOM 2802 C C . ARG A 1 379 ? -5.607 -23.035 -17.510 1.00 77.62 379 ARG A C 1
ATOM 2804 O O . ARG A 1 379 ? -5.774 -22.264 -16.567 1.00 77.62 379 ARG A O 1
ATOM 2811 N N . ALA A 1 380 ? -6.609 -23.527 -18.239 1.00 79.75 380 ALA A N 1
ATOM 2812 C CA . ALA A 1 380 ? -8.016 -23.255 -17.952 1.00 79.75 380 ALA A CA 1
ATOM 2813 C C . ALA A 1 380 ? -8.439 -23.828 -16.588 1.00 79.75 380 ALA A C 1
ATOM 2815 O O . ALA A 1 380 ? -9.040 -23.111 -15.793 1.00 79.75 380 ALA A O 1
ATOM 2816 N N . ALA A 1 381 ? -8.037 -25.062 -16.266 1.00 82.00 381 ALA A N 1
ATOM 2817 C CA . ALA A 1 381 ? -8.304 -25.678 -14.964 1.00 82.00 381 ALA A CA 1
ATOM 2818 C C . ALA A 1 381 ? -7.675 -24.889 -13.800 1.00 82.00 381 ALA A C 1
ATOM 2820 O O . ALA A 1 381 ? -8.310 -24.669 -12.773 1.00 82.00 381 ALA A O 1
ATOM 2821 N N . MET A 1 382 ? -6.444 -24.397 -13.973 1.00 80.25 382 MET A N 1
ATOM 2822 C CA . MET A 1 382 ? -5.762 -23.589 -12.953 1.00 80.25 382 MET A CA 1
ATOM 2823 C C . MET A 1 382 ? -6.428 -22.224 -12.747 1.00 80.25 382 MET A C 1
ATOM 2825 O O . MET A 1 382 ? -6.501 -21.736 -11.621 1.00 80.25 382 MET A O 1
ATOM 2829 N N . LEU A 1 383 ? -6.944 -21.614 -13.817 1.00 82.38 383 LEU A N 1
ATOM 2830 C CA . LEU A 1 383 ? -7.746 -20.395 -13.720 1.00 82.38 383 LEU A CA 1
ATOM 2831 C C . LEU A 1 383 ? -9.089 -20.658 -13.042 1.00 82.38 383 LEU A C 1
ATOM 2833 O O . LEU A 1 383 ? -9.481 -19.871 -12.188 1.00 82.38 383 LEU A O 1
ATOM 2837 N N . ALA A 1 384 ? -9.757 -21.767 -13.360 1.00 83.06 384 ALA A N 1
ATOM 2838 C CA . ALA A 1 384 ? -10.990 -22.167 -12.692 1.00 83.06 384 ALA A CA 1
ATOM 2839 C C . ALA A 1 384 ? -10.769 -22.368 -11.186 1.00 83.06 384 ALA A C 1
ATOM 2841 O O . ALA A 1 384 ? -11.556 -21.877 -10.384 1.00 83.06 384 ALA A O 1
ATOM 2842 N N . LEU A 1 385 ? -9.655 -22.995 -10.791 1.00 83.12 385 LEU A N 1
ATOM 2843 C CA . LEU A 1 385 ? -9.282 -23.154 -9.384 1.00 83.12 385 LEU A CA 1
ATOM 2844 C C . LEU A 1 385 ? -8.983 -21.810 -8.703 1.00 83.12 385 LEU A C 1
ATOM 2846 O O . LEU A 1 385 ? -9.411 -21.587 -7.572 1.00 83.12 385 LEU A O 1
ATOM 2850 N N . ALA A 1 386 ? -8.299 -20.890 -9.390 1.00 83.75 386 ALA A N 1
ATOM 2851 C CA . ALA A 1 386 ? -8.073 -19.538 -8.879 1.00 83.75 386 ALA A CA 1
ATOM 2852 C C . ALA A 1 386 ? -9.402 -18.796 -8.659 1.00 83.75 386 ALA A C 1
ATOM 2854 O O . ALA A 1 386 ? -9.620 -18.224 -7.593 1.00 83.75 386 ALA A O 1
ATOM 2855 N N . VAL A 1 387 ? -10.306 -18.845 -9.642 1.00 85.69 387 VAL A N 1
ATOM 2856 C CA . VAL A 1 387 ? -11.645 -18.244 -9.561 1.00 85.69 387 VAL A CA 1
ATOM 2857 C C . VAL A 1 387 ? -12.450 -18.873 -8.428 1.00 85.69 387 VAL A C 1
ATOM 2859 O O . VAL A 1 387 ? -13.010 -18.141 -7.619 1.00 85.69 387 VAL A O 1
ATOM 2862 N N . ALA A 1 388 ? -12.439 -20.201 -8.297 1.00 81.94 388 ALA A N 1
ATOM 2863 C CA . ALA A 1 388 ? -13.088 -20.901 -7.195 1.00 81.94 388 ALA A CA 1
ATOM 2864 C C . ALA A 1 388 ? -12.564 -20.408 -5.834 1.00 81.94 388 ALA A C 1
ATOM 2866 O O . ALA A 1 388 ? -13.360 -20.080 -4.955 1.00 81.94 388 ALA A O 1
ATOM 2867 N N . GLY A 1 389 ? -11.244 -20.244 -5.686 1.00 79.38 389 GLY A N 1
ATOM 2868 C CA . GLY A 1 389 ? -10.628 -19.682 -4.480 1.00 79.38 389 GLY A CA 1
ATOM 2869 C C . GLY A 1 389 ? -11.116 -18.267 -4.151 1.00 79.38 389 GLY A C 1
ATOM 2870 O O . GLY A 1 389 ? -11.499 -17.995 -3.013 1.00 79.38 389 GLY A O 1
ATOM 2871 N N . TRP A 1 390 ? -11.184 -17.385 -5.152 1.00 83.38 390 TRP A N 1
ATOM 2872 C CA . TRP A 1 390 ? -11.746 -16.039 -4.996 1.00 83.38 390 TRP A CA 1
ATOM 2873 C C . TRP A 1 390 ? -13.229 -16.063 -4.614 1.00 83.38 390 TRP A C 1
ATOM 2875 O O . TRP A 1 390 ? -13.637 -15.326 -3.718 1.00 83.38 390 TRP A O 1
ATOM 2885 N N . THR A 1 391 ? -14.035 -16.920 -5.249 1.00 82.12 391 THR A N 1
ATOM 2886 C CA . THR A 1 391 ? -15.469 -17.034 -4.939 1.00 82.12 391 THR A CA 1
ATOM 2887 C C . THR A 1 391 ? -15.709 -17.567 -3.530 1.00 82.12 391 THR A C 1
ATOM 2889 O O . THR A 1 391 ? -16.509 -16.993 -2.798 1.00 82.12 391 THR A O 1
ATOM 2892 N N . ALA A 1 392 ? -14.971 -18.595 -3.104 1.00 80.81 392 ALA A N 1
ATOM 2893 C CA . ALA A 1 392 ? -15.074 -19.152 -1.761 1.00 80.81 392 ALA A CA 1
ATOM 2894 C C . ALA A 1 392 ? -14.679 -18.121 -0.695 1.00 80.81 392 ALA A C 1
ATOM 2896 O O . ALA A 1 392 ? -15.375 -17.971 0.310 1.00 80.81 392 ALA A O 1
ATOM 2897 N N . ALA A 1 393 ? -13.603 -17.365 -0.935 1.00 80.12 393 ALA A N 1
ATOM 2898 C CA . ALA A 1 393 ? -13.187 -16.284 -0.048 1.00 80.12 393 ALA A CA 1
ATOM 2899 C C . ALA A 1 393 ? -14.233 -15.159 0.013 1.00 80.12 393 ALA A C 1
ATOM 2901 O O . ALA A 1 393 ? -14.585 -14.703 1.100 1.00 80.12 393 ALA A O 1
ATOM 2902 N N . GLY A 1 394 ? -14.778 -14.760 -1.141 1.00 78.44 394 GLY A N 1
ATOM 2903 C CA . GLY A 1 394 ? -15.848 -13.770 -1.233 1.00 78.44 394 GLY A CA 1
ATOM 2904 C C . GLY A 1 394 ? -17.092 -14.190 -0.454 1.00 78.44 394 GLY A C 1
ATOM 2905 O O . GLY A 1 394 ? -17.583 -13.417 0.362 1.00 78.44 394 GLY A O 1
ATOM 2906 N N . ILE A 1 395 ? -17.554 -15.431 -0.629 1.00 78.88 395 ILE A N 1
ATOM 2907 C CA . ILE A 1 395 ? -18.699 -15.989 0.107 1.00 78.88 395 ILE A CA 1
ATOM 2908 C C . ILE A 1 395 ? -18.422 -16.000 1.616 1.00 78.88 395 ILE A C 1
ATOM 2910 O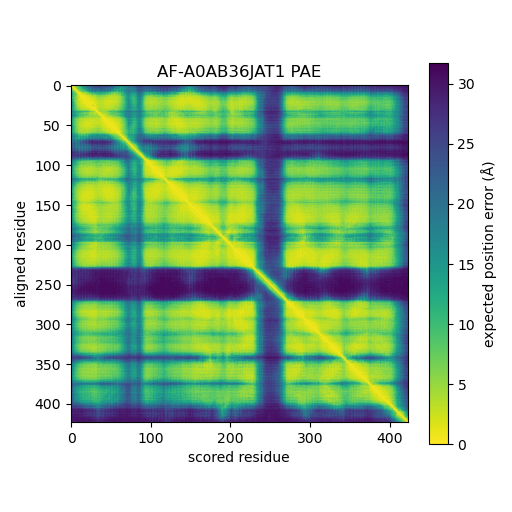 O . ILE A 1 395 ? -19.272 -15.572 2.394 1.00 78.88 395 ILE A O 1
ATOM 2914 N N . ALA A 1 396 ? -17.233 -16.437 2.043 1.00 74.94 396 ALA A N 1
ATOM 2915 C CA . ALA A 1 396 ? -16.873 -16.492 3.460 1.00 74.94 396 ALA A CA 1
ATOM 2916 C C . ALA A 1 396 ? -16.942 -15.114 4.144 1.00 74.94 396 ALA A C 1
ATOM 2918 O O . ALA A 1 396 ? -17.439 -15.014 5.269 1.00 74.94 396 ALA A O 1
ATOM 2919 N N . VAL A 1 397 ? -16.493 -14.061 3.454 1.00 74.56 397 VAL A N 1
ATOM 2920 C CA . VAL A 1 397 ? -16.587 -12.672 3.931 1.00 74.56 397 VAL A CA 1
ATOM 2921 C C . VAL A 1 397 ? -18.035 -12.178 3.890 1.00 74.56 397 VAL A C 1
ATOM 2923 O O . VAL A 1 397 ? -18.523 -11.604 4.861 1.00 74.56 397 VAL A O 1
ATOM 2926 N N . LEU A 1 398 ? -18.755 -12.434 2.797 1.00 73.81 398 LEU A N 1
ATOM 2927 C CA . LEU A 1 398 ? -20.117 -11.937 2.586 1.00 73.81 398 LEU A CA 1
ATOM 2928 C C . LEU A 1 398 ? -21.108 -12.495 3.616 1.00 73.81 398 LEU A C 1
ATOM 2930 O O . LEU A 1 398 ? -22.005 -11.776 4.043 1.00 73.81 398 LEU A O 1
ATOM 2934 N N . LEU A 1 399 ? -20.897 -13.728 4.086 1.00 70.06 399 LEU A N 1
ATOM 2935 C CA . LEU A 1 399 ? -21.677 -14.317 5.177 1.00 70.06 399 LEU A CA 1
ATOM 2936 C C . LEU A 1 399 ? -21.549 -13.546 6.503 1.00 70.06 399 LEU A C 1
ATOM 2938 O O . LEU A 1 399 ? -22.517 -13.510 7.251 1.00 70.06 399 LEU A O 1
ATOM 2942 N N . HIS A 1 400 ? -20.406 -12.909 6.780 1.00 65.56 400 HIS A N 1
ATOM 2943 C CA . HIS A 1 400 ? -20.206 -12.095 7.992 1.00 65.56 400 HIS A CA 1
ATOM 2944 C C . HIS A 1 400 ? -20.669 -10.645 7.804 1.00 65.56 400 HIS A C 1
ATOM 2946 O O . HIS A 1 400 ? -21.101 -9.999 8.748 1.00 65.56 400 HIS A O 1
ATOM 2952 N N . VAL A 1 401 ? -20.617 -10.127 6.575 1.00 65.38 401 VAL A N 1
ATOM 2953 C CA . VAL A 1 401 ? -21.032 -8.748 6.264 1.00 65.38 401 VAL A CA 1
ATOM 2954 C C . VAL A 1 401 ? -22.535 -8.658 5.941 1.00 65.38 401 VAL A C 1
ATOM 2956 O O . VAL A 1 401 ? -23.065 -7.559 5.798 1.00 65.38 401 VAL A O 1
ATOM 2959 N N . ARG A 1 402 ? -23.251 -9.790 5.850 1.00 62.50 402 ARG A N 1
ATOM 2960 C CA . ARG A 1 402 ? -24.667 -9.864 5.443 1.00 62.50 402 ARG A CA 1
ATOM 2961 C C . ARG A 1 402 ? -25.572 -8.952 6.268 1.00 62.50 402 ARG A C 1
ATOM 2963 O O . ARG A 1 402 ? -26.322 -8.181 5.677 1.00 62.50 402 ARG A O 1
ATOM 2970 N N . GLU A 1 403 ? -25.446 -8.971 7.593 1.00 54.91 403 GLU A N 1
ATOM 2971 C CA . GLU A 1 403 ? -26.245 -8.129 8.502 1.00 54.91 403 GLU A CA 1
ATOM 2972 C C . GLU A 1 403 ? -26.045 -6.630 8.233 1.00 54.91 403 GLU A C 1
ATOM 2974 O O . GLU A 1 403 ? -26.968 -5.829 8.350 1.00 54.91 403 GLU A O 1
ATOM 2979 N N . ARG A 1 404 ? -24.860 -6.257 7.744 1.00 58.84 404 ARG A N 1
ATOM 2980 C CA . ARG A 1 404 ? -24.490 -4.890 7.366 1.00 58.84 404 ARG A CA 1
ATOM 2981 C C . ARG A 1 404 ? -24.971 -4.469 5.969 1.00 58.84 404 ARG A C 1
ATOM 2983 O O . ARG A 1 404 ? -24.856 -3.297 5.605 1.00 58.84 404 ARG A O 1
ATOM 2990 N N . ILE A 1 405 ? -25.411 -5.418 5.146 1.00 57.00 405 ILE A N 1
ATOM 2991 C CA . ILE A 1 405 ? -25.975 -5.172 3.807 1.00 57.00 405 ILE A CA 1
ATOM 2992 C C . ILE A 1 405 ? -27.503 -5.138 3.888 1.00 57.00 405 ILE A C 1
ATOM 2994 O O . ILE A 1 405 ? -28.131 -4.357 3.182 1.00 57.00 405 ILE A O 1
ATOM 2998 N N . THR A 1 406 ? -28.092 -5.969 4.750 1.00 55.19 406 THR A N 1
ATOM 2999 C CA . THR A 1 406 ? -29.546 -6.087 4.914 1.00 55.19 406 THR A CA 1
ATOM 3000 C C . THR A 1 406 ? -30.116 -5.217 6.034 1.00 55.19 406 THR A C 1
ATOM 3002 O O . THR A 1 406 ? -31.334 -5.090 6.124 1.00 55.19 406 THR A O 1
ATOM 3005 N N . GLY A 1 407 ? -29.274 -4.633 6.893 1.00 50.09 407 GLY A N 1
ATOM 3006 C CA . GLY A 1 407 ? -29.710 -3.705 7.936 1.00 50.09 407 GLY A CA 1
ATOM 3007 C C . GLY A 1 407 ? -30.272 -2.398 7.351 1.00 50.09 407 GLY A C 1
ATOM 3008 O O . GLY A 1 407 ? -29.744 -1.908 6.346 1.00 50.09 407 GLY A O 1
ATOM 3009 N N . PRO A 1 408 ? -31.333 -1.818 7.944 1.00 47.31 408 PRO A N 1
ATOM 3010 C CA . PRO A 1 408 ? -31.885 -0.546 7.490 1.00 47.31 408 PRO A CA 1
ATOM 3011 C C . PRO A 1 408 ? -30.800 0.532 7.554 1.00 47.31 408 PRO A C 1
ATOM 3013 O O . PRO A 1 408 ? -30.075 0.638 8.536 1.00 47.31 408 PRO A O 1
ATOM 3016 N N . SER A 1 409 ? -30.659 1.320 6.489 1.00 49.34 409 SER A N 1
ATOM 3017 C CA . SER A 1 409 ? -29.679 2.409 6.455 1.00 49.34 409 SER A CA 1
ATOM 3018 C C . SER A 1 409 ? -30.064 3.481 7.479 1.00 49.34 409 SER A C 1
ATOM 3020 O O . SER A 1 409 ? -31.189 3.972 7.422 1.00 49.34 409 SER A O 1
ATOM 3022 N N . SER A 1 410 ? -29.153 3.929 8.346 1.00 50.12 410 SER A N 1
ATOM 3023 C CA . SER A 1 410 ? -29.389 5.059 9.268 1.00 50.12 410 SER A CA 1
ATOM 3024 C C . SER A 1 410 ? -29.913 6.321 8.593 1.00 50.12 410 SER A C 1
ATOM 3026 O O . SER A 1 410 ? -30.672 7.064 9.199 1.00 50.12 410 SER A O 1
ATOM 3028 N N . THR A 1 411 ? -29.589 6.561 7.322 1.00 49.97 411 THR A N 1
ATOM 3029 C CA . THR A 1 411 ? -30.145 7.679 6.534 1.00 49.97 411 THR A CA 1
ATOM 3030 C C . THR A 1 411 ? -31.613 7.504 6.138 1.00 49.97 411 THR A C 1
ATOM 3032 O O . THR A 1 411 ? -32.269 8.491 5.795 1.00 49.97 411 THR A O 1
ATOM 3035 N N . VAL A 1 412 ? -32.127 6.274 6.163 1.00 50.25 412 VAL A N 1
ATOM 3036 C CA . VAL A 1 412 ? -33.549 5.940 6.010 1.00 50.25 412 VAL A CA 1
ATOM 3037 C C . VAL A 1 412 ? -34.217 5.953 7.383 1.00 50.25 412 VAL A C 1
ATOM 3039 O O . VAL A 1 412 ? -35.237 6.612 7.542 1.00 50.25 412 VAL A O 1
ATOM 3042 N N . SER A 1 413 ? -33.592 5.358 8.402 1.00 47.72 413 SER A N 1
ATOM 3043 C CA . SER A 1 413 ? -34.101 5.363 9.781 1.00 47.72 413 SER A CA 1
ATOM 3044 C C . SER A 1 413 ? -34.220 6.781 10.361 1.00 47.72 413 SER A C 1
ATOM 3046 O O . SER A 1 413 ? -35.242 7.106 10.956 1.00 47.72 413 SER A O 1
ATOM 3048 N N . ALA A 1 414 ? -33.242 7.660 10.106 1.00 46.75 414 ALA A N 1
ATOM 3049 C CA . ALA A 1 414 ? -33.259 9.066 10.525 1.00 46.75 414 ALA A CA 1
ATOM 3050 C C . ALA A 1 414 ? -34.254 9.933 9.731 1.00 46.75 414 ALA A C 1
ATOM 3052 O O . ALA A 1 414 ? -34.686 10.975 10.217 1.00 46.75 414 ALA A O 1
ATOM 3053 N N . ARG A 1 415 ? -34.628 9.516 8.510 1.00 51.00 415 ARG A N 1
ATOM 3054 C CA . ARG A 1 415 ? -35.711 10.142 7.730 1.00 51.00 415 ARG A CA 1
ATOM 3055 C C . ARG A 1 415 ? -37.093 9.636 8.139 1.00 51.00 415 ARG A C 1
ATOM 3057 O O . ARG A 1 415 ? -38.057 10.380 8.032 1.00 51.00 415 ARG A O 1
ATOM 3064 N N . CYS A 1 416 ? -37.198 8.402 8.628 1.00 46.16 416 CYS A N 1
ATOM 3065 C CA . CYS A 1 416 ? -38.443 7.869 9.175 1.00 46.16 416 CYS A CA 1
ATOM 3066 C C . CYS A 1 416 ? -38.752 8.427 10.571 1.00 46.16 416 CYS A C 1
ATOM 3068 O O . CYS A 1 416 ? -39.916 8.650 10.880 1.00 46.16 416 CYS A O 1
ATOM 3070 N N . SER A 1 417 ? -37.741 8.717 11.397 1.00 44.84 417 SER A N 1
ATOM 3071 C CA . SER A 1 417 ? -37.944 9.288 12.738 1.00 44.84 417 SER A CA 1
ATOM 3072 C C . SER A 1 417 ? -38.301 10.780 12.747 1.00 44.84 417 SER A C 1
ATOM 3074 O O . SER A 1 417 ? -38.706 11.297 13.780 1.00 44.84 417 SER A O 1
ATOM 3076 N N . THR A 1 418 ? -38.163 11.486 11.621 1.00 51.78 418 THR A N 1
ATOM 3077 C CA . THR A 1 418 ? -38.614 12.883 11.463 1.00 51.78 418 THR A CA 1
ATOM 3078 C C . THR A 1 418 ? -39.992 12.996 10.805 1.00 51.78 418 THR A C 1
ATOM 3080 O O . THR A 1 418 ? -40.488 14.104 10.618 1.00 51.78 418 THR A O 1
ATOM 3083 N N . ALA A 1 419 ? -40.630 11.865 10.482 1.00 48.75 419 ALA A N 1
ATOM 3084 C CA . ALA A 1 419 ? -41.920 11.792 9.800 1.00 48.75 419 ALA A CA 1
ATOM 3085 C C . ALA A 1 419 ? -43.071 11.321 10.713 1.00 48.75 419 ALA A C 1
ATOM 3087 O O . ALA A 1 419 ? -44.026 10.715 10.235 1.00 48.75 419 ALA A O 1
ATOM 3088 N N . THR A 1 420 ? -43.007 11.597 12.018 1.00 44.81 420 THR A N 1
ATOM 3089 C CA . THR A 1 420 ? -44.190 11.577 12.894 1.00 44.81 420 THR A CA 1
ATOM 3090 C C . THR A 1 420 ? -44.724 13.003 13.035 1.00 44.81 420 THR A C 1
ATOM 3092 O O . THR A 1 420 ? -44.100 13.802 13.738 1.00 44.81 420 THR A O 1
ATOM 3095 N N . PRO A 1 421 ? -45.849 13.363 12.387 1.00 46.16 421 PRO A N 1
ATOM 3096 C CA . PRO A 1 421 ? -46.598 14.553 12.761 1.00 46.16 421 PRO A CA 1
ATOM 3097 C C . PRO A 1 421 ? -47.174 14.315 14.158 1.00 46.16 421 PRO A C 1
ATOM 3099 O O . PRO A 1 421 ? -47.700 13.236 14.430 1.00 46.16 421 PRO A O 1
ATOM 3102 N N . GLY A 1 422 ? -47.049 15.308 15.036 1.00 48.31 422 GLY A N 1
ATOM 3103 C CA . GLY A 1 422 ? -47.728 15.290 16.327 1.00 48.31 422 GLY A CA 1
ATOM 3104 C C . GLY A 1 422 ? -49.232 15.089 16.142 1.00 48.31 422 GLY A C 1
ATOM 3105 O O . GLY A 1 422 ? -49.849 15.755 15.308 1.00 48.31 422 GLY A O 1
ATOM 3106 N N . GLY A 1 423 ? -49.777 14.158 16.918 1.00 36.91 423 GLY A N 1
ATOM 3107 C CA . GLY A 1 423 ? -51.196 14.013 17.212 1.00 36.91 423 GLY A CA 1
ATOM 3108 C C . GLY A 1 423 ? -51.361 14.033 18.716 1.00 36.91 423 GLY A C 1
ATOM 3109 O O . GLY A 1 423 ? -50.619 13.258 19.365 1.00 36.91 423 GLY A O 1
#

Organism: NCBI:txid189426

Solvent-accessible surface area (backbone atoms only — not comparable to full-atom values): 23116 Å² total; per-residue (Å²): 121,71,66,69,57,51,55,58,48,53,59,49,50,50,25,50,53,38,30,50,50,53,44,51,51,50,50,46,36,54,73,41,36,56,51,69,51,66,83,64,30,51,66,52,49,54,54,48,51,53,51,51,50,52,52,50,49,51,50,52,52,55,50,52,59,40,58,77,66,77,58,90,67,78,65,51,73,62,44,70,75,61,70,79,86,69,98,72,85,81,61,69,68,64,55,55,52,50,50,64,54,45,51,33,48,50,54,29,50,51,42,53,52,40,57,77,70,66,50,99,43,62,71,61,50,52,53,49,35,52,51,28,46,48,51,32,53,50,48,52,37,50,51,57,11,58,74,36,76,66,12,34,50,46,51,54,50,47,55,53,49,47,51,50,48,53,27,48,56,27,52,36,32,45,20,61,73,40,93,57,86,56,20,62,44,76,39,93,46,48,87,83,22,58,61,30,52,27,36,9,18,61,40,54,36,23,55,60,36,9,38,52,27,33,53,51,34,50,55,36,45,51,54,42,11,53,66,65,50,53,90,81,57,83,84,55,72,84,70,83,79,75,92,68,84,87,80,91,79,82,90,83,88,84,90,86,89,80,90,83,84,91,89,88,66,88,76,54,65,65,59,55,54,58,49,46,70,43,48,64,57,43,30,50,24,40,32,43,27,59,43,13,67,23,63,67,25,53,51,51,45,50,52,50,49,50,55,51,38,74,77,38,62,75,36,50,65,36,36,43,28,53,43,16,31,19,43,32,36,24,36,53,50,47,55,54,37,48,76,46,70,50,69,40,58,45,66,67,37,46,51,51,52,52,51,38,45,54,49,18,46,54,50,18,52,50,45,46,52,50,48,67,73,37,62,72,69,58,31,52,52,52,49,51,51,22,52,49,33,44,50,54,23,49,50,61,47,46,69,58,39,40,65,51,70,73,47,83,51,64,78,52,54,60,53,56,72,71,66,68,78,92,127